Protein AF-0000000084534376 (afdb_homodimer)

Organism: Streptomyces rubellomurinus (strain ATCC 31215) (NCBI:txid359131)

Structure (mmCIF, N/CA/C/O backbone):
data_AF-0000000084534376-model_v1
#
loop_
_entity.id
_entity.type
_entity.pdbx_description
1 polymer 'Transcriptional regulator'
#
loop_
_atom_site.group_PDB
_atom_site.id
_atom_site.type_symbol
_atom_site.label_atom_id
_atom_site.label_alt_id
_atom_site.label_comp_id
_atom_site.label_asym_id
_atom_site.label_entity_id
_atom_site.label_seq_id
_atom_site.pdbx_PDB_ins_code
_atom_site.Cartn_x
_atom_site.Cartn_y
_atom_site.Cartn_z
_atom_site.occupancy
_atom_site.B_iso_or_equiv
_atom_site.auth_seq_id
_atom_site.auth_comp_id
_atom_site.auth_asym_id
_atom_site.auth_atom_id
_atom_site.pdbx_PDB_model_num
ATOM 1 N N . MET A 1 1 ? 35.469 9.219 -19 1 20.34 1 MET A N 1
ATOM 2 C CA . MET A 1 1 ? 34.125 8.984 -18.484 1 20.34 1 MET A CA 1
ATOM 3 C C . MET A 1 1 ? 34.188 8.211 -17.172 1 20.34 1 MET A C 1
ATOM 5 O O . MET A 1 1 ? 33.156 7.73 -16.688 1 20.34 1 MET A O 1
ATOM 9 N N . ALA A 1 2 ? 35.344 7.629 -16.953 1 26.59 2 ALA A N 1
ATOM 10 C CA . ALA A 1 2 ? 35.969 7.043 -15.789 1 26.59 2 ALA A CA 1
ATOM 11 C C . ALA A 1 2 ? 36.062 8.055 -14.648 1 26.59 2 ALA A C 1
ATOM 13 O O . ALA A 1 2 ? 36.312 7.68 -13.5 1 26.59 2 ALA A O 1
ATOM 14 N N . ASP A 1 3 ? 36.188 9.266 -15.07 1 27.77 3 ASP A N 1
ATOM 15 C CA . ASP A 1 3 ? 36.469 10.375 -14.164 1 27.77 3 ASP A CA 1
ATOM 16 C C . ASP A 1 3 ? 35.25 10.688 -13.305 1 27.77 3 ASP A C 1
ATOM 18 O O . ASP A 1 3 ? 35.312 11.445 -12.344 1 27.77 3 ASP A O 1
ATOM 22 N N . ARG A 1 4 ? 34 10.328 -13.938 1 31.31 4 ARG A N 1
ATOM 23 C CA . ARG A 1 4 ? 32.781 10.797 -13.258 1 31.31 4 ARG A CA 1
ATOM 24 C C . ARG A 1 4 ? 32.531 9.984 -12 1 31.31 4 ARG A C 1
ATOM 26 O O . ARG A 1 4 ? 31.609 10.297 -11.234 1 31.31 4 ARG A O 1
ATOM 33 N N . LEU A 1 5 ? 32.844 8.812 -11.961 1 35.03 5 LEU A N 1
ATOM 34 C CA . LEU A 1 5 ? 32.625 7.996 -10.766 1 35.03 5 LEU A CA 1
ATOM 35 C C . LEU A 1 5 ? 33.594 8.414 -9.656 1 35.03 5 LEU A C 1
ATOM 37 O O . LEU A 1 5 ? 33.344 8.125 -8.484 1 35.03 5 LEU A O 1
ATOM 41 N N . THR A 1 6 ? 34.688 8.93 -9.992 1 36.94 6 THR A N 1
ATOM 42 C CA . THR A 1 6 ? 35.656 9.328 -8.984 1 36.94 6 THR A CA 1
ATOM 43 C C . THR A 1 6 ? 35.219 10.602 -8.273 1 36.94 6 THR A C 1
ATOM 45 O O . THR A 1 6 ? 35.281 10.695 -7.047 1 36.94 6 THR A O 1
ATOM 48 N N . GLY A 1 7 ? 34.938 11.711 -8.953 1 41.62 7 GLY A N 1
ATOM 49 C CA . GLY A 1 7 ? 34.5 13.008 -8.492 1 41.62 7 GLY A CA 1
ATOM 50 C C . GLY A 1 7 ? 33.094 12.969 -7.902 1 41.62 7 GLY A C 1
ATOM 51 O O . GLY A 1 7 ? 32.812 13.672 -6.934 1 41.62 7 GLY A O 1
ATOM 52 N N . GLY A 1 8 ? 32.156 12.273 -8.484 1 46.38 8 GLY A N 1
ATOM 53 C CA . GLY A 1 8 ? 30.781 11.984 -8.109 1 46.38 8 GLY A CA 1
ATOM 54 C C . GLY A 1 8 ? 30.656 11.242 -6.793 1 46.38 8 GLY A C 1
ATOM 55 O O . GLY A 1 8 ? 29.734 11.477 -6.02 1 46.38 8 GLY A O 1
ATOM 56 N N . ASP A 1 9 ? 31.641 10.43 -6.57 1 52.72 9 ASP A N 1
ATOM 57 C CA . ASP A 1 9 ? 31.734 9.617 -5.359 1 52.72 9 ASP A CA 1
ATOM 58 C C . ASP A 1 9 ? 32.094 10.484 -4.148 1 52.72 9 ASP A C 1
ATOM 60 O O . ASP A 1 9 ? 31.516 10.312 -3.07 1 52.72 9 ASP A O 1
ATOM 64 N N . SER A 1 10 ? 32.969 11.516 -4.41 1 60.38 10 SER A N 1
ATOM 65 C CA . SER A 1 10 ? 33.406 12.352 -3.293 1 60.38 10 SER A CA 1
ATOM 66 C C . SER A 1 10 ? 32.281 13.266 -2.828 1 60.38 10 SER A C 1
ATOM 68 O O . SER A 1 10 ? 32.062 13.445 -1.627 1 60.38 10 SER A O 1
ATOM 70 N N . SER A 1 11 ? 31.547 13.812 -3.834 1 72.12 11 SER A N 1
ATOM 71 C CA . SER A 1 11 ? 30.438 14.68 -3.494 1 72.12 11 SER A CA 1
ATOM 72 C C . SER A 1 11 ? 29.328 13.906 -2.773 1 72.12 11 SER A C 1
ATOM 74 O O . SER A 1 11 ? 28.75 14.398 -1.798 1 72.12 11 SER A O 1
ATOM 76 N N . LEU A 1 12 ? 29.203 12.805 -3.195 1 72.56 12 LEU A N 1
ATOM 77 C CA . LEU A 1 12 ? 28.188 11.969 -2.551 1 72.56 12 LEU A CA 1
ATOM 78 C C . LEU A 1 12 ? 28.609 11.625 -1.124 1 72.56 12 LEU A C 1
ATOM 80 O O . LEU A 1 12 ? 27.797 11.688 -0.202 1 72.56 12 LEU A O 1
ATOM 84 N N . LEU A 1 13 ? 29.844 11.32 -1.018 1 74.25 13 LEU A N 1
ATOM 85 C CA . LEU A 1 13 ? 30.328 10.977 0.311 1 74.25 13 LEU A CA 1
ATOM 86 C C . LEU A 1 13 ? 30.219 12.164 1.259 1 74.25 13 LEU A C 1
ATOM 88 O O . LEU A 1 13 ? 29.875 12 2.43 1 74.25 13 LEU A O 1
ATOM 92 N N . ARG A 1 14 ? 30.516 13.32 0.758 1 79.06 14 ARG A N 1
ATOM 93 C CA . ARG A 1 14 ? 30.391 14.531 1.564 1 79.06 14 ARG A CA 1
ATOM 94 C C . ARG A 1 14 ? 28.953 14.734 2.021 1 79.06 14 ARG A C 1
ATOM 96 O O . ARG A 1 14 ? 28.703 15.102 3.172 1 79.06 14 ARG A O 1
ATOM 103 N N . ARG A 1 15 ? 28.125 14.469 1.113 1 80.25 15 ARG A N 1
ATOM 104 C CA . ARG A 1 15 ? 26.703 14.625 1.443 1 80.25 15 ARG A CA 1
ATOM 105 C C . ARG A 1 15 ? 26.266 13.594 2.479 1 80.25 15 ARG A C 1
ATOM 107 O O . ARG A 1 15 ? 25.5 13.914 3.391 1 80.25 15 ARG A O 1
ATOM 114 N N . ILE A 1 16 ? 26.734 12.523 2.305 1 80.44 16 ILE A N 1
ATOM 115 C CA . ILE A 1 16 ? 26.422 11.453 3.248 1 80.44 16 ILE A CA 1
ATOM 116 C C . ILE A 1 16 ? 26.953 11.812 4.633 1 80.44 16 ILE A C 1
ATOM 118 O O . ILE A 1 16 ? 26.234 11.688 5.633 1 80.44 16 ILE A O 1
ATOM 122 N N . ASN A 1 17 ? 28.156 12.25 4.68 1 84.44 17 ASN A N 1
ATOM 123 C CA . ASN A 1 17 ? 28.781 12.625 5.945 1 84.44 17 ASN A CA 1
ATOM 124 C C . ASN A 1 17 ? 28.016 13.766 6.625 1 84.44 17 ASN A C 1
ATOM 126 O O . ASN A 1 17 ? 27.828 13.75 7.84 1 84.44 17 ASN A O 1
ATOM 130 N N . ALA A 1 18 ? 27.656 14.656 5.816 1 86.75 18 ALA A N 1
ATOM 131 C CA . ALA A 1 18 ? 26.891 15.773 6.352 1 86.75 18 ALA A CA 1
ATOM 132 C C . ALA A 1 18 ? 25.562 15.305 6.934 1 86.75 18 ALA A C 1
ATOM 134 O O . ALA A 1 18 ? 25.156 15.727 8.023 1 86.75 18 ALA A O 1
ATOM 135 N N . ALA A 1 19 ? 24.953 14.461 6.234 1 86.44 19 ALA A N 1
ATOM 136 C CA . ALA A 1 19 ? 23.641 13.961 6.664 1 86.44 19 ALA A CA 1
ATOM 137 C C . ALA A 1 19 ? 23.766 13.188 7.973 1 86.44 19 ALA A C 1
ATOM 139 O O . ALA A 1 19 ? 22.953 13.383 8.891 1 86.44 19 ALA A O 1
ATOM 140 N N . VAL A 1 20 ? 24.656 12.391 8.039 1 86.81 20 VAL A N 1
ATOM 141 C CA . VAL A 1 20 ? 24.844 11.562 9.227 1 86.81 20 VAL A CA 1
ATOM 142 C C . VAL A 1 20 ? 25.188 12.453 10.422 1 86.81 20 VAL A C 1
ATOM 144 O O . VAL A 1 20 ? 24.672 12.242 11.531 1 86.81 20 VAL A O 1
ATOM 147 N N . THR A 1 21 ? 26 13.383 10.219 1 88.56 21 THR A N 1
ATOM 148 C CA . THR A 1 21 ? 26.391 14.305 11.281 1 88.56 21 THR A CA 1
ATOM 149 C C . THR A 1 21 ? 25.188 15.148 11.727 1 88.56 21 THR A C 1
ATOM 151 O O . THR A 1 21 ? 24.969 15.328 12.93 1 88.56 21 THR A O 1
ATOM 154 N N . LEU A 1 22 ? 24.516 15.609 10.781 1 88.75 22 LEU A N 1
ATOM 155 C CA . LEU A 1 22 ? 23.344 16.422 11.094 1 88.75 22 LEU A CA 1
ATOM 156 C C . LEU A 1 22 ? 22.328 15.617 11.883 1 88.75 22 LEU A C 1
ATOM 158 O O . LEU A 1 22 ? 21.703 16.141 12.812 1 88.75 22 LEU A O 1
ATOM 162 N N . ARG A 1 23 ? 22.141 14.438 11.516 1 88.56 23 ARG A N 1
ATOM 163 C CA . ARG A 1 23 ? 21.203 13.57 12.234 1 88.56 23 ARG A CA 1
ATOM 164 C C . ARG A 1 23 ? 21.625 13.391 13.688 1 88.56 23 ARG A C 1
ATOM 166 O O . ARG A 1 23 ? 20.797 13.414 14.586 1 88.56 23 ARG A O 1
ATOM 173 N N . ALA A 1 24 ? 22.859 13.234 13.812 1 88.19 24 ALA A N 1
ATOM 174 C CA . ALA A 1 24 ? 23.375 13.078 15.172 1 88.19 24 ALA A CA 1
ATOM 175 C C . ALA A 1 24 ? 23.172 14.344 15.992 1 88.19 24 ALA A C 1
ATOM 177 O O . ALA A 1 24 ? 22.891 14.281 17.188 1 88.19 24 ALA A O 1
ATOM 178 N N . LEU A 1 25 ? 23.25 15.414 15.344 1 90.06 25 LEU A N 1
ATOM 179 C CA . LEU A 1 25 ? 23.109 16.703 16.016 1 90.06 25 LEU A CA 1
ATOM 180 C C . LEU A 1 25 ? 21.656 16.984 16.344 1 90.06 25 LEU A C 1
ATOM 182 O O . LEU A 1 25 ? 21.344 17.609 17.359 1 90.06 25 LEU A O 1
ATOM 186 N N . ARG A 1 26 ? 20.75 16.516 15.492 1 86.19 26 ARG A N 1
ATOM 187 C CA . ARG A 1 26 ? 19.344 16.859 15.594 1 86.19 26 ARG A CA 1
ATOM 188 C C . ARG A 1 26 ? 18.688 16.156 16.781 1 86.19 26 ARG A C 1
ATOM 190 O O . ARG A 1 26 ? 17.719 16.656 17.359 1 86.19 26 ARG A O 1
ATOM 197 N N . SER A 1 27 ? 19.047 14.906 17.078 1 72.19 27 SER A N 1
ATOM 198 C CA . SER A 1 27 ? 18.438 14.094 18.141 1 72.19 27 SER A CA 1
ATOM 199 C C . SER A 1 27 ? 18.75 14.656 19.516 1 72.19 27 SER A C 1
ATOM 201 O O . SER A 1 27 ? 18.125 14.266 20.5 1 72.19 27 SER A O 1
ATOM 203 N N . GLY A 1 28 ? 19.703 15.539 19.609 1 64.38 28 GLY A N 1
ATOM 204 C CA . GLY A 1 28 ? 20.172 15.773 20.969 1 64.38 28 GLY A CA 1
ATOM 205 C C . GLY A 1 28 ? 20.359 17.25 21.297 1 64.38 28 GLY A C 1
ATOM 206 O O . GLY A 1 28 ? 19.969 18.109 20.516 1 64.38 28 GLY A O 1
ATOM 207 N N . ASN A 1 29 ? 20.688 17.453 22.547 1 77.75 29 ASN A N 1
ATOM 208 C CA . ASN A 1 29 ? 21.266 18.672 23.109 1 77.75 29 ASN A CA 1
ATOM 209 C C . ASN A 1 29 ? 22.609 19.016 22.453 1 77.75 29 ASN A C 1
ATOM 211 O O . ASN A 1 29 ? 22.922 18.484 21.391 1 77.75 29 ASN A O 1
ATOM 215 N N . SER A 1 30 ? 23.375 19.828 22.953 1 87.62 30 SER A N 1
ATOM 216 C CA . SER A 1 30 ? 24.703 20.188 22.484 1 87.62 30 SER A CA 1
ATOM 217 C C . SER A 1 30 ? 25.672 19.016 22.625 1 87.62 30 SER A C 1
ATOM 219 O O . SER A 1 30 ? 25.594 18.266 23.609 1 87.62 30 SER A O 1
ATOM 221 N N . VAL A 1 31 ? 26.406 18.75 21.531 1 90.56 31 VAL A N 1
ATOM 222 C CA . VAL A 1 31 ? 27.344 17.625 21.516 1 90.56 31 VAL A CA 1
ATOM 223 C C . VAL A 1 31 ? 28.75 18.125 21.188 1 90.56 31 VAL A C 1
ATOM 225 O O . VAL A 1 31 ? 28.906 19.172 20.562 1 90.56 31 VAL A O 1
ATOM 228 N N . THR A 1 32 ? 29.766 17.375 21.688 1 91.19 32 THR A N 1
ATOM 229 C CA . THR A 1 32 ? 31.156 17.688 21.375 1 91.19 32 THR A CA 1
ATOM 230 C C . THR A 1 32 ? 31.594 16.984 20.094 1 91.19 32 THR A C 1
ATOM 232 O O . THR A 1 32 ? 30.891 16.094 19.594 1 91.19 32 THR A O 1
ATOM 235 N N . LEU A 1 33 ? 32.688 17.406 19.625 1 90.62 33 LEU A N 1
ATOM 236 C CA . LEU A 1 33 ? 33.281 16.781 18.438 1 90.62 33 LEU A CA 1
ATOM 237 C C . LEU A 1 33 ? 33.531 15.297 18.703 1 90.62 33 LEU A C 1
ATOM 239 O O . LEU A 1 33 ? 33.281 14.453 17.844 1 90.62 33 LEU A O 1
ATOM 243 N N . THR A 1 34 ? 34.031 15.039 19.859 1 90.81 34 THR A N 1
ATOM 244 C CA . THR A 1 34 ? 34.344 13.664 20.234 1 90.81 34 THR A CA 1
ATOM 245 C C . THR A 1 34 ? 33.094 12.797 20.234 1 90.81 34 THR A C 1
ATOM 247 O O . THR A 1 34 ? 33.125 11.672 19.719 1 90.81 34 THR A O 1
ATOM 250 N N . GLN A 1 35 ? 32.094 13.32 20.766 1 90.62 35 GLN A N 1
ATOM 251 C CA . GLN A 1 35 ? 30.844 12.594 20.781 1 90.62 35 GLN A CA 1
ATOM 252 C C . GLN A 1 35 ? 30.328 12.352 19.359 1 90.62 35 GLN A C 1
ATOM 254 O O . GLN A 1 35 ? 29.812 11.273 19.062 1 90.62 35 GLN A O 1
ATOM 259 N N . LEU A 1 36 ? 30.453 13.273 18.516 1 91.94 36 LEU A N 1
ATOM 260 C CA . LEU A 1 36 ? 30 13.148 17.141 1 91.94 36 LEU A CA 1
ATOM 261 C C . LEU A 1 36 ? 30.781 12.07 16.406 1 91.94 36 LEU A C 1
ATOM 263 O O . LEU A 1 36 ? 30.219 11.312 15.609 1 91.94 36 LEU A O 1
ATOM 267 N N . VAL A 1 37 ? 32.031 12.086 16.656 1 92.38 37 VAL A N 1
ATOM 268 C CA . VAL A 1 37 ? 32.875 11.047 16.078 1 92.38 37 VAL A CA 1
ATOM 269 C C . VAL A 1 37 ? 32.375 9.672 16.516 1 92.38 37 VAL A C 1
ATOM 271 O O . VAL A 1 37 ? 32.25 8.758 15.688 1 92.38 37 VAL A O 1
ATOM 274 N N . GLY A 1 38 ? 32.125 9.555 17.766 1 91.44 38 GLY A N 1
ATOM 275 C CA . GLY A 1 38 ? 31.594 8.305 18.281 1 91.44 38 GLY A CA 1
ATOM 276 C C . GLY A 1 38 ? 30.266 7.914 17.688 1 91.44 38 GLY A C 1
ATOM 277 O O . GLY A 1 38 ? 30.062 6.766 17.297 1 91.44 38 GLY A O 1
ATOM 278 N N . GLU A 1 39 ? 29.391 8.836 17.562 1 89.38 39 GLU A N 1
AT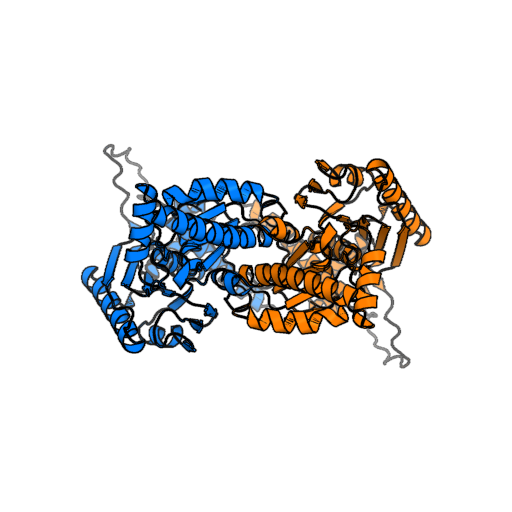OM 279 C CA . GLU A 1 39 ? 28.016 8.562 17.125 1 89.38 39 GLU A CA 1
ATOM 280 C C . GLU A 1 39 ? 27.969 8.297 15.625 1 89.38 39 GLU A C 1
ATOM 282 O O . GLU A 1 39 ? 27.141 7.496 15.156 1 89.38 39 GLU A O 1
ATOM 287 N N . THR A 1 40 ? 28.797 8.914 14.898 1 89.44 40 THR A N 1
ATOM 288 C CA . THR A 1 40 ? 28.703 8.82 13.445 1 89.44 40 THR A CA 1
ATOM 289 C C . THR A 1 40 ? 29.641 7.742 12.914 1 89.44 40 THR A C 1
ATOM 291 O O . THR A 1 40 ? 29.453 7.242 11.805 1 89.44 40 THR A O 1
ATOM 294 N N . GLY A 1 41 ? 30.75 7.527 13.68 1 90.12 41 GLY A N 1
ATOM 295 C CA . GLY A 1 41 ? 31.781 6.613 13.219 1 90.12 41 GLY A CA 1
ATOM 296 C C . GLY A 1 41 ? 32.719 7.234 12.203 1 90.12 41 GLY A C 1
ATOM 297 O O . GLY A 1 41 ? 33.531 6.543 11.602 1 90.12 41 GLY A O 1
ATOM 298 N N . LEU A 1 42 ? 32.594 8.445 12.008 1 89.56 42 LEU A N 1
ATOM 299 C CA . LEU A 1 42 ? 33.469 9.172 11.078 1 89.56 42 LEU A CA 1
ATOM 300 C C . LEU A 1 42 ? 34.75 9.586 11.758 1 89.56 42 LEU A C 1
ATOM 302 O O . LEU A 1 42 ? 34.844 9.641 12.984 1 89.56 42 LEU A O 1
ATOM 306 N N . SER A 1 43 ? 35.75 9.82 10.875 1 91.12 43 SER A N 1
ATOM 307 C CA . SER A 1 43 ? 37.031 10.297 11.422 1 91.12 43 SER A CA 1
ATOM 308 C C . SER A 1 43 ? 36.875 11.719 11.969 1 91.12 43 SER A C 1
ATOM 310 O O . SER A 1 43 ? 36 12.477 11.539 1 91.12 43 SER A O 1
ATOM 312 N N . ARG A 1 44 ? 37.719 12.102 12.898 1 92.06 44 ARG A N 1
ATOM 313 C CA . ARG A 1 44 ? 37.688 13.422 13.516 1 92.06 44 ARG A CA 1
ATOM 314 C C . ARG A 1 44 ? 37.875 14.523 12.484 1 92.06 44 ARG A C 1
ATOM 316 O O . ARG A 1 44 ? 37.094 15.484 12.438 1 92.06 44 ARG A O 1
ATOM 323 N N . PRO A 1 45 ? 38.812 14.414 11.562 1 93.06 45 PRO A N 1
ATOM 324 C CA . PRO A 1 45 ? 38.938 15.469 10.555 1 93.06 45 PRO A CA 1
ATOM 325 C C . PRO A 1 45 ? 37.688 15.594 9.672 1 93.06 45 PRO A C 1
ATOM 327 O O . PRO A 1 45 ? 37.312 16.703 9.281 1 93.06 45 PRO A O 1
ATOM 330 N N . THR A 1 46 ? 37.062 14.5 9.398 1 91.38 46 THR A N 1
ATOM 331 C CA . THR A 1 46 ? 35.844 14.516 8.594 1 91.38 46 THR A CA 1
ATOM 332 C C . THR A 1 46 ? 34.719 15.25 9.328 1 91.38 46 THR A C 1
ATOM 334 O O . THR A 1 46 ? 34.062 16.109 8.75 1 91.38 46 THR A O 1
ATOM 337 N N . VAL A 1 47 ? 34.562 14.883 10.539 1 94 47 VAL A N 1
ATOM 338 C CA . VAL A 1 47 ? 33.5 15.516 11.328 1 94 47 VAL A CA 1
ATOM 339 C C . VAL A 1 47 ? 33.781 17.016 11.453 1 94 47 VAL A C 1
ATOM 341 O O . VAL A 1 47 ? 32.844 17.828 11.336 1 94 47 VAL A O 1
ATOM 344 N N . GLU A 1 48 ? 34.969 17.344 11.672 1 93.44 48 GLU A N 1
ATOM 345 C CA . GLU A 1 48 ? 35.312 18.75 11.781 1 93.44 48 GLU A CA 1
ATOM 346 C C . GLU A 1 48 ? 35 19.516 10.5 1 93.44 48 GLU A C 1
ATOM 348 O O . GLU A 1 48 ? 34.406 20.594 10.547 1 93.44 48 GLU A O 1
ATOM 353 N N . GLY A 1 49 ? 35.375 18.922 9.445 1 93.25 49 GLY A N 1
ATOM 354 C CA . GLY A 1 49 ? 35.062 19.531 8.172 1 93.25 49 GLY A CA 1
ATOM 355 C C . GLY A 1 49 ? 33.562 19.688 7.938 1 93.25 49 GLY A C 1
ATOM 356 O O . GLY A 1 49 ? 33.125 20.75 7.477 1 93.25 49 GLY A O 1
ATOM 357 N N . VAL A 1 50 ? 32.844 18.703 8.234 1 93.06 50 VAL A N 1
ATOM 358 C CA . VAL A 1 50 ? 31.406 18.719 8.062 1 93.06 50 VAL A CA 1
ATOM 359 C C . VAL A 1 50 ? 30.781 19.781 8.961 1 93.06 50 VAL A C 1
ATOM 361 O O . VAL A 1 50 ? 29.922 20.547 8.523 1 93.06 50 VAL A O 1
ATOM 364 N N . ILE A 1 51 ? 31.25 19.828 10.141 1 93.75 51 ILE A N 1
ATOM 365 C CA . ILE A 1 51 ? 30.703 20.781 11.109 1 93.75 51 ILE A CA 1
ATOM 366 C C . ILE A 1 51 ? 30.969 22.203 10.656 1 93.75 51 ILE A C 1
ATOM 368 O O . ILE A 1 51 ? 30.109 23.078 10.758 1 93.75 51 ILE A O 1
ATOM 372 N N . GLU A 1 52 ? 32.156 22.438 10.242 1 93.62 52 GLU A N 1
ATOM 373 C CA . GLU A 1 52 ? 32.469 23.766 9.742 1 93.62 52 GLU A CA 1
ATOM 374 C C . GLU A 1 52 ? 31.516 24.188 8.625 1 93.62 52 GLU A C 1
ATOM 376 O O . GLU A 1 52 ? 31.031 25.312 8.609 1 93.62 52 GLU A O 1
ATOM 381 N N . GLY A 1 53 ? 31.281 23.297 7.754 1 92.06 53 GLY A N 1
ATOM 382 C CA . GLY A 1 53 ? 30.328 23.578 6.691 1 92.06 53 GLY A CA 1
ATOM 383 C C . GLY A 1 53 ? 28.938 23.844 7.203 1 92.06 53 GLY A C 1
ATOM 384 O O . GLY A 1 53 ? 28.25 24.75 6.723 1 92.06 53 GLY A O 1
ATOM 385 N N . LEU A 1 54 ? 28.516 23.109 8.172 1 92.81 54 LEU A N 1
ATOM 386 C CA . LEU A 1 54 ? 27.172 23.25 8.727 1 92.81 54 LEU A CA 1
ATOM 387 C C . LEU A 1 54 ? 27.031 24.531 9.523 1 92.81 54 LEU A C 1
ATOM 389 O O . LEU A 1 54 ? 25.969 25.141 9.562 1 92.81 54 LEU A O 1
ATOM 393 N N . VAL A 1 55 ? 28.109 24.938 10.117 1 93.81 55 VAL A N 1
ATOM 394 C CA . VAL A 1 55 ? 28.125 26.234 10.812 1 93.81 55 VAL A CA 1
ATOM 395 C C . VAL A 1 55 ? 28.031 27.359 9.797 1 93.81 55 VAL A C 1
ATOM 397 O O . VAL A 1 55 ? 27.297 28.328 10 1 93.81 55 VAL A O 1
ATOM 400 N N . GLU A 1 56 ? 28.719 27.188 8.742 1 93.69 56 GLU A N 1
ATOM 401 C CA . GLU A 1 56 ? 28.719 28.203 7.695 1 93.69 56 GLU A CA 1
ATOM 402 C C . GLU A 1 56 ? 27.328 28.375 7.078 1 93.69 56 GLU A C 1
ATOM 404 O O . GLU A 1 56 ? 26.906 29.484 6.766 1 93.69 56 GLU A O 1
ATOM 409 N N . THR A 1 57 ? 26.672 27.328 6.953 1 90.44 57 THR A N 1
ATOM 410 C CA . THR A 1 57 ? 25.344 27.375 6.348 1 90.44 57 THR A CA 1
ATOM 411 C C . THR A 1 57 ? 24.281 27.766 7.379 1 90.44 57 THR A C 1
ATOM 413 O O . THR A 1 57 ? 23.125 27.969 7.039 1 90.44 57 THR A O 1
ATOM 416 N N . GLY A 1 58 ? 24.688 27.844 8.664 1 92.88 58 GLY A N 1
ATOM 417 C CA . GLY A 1 58 ? 23.797 28.312 9.711 1 92.88 58 GLY A CA 1
ATOM 418 C C . GLY A 1 58 ? 22.953 27.219 10.328 1 92.88 58 GLY A C 1
ATOM 419 O O . GLY A 1 58 ? 22 27.5 11.07 1 92.88 58 GLY A O 1
ATOM 420 N N . LEU A 1 59 ? 23.188 25.969 10.07 1 93.94 59 LEU A N 1
ATOM 421 C CA . LEU A 1 59 ? 22.391 24.859 10.562 1 93.94 59 LEU A CA 1
ATOM 422 C C . LEU A 1 59 ? 22.906 24.359 11.914 1 93.94 59 LEU A C 1
ATOM 424 O O . LEU A 1 59 ? 22.188 23.656 12.633 1 93.94 59 LEU A O 1
ATOM 428 N N . VAL A 1 60 ? 24.141 24.734 12.195 1 94.25 60 VAL A N 1
ATOM 429 C CA . VAL A 1 60 ? 24.766 24.328 13.445 1 94.25 60 VAL A CA 1
ATOM 430 C C . VAL A 1 60 ? 25.406 25.547 14.109 1 94.25 60 VAL A C 1
ATOM 432 O O . VAL A 1 60 ? 25.922 26.438 13.43 1 94.25 60 VAL A O 1
ATOM 435 N N . ALA A 1 61 ? 25.359 25.562 15.406 1 94.62 61 ALA A N 1
ATOM 436 C CA . ALA A 1 61 ? 26 26.641 16.172 1 94.62 61 ALA A CA 1
ATOM 437 C C . ALA A 1 61 ? 26.938 26.062 17.234 1 94.62 61 ALA A C 1
ATOM 439 O O . ALA A 1 61 ? 26.641 25.031 17.844 1 94.62 61 ALA A O 1
ATOM 440 N N . GLU A 1 62 ? 28 26.688 17.344 1 93.62 62 GLU A N 1
ATOM 441 C CA . GLU A 1 62 ? 28.875 26.391 18.469 1 93.62 62 GLU A CA 1
ATOM 442 C C . GLU A 1 62 ? 28.359 27.047 19.75 1 93.62 62 GLU A C 1
ATOM 444 O O . GLU A 1 62 ? 27.938 28.203 19.734 1 93.62 62 GLU A O 1
ATOM 449 N N . VAL A 1 63 ? 28.281 26.203 20.734 1 91.31 63 VAL A N 1
ATOM 450 C CA . VAL A 1 63 ? 27.734 26.719 21.969 1 91.31 63 VAL A CA 1
ATOM 451 C C . VAL A 1 63 ? 28.703 26.484 23.125 1 91.31 63 VAL A C 1
ATOM 453 O O . VAL A 1 63 ? 29.656 25.703 22.984 1 91.31 63 VAL A O 1
ATOM 456 N N . GLU A 1 64 ? 28.469 27.312 24.172 1 83.19 64 GLU A N 1
ATOM 457 C CA . GLU A 1 64 ? 29.266 27.125 25.375 1 83.19 64 GLU A CA 1
ATOM 458 C C . GLU A 1 64 ? 28.875 25.828 26.094 1 83.19 64 GLU A C 1
ATOM 460 O O . GLU A 1 64 ? 27.766 25.328 25.906 1 83.19 64 GLU A O 1
ATOM 465 N N . GLN A 1 65 ? 29.812 25.172 26.656 1 73 65 GLN A N 1
ATOM 466 C CA . GLN A 1 65 ? 29.547 23.953 27.406 1 73 65 GLN A CA 1
ATOM 467 C C . GLN A 1 65 ? 28.281 24.109 28.25 1 73 65 GLN A C 1
ATOM 469 O O . GLN A 1 65 ? 28.094 25.125 28.938 1 73 65 GLN A O 1
ATOM 474 N N . PRO A 1 66 ? 27.234 23.219 27.906 1 64.56 66 PRO A N 1
ATOM 475 C CA . PRO A 1 66 ? 26.047 23.344 28.75 1 64.56 66 PRO A CA 1
ATOM 476 C C . PRO A 1 66 ? 26.359 23.266 30.234 1 64.56 66 PRO A C 1
ATOM 478 O O . PRO A 1 66 ? 27.266 22.531 30.656 1 64.56 66 PRO A O 1
ATOM 481 N N . ARG A 1 67 ? 26.109 24.438 30.922 1 54.12 67 ARG A N 1
ATOM 482 C CA . ARG A 1 67 ? 26.344 24.484 32.375 1 54.12 67 ARG A CA 1
ATOM 483 C C . ARG A 1 67 ? 25.812 23.234 33.062 1 54.12 67 ARG A C 1
ATOM 485 O O . ARG A 1 67 ? 24.594 23.047 33.156 1 54.12 67 ARG A O 1
ATOM 492 N N . GLU A 1 68 ? 26.125 22.062 32.719 1 49.53 68 GLU A N 1
ATOM 493 C CA . GLU A 1 68 ? 25.609 21.203 33.812 1 49.53 68 GLU A CA 1
ATOM 494 C C . GLU A 1 68 ? 25.859 21.828 35.156 1 49.53 68 GLU A C 1
ATOM 496 O O . GLU A 1 68 ? 26.75 22.688 35.312 1 49.53 68 GLU A O 1
ATOM 501 N N . ASP A 1 69 ? 25.125 21.422 36.312 1 43.53 69 ASP A N 1
ATOM 502 C CA . ASP A 1 69 ? 25.328 21.922 37.656 1 43.53 69 ASP A CA 1
ATOM 503 C C . ASP A 1 69 ? 26.797 22.266 37.906 1 43.53 69 ASP A C 1
ATOM 505 O O . ASP A 1 69 ? 27.656 21.953 37.094 1 43.53 69 ASP A O 1
ATOM 509 N N . GLY A 1 70 ? 27.188 22.344 39.344 1 41.62 70 GLY A N 1
ATOM 510 C CA . GLY A 1 70 ? 28.172 22.875 40.281 1 41.62 70 GLY A CA 1
ATOM 511 C C . GLY A 1 70 ? 29.609 22.609 39.844 1 41.62 70 GLY A C 1
ATOM 512 O O . GLY A 1 70 ? 30.531 23.312 40.25 1 41.62 70 GLY A O 1
ATOM 513 N N . GLN A 1 71 ? 29.984 21.266 40 1 39 71 GLN A N 1
ATOM 514 C CA . GLN A 1 71 ? 31.375 21.062 40.406 1 39 71 GLN A CA 1
ATOM 515 C C . GLN A 1 71 ? 32.312 21.266 39.219 1 39 71 GLN A C 1
ATOM 517 O O . GLN A 1 71 ? 32.125 20.672 38.156 1 39 71 GLN A O 1
ATOM 522 N N . PRO A 1 72 ? 32.938 22.516 39.25 1 43.12 72 PRO A N 1
ATOM 523 C CA . PRO A 1 72 ? 34.094 22.641 38.312 1 43.12 72 PRO A CA 1
ATOM 524 C C . PRO A 1 72 ? 34.844 21.328 38.125 1 43.12 72 PRO A C 1
ATOM 526 O O . PRO A 1 72 ? 35.281 20.719 39.125 1 43.12 72 PRO A O 1
ATOM 529 N N . GLY A 1 73 ? 34.312 20.359 37.469 1 39.16 73 GLY A N 1
ATOM 530 C CA . GLY A 1 73 ? 35.25 19.234 37.5 1 39.16 73 GLY A CA 1
ATOM 531 C C . GLY A 1 73 ? 36.688 19.625 37.312 1 39.16 73 GLY A C 1
ATOM 532 O O . GLY A 1 73 ? 36.969 20.766 36.938 1 39.16 73 GLY A O 1
ATOM 533 N N . PRO A 1 74 ? 37.625 18.859 37.906 1 39.69 74 PRO A N 1
ATOM 534 C CA . PRO A 1 74 ? 39.062 19.188 37.906 1 39.69 74 PRO A CA 1
ATOM 535 C C . PRO A 1 74 ? 39.531 19.828 36.594 1 39.69 74 PRO A C 1
ATOM 537 O O . PRO A 1 74 ? 38.844 19.719 35.562 1 39.69 74 PRO A O 1
ATOM 540 N N . GLY A 1 75 ? 40.594 20.781 36.719 1 38.69 75 GLY A N 1
ATOM 541 C CA . GLY A 1 75 ? 41.531 21.422 35.812 1 38.69 75 GLY A CA 1
ATOM 542 C C . GLY A 1 75 ? 41.781 20.594 34.562 1 38.69 75 GLY A C 1
ATOM 543 O O . GLY A 1 75 ? 42.719 19.828 34.5 1 38.69 75 GLY A O 1
ATOM 544 N N . ARG A 1 76 ? 40.781 20.094 33.969 1 42.41 76 ARG A N 1
ATOM 545 C CA . ARG A 1 76 ? 41.344 19.453 32.75 1 42.41 76 ARG A CA 1
ATOM 546 C C . ARG A 1 76 ? 42.219 20.422 31.969 1 42.41 76 ARG A C 1
ATOM 548 O O . ARG A 1 76 ? 41.781 21.5 31.578 1 42.41 76 ARG A O 1
ATOM 555 N N . ARG A 1 77 ? 43.469 20.391 32.094 1 47.28 77 ARG A N 1
ATOM 556 C CA . ARG A 1 77 ? 44.562 21.062 31.406 1 47.28 77 ARG A CA 1
ATOM 557 C C . ARG A 1 77 ? 44.219 21.266 29.938 1 47.28 77 ARG A C 1
ATOM 559 O O . ARG A 1 77 ? 45 21.875 29.188 1 47.28 77 ARG A O 1
ATOM 566 N N . GLY A 1 78 ? 43.406 20.438 29.328 1 51.75 78 GLY A N 1
ATOM 567 C CA . GLY A 1 78 ? 43.375 20.438 27.875 1 51.75 78 GLY A CA 1
ATOM 568 C C . GLY A 1 78 ? 42.406 21.438 27.281 1 51.75 78 GLY A C 1
ATOM 569 O O . GLY A 1 78 ? 41.656 22.094 28.016 1 51.75 78 GLY A O 1
ATOM 570 N N . ARG A 1 79 ? 42.562 21.859 25.953 1 58.41 79 ARG A N 1
ATOM 571 C CA . ARG A 1 79 ? 41.719 22.75 25.172 1 58.41 79 ARG A CA 1
ATOM 572 C C . ARG A 1 79 ? 40.219 22.453 25.422 1 58.41 79 ARG A C 1
ATOM 574 O O . ARG A 1 79 ? 39.812 21.297 25.406 1 58.41 79 ARG A O 1
ATOM 581 N N . PRO A 1 80 ? 39.594 23.406 25.953 1 66.12 80 PRO A N 1
ATOM 582 C CA . PRO A 1 80 ? 38.188 23.234 26.25 1 66.12 80 PRO A CA 1
ATOM 583 C C . PRO A 1 80 ? 37.406 22.609 25.094 1 66.12 80 PRO A C 1
ATOM 585 O O . PRO A 1 80 ? 37.656 22.922 23.938 1 66.12 80 PRO A O 1
ATOM 588 N N . ALA A 1 81 ? 36.656 21.641 25.359 1 79.94 81 ALA A N 1
ATOM 589 C CA . ALA A 1 81 ? 35.875 20.922 24.359 1 79.94 81 ALA A CA 1
ATOM 590 C C . ALA A 1 81 ? 34.844 21.828 23.703 1 79.94 81 ALA A C 1
ATOM 592 O O . ALA A 1 81 ? 34.219 22.641 24.391 1 79.94 81 ALA A O 1
ATOM 593 N N . ARG A 1 82 ? 34.875 22.031 22.375 1 88.88 82 ARG A N 1
ATOM 594 C CA . ARG A 1 82 ? 33.875 22.75 21.594 1 88.88 82 ARG A CA 1
ATOM 595 C C . ARG A 1 82 ? 32.531 21.984 21.547 1 88.88 82 ARG A C 1
ATOM 597 O O . ARG A 1 82 ? 32.531 20.781 21.328 1 88.88 82 ARG A O 1
ATOM 604 N N . TRP A 1 83 ? 31.453 22.719 21.906 1 92.44 83 TRP A N 1
ATOM 605 C CA . TRP A 1 83 ? 30.109 22.141 21.875 1 92.44 83 TRP A CA 1
ATOM 606 C C . TRP A 1 83 ? 29.312 22.688 20.688 1 92.44 83 TRP A C 1
ATOM 608 O O . TRP A 1 83 ? 29.391 23.875 20.375 1 92.44 83 TRP A O 1
ATOM 618 N N . PHE A 1 84 ? 28.547 21.766 20.109 1 94.25 84 PHE A N 1
ATOM 619 C CA . PHE A 1 84 ? 27.75 22.141 18.938 1 94.25 84 PHE A CA 1
ATOM 620 C C . PHE A 1 84 ? 26.312 21.703 19.109 1 94.25 84 PHE A C 1
ATOM 622 O O . PHE A 1 84 ? 26.031 20.672 19.719 1 94.25 84 PHE A O 1
ATOM 629 N N . ARG A 1 85 ? 25.391 22.562 18.609 1 93.56 85 ARG A N 1
ATOM 630 C CA . ARG A 1 85 ? 23.969 22.188 18.609 1 93.56 85 ARG A CA 1
ATOM 631 C C . ARG A 1 85 ? 23.328 22.469 17.25 1 93.56 85 ARG A C 1
ATOM 633 O O . ARG A 1 85 ? 23.766 23.359 16.516 1 93.56 85 ARG A O 1
ATOM 640 N N . PHE A 1 86 ? 22.375 21.75 16.953 1 94.12 86 PHE A N 1
ATOM 641 C CA . PHE A 1 86 ? 21.547 22 15.781 1 94.12 86 PHE A CA 1
ATOM 642 C C . PHE A 1 86 ? 20.734 23.281 15.961 1 94.12 86 PHE A C 1
ATOM 644 O O . PHE A 1 86 ? 20.125 23.484 17.016 1 94.12 86 PHE A O 1
ATOM 651 N N . ARG A 1 87 ? 20.781 24.156 14.969 1 94.06 87 ARG A N 1
ATOM 652 C CA . ARG A 1 87 ? 20 25.391 15.031 1 94.06 87 ARG A CA 1
ATOM 653 C C . ARG A 1 87 ? 18.594 25.188 14.492 1 94.06 87 ARG A C 1
ATOM 655 O O . ARG A 1 87 ? 18.312 25.516 13.336 1 94.06 87 ARG A O 1
ATOM 662 N N . ALA A 1 88 ? 17.734 24.766 15.375 1 93.69 88 ALA A N 1
ATOM 663 C CA . ALA A 1 88 ? 16.344 24.5 15 1 93.69 88 ALA A CA 1
ATOM 664 C C . ALA A 1 88 ? 15.656 25.766 14.492 1 93.69 88 ALA A C 1
ATOM 666 O O . ALA A 1 88 ? 14.758 25.688 13.656 1 93.69 88 ALA A O 1
ATOM 667 N N . GLU A 1 89 ? 16.109 26.938 14.867 1 93.62 89 GLU A N 1
ATOM 668 C CA . GLU A 1 89 ? 15.492 28.219 14.578 1 93.62 89 GLU A CA 1
ATOM 669 C C . GLU A 1 89 ? 15.984 28.797 13.25 1 93.62 89 GLU A C 1
ATOM 671 O O . GLU A 1 89 ? 15.547 29.859 12.82 1 93.62 89 GLU A O 1
ATOM 676 N N . ALA A 1 90 ? 16.906 28.031 12.633 1 94.25 90 ALA A N 1
ATOM 677 C CA . ALA A 1 90 ? 17.469 28.5 11.375 1 94.25 90 ALA A CA 1
ATOM 678 C C . ALA A 1 90 ? 16.391 28.578 10.297 1 94.25 90 ALA A C 1
ATOM 680 O O . ALA A 1 90 ? 16.547 29.312 9.312 1 94.25 90 ALA A O 1
ATOM 681 N N . GLY A 1 91 ? 15.375 27.891 10.438 1 96.5 91 GLY A N 1
ATOM 682 C CA . GLY A 1 91 ? 14.242 27.875 9.531 1 96.5 91 GLY A CA 1
ATOM 683 C C . GLY A 1 91 ? 12.945 27.453 10.203 1 96.5 91 GLY A C 1
ATOM 684 O O . GLY A 1 91 ? 12.953 27.016 11.352 1 96.5 91 GLY A O 1
ATOM 685 N N . HIS A 1 92 ? 11.883 27.688 9.477 1 98.31 92 HIS A N 1
ATOM 686 C CA . HIS A 1 92 ? 10.57 27.328 9.992 1 98.31 92 HIS A CA 1
ATOM 687 C C . HIS A 1 92 ? 9.727 26.641 8.922 1 98.31 92 HIS A C 1
ATOM 689 O O . HIS A 1 92 ? 10.039 26.719 7.734 1 98.31 92 HIS A O 1
ATOM 695 N N . ILE A 1 93 ? 8.719 25.938 9.344 1 98.69 93 ILE A N 1
ATOM 696 C CA . ILE A 1 93 ? 7.766 25.281 8.461 1 98.69 93 ILE A CA 1
ATOM 697 C C . ILE A 1 93 ? 6.34 25.562 8.93 1 98.69 93 ILE A C 1
ATOM 699 O O . ILE A 1 93 ? 6.113 25.875 10.102 1 98.69 93 ILE A O 1
ATOM 703 N N . LEU A 1 94 ? 5.402 25.469 8.008 1 98.75 94 LEU A N 1
ATOM 704 C CA . LEU A 1 94 ? 3.992 25.688 8.312 1 98.75 94 LEU A CA 1
ATOM 705 C C . LEU A 1 94 ? 3.176 24.438 8.016 1 98.75 94 LEU A C 1
ATOM 707 O O . LEU A 1 94 ? 3.412 23.75 7.02 1 98.75 94 LEU A O 1
ATOM 711 N N . GLY A 1 95 ? 2.273 24.109 8.875 1 98.94 95 GLY A N 1
ATOM 712 C CA . GLY A 1 95 ? 1.143 23.234 8.617 1 98.94 95 GLY A CA 1
ATOM 713 C C . GLY A 1 95 ? -0.187 23.969 8.602 1 98.94 95 GLY A C 1
ATOM 714 O O . GLY A 1 95 ? -0.548 24.625 9.586 1 98.94 95 GLY A O 1
ATOM 715 N N . ILE A 1 96 ? -0.958 23.875 7.488 1 98.88 96 ILE A N 1
ATOM 716 C CA . ILE A 1 96 ? -2.205 24.609 7.328 1 98.88 96 ILE A CA 1
ATOM 717 C C . ILE A 1 96 ? -3.346 23.641 7.035 1 98.88 96 ILE A C 1
ATOM 719 O O . ILE A 1 96 ? -3.203 22.734 6.207 1 98.88 96 ILE A O 1
ATOM 723 N N . GLU A 1 97 ? -4.453 23.766 7.719 1 98.75 97 GLU A N 1
ATOM 724 C CA . GLU A 1 97 ? -5.707 23.109 7.367 1 98.75 97 GLU A CA 1
ATOM 725 C C . GLU A 1 97 ? -6.719 24.109 6.816 1 98.75 97 GLU A C 1
ATOM 727 O O . GLU A 1 97 ? -7.043 25.094 7.477 1 98.75 97 GLU A O 1
ATOM 732 N N . ILE A 1 98 ? -7.105 23.875 5.629 1 98.5 98 ILE A N 1
ATOM 733 C CA . ILE A 1 98 ? -8.227 24.609 5.059 1 98.5 98 ILE A CA 1
ATOM 734 C C . ILE A 1 98 ? -9.508 23.797 5.207 1 98.5 98 ILE A C 1
ATOM 736 O O . ILE A 1 98 ? -9.773 22.891 4.414 1 98.5 98 ILE A O 1
ATOM 740 N N . GLY A 1 99 ? -10.32 24.156 6.191 1 95.44 99 GLY A N 1
ATOM 741 C CA . GLY A 1 99 ? -11.555 23.438 6.457 1 95.44 99 GLY A CA 1
ATOM 742 C C . GLY A 1 99 ? -12.797 24.188 6.02 1 95.44 99 GLY A C 1
ATOM 743 O O . GLY A 1 99 ? -12.711 25.328 5.566 1 95.44 99 GLY A O 1
ATOM 744 N N . VAL A 1 100 ? -13.891 23.531 6.172 1 92.88 100 VAL A N 1
ATOM 745 C CA . VAL A 1 100 ? -15.188 24.062 5.781 1 92.88 100 VAL A CA 1
ATOM 746 C C . VAL A 1 100 ? -15.562 25.219 6.707 1 92.88 100 VAL A C 1
ATOM 748 O O . VAL A 1 100 ? -16.078 26.25 6.254 1 92.88 100 VAL A O 1
ATOM 751 N N . HIS A 1 101 ? -15.188 25.078 7.98 1 92.31 101 HIS A N 1
ATOM 752 C CA . HIS A 1 101 ? -15.672 26.062 8.953 1 92.31 101 HIS A CA 1
ATOM 753 C C . HIS A 1 101 ? -14.516 26.828 9.578 1 92.31 101 HIS A C 1
ATOM 755 O O . HIS A 1 101 ? -14.742 27.781 10.336 1 92.31 101 HIS A O 1
ATOM 761 N N . ASP A 1 102 ? -13.367 26.391 9.273 1 94.69 102 ASP A N 1
ATOM 762 C CA . ASP A 1 102 ? -12.234 27.094 9.875 1 94.69 102 ASP A CA 1
ATOM 763 C C . ASP A 1 102 ? -10.953 26.859 9.086 1 94.69 102 ASP A C 1
ATOM 765 O O . ASP A 1 102 ? -10.898 25.984 8.227 1 94.69 102 ASP A O 1
ATOM 769 N N . ILE A 1 103 ? -9.992 27.719 9.328 1 98.31 103 ILE A N 1
ATOM 770 C CA . ILE A 1 103 ? -8.609 27.625 8.875 1 98.31 103 ILE A CA 1
ATOM 771 C C . ILE A 1 103 ? -7.68 27.562 10.078 1 98.31 103 ILE A C 1
ATOM 773 O O . ILE A 1 103 ? -7.797 28.359 11.008 1 98.31 103 ILE A O 1
ATOM 777 N N . ARG A 1 104 ? -6.805 26.562 10.086 1 98.44 104 ARG A N 1
ATOM 778 C CA . ARG A 1 104 ? -5.828 26.406 11.156 1 98.44 104 ARG A CA 1
ATOM 779 C C . ARG A 1 104 ? -4.402 26.438 10.609 1 98.44 104 ARG A C 1
ATOM 781 O O . ARG A 1 104 ? -4.105 25.812 9.594 1 98.44 104 ARG A O 1
ATOM 788 N N . VAL A 1 105 ? -3.562 27.156 11.289 1 98.81 105 VAL A N 1
ATOM 789 C CA . VAL A 1 105 ? -2.164 27.297 10.898 1 98.81 105 VAL A CA 1
ATOM 790 C C . VAL A 1 105 ? -1.261 26.984 12.086 1 98.81 105 VAL A C 1
ATOM 792 O O . VAL A 1 105 ? -1.474 27.5 13.188 1 98.81 105 VAL A O 1
ATOM 795 N N . ILE A 1 106 ? -0.314 26.125 11.859 1 98.81 106 ILE A N 1
ATOM 796 C CA . ILE A 1 106 ? 0.684 25.797 12.867 1 98.81 106 ILE A CA 1
ATOM 797 C C . ILE A 1 106 ? 2.08 26.109 12.336 1 98.81 106 ILE A C 1
ATOM 799 O O . ILE A 1 106 ? 2.416 25.75 11.211 1 98.81 106 ILE A O 1
ATOM 803 N N . LEU A 1 107 ? 2.832 26.844 13.102 1 98.81 107 LEU A N 1
ATOM 804 C CA . LEU A 1 107 ? 4.207 27.234 12.789 1 98.81 107 LEU A CA 1
ATOM 805 C C . LEU A 1 107 ? 5.191 26.484 13.672 1 98.81 107 LEU A C 1
ATOM 807 O O . LEU A 1 107 ? 5.016 26.406 14.891 1 98.81 107 LEU A O 1
ATOM 811 N N . ALA A 1 108 ? 6.227 25.859 13.047 1 98.44 108 ALA A N 1
ATOM 812 C CA . ALA A 1 108 ? 7.207 25.094 13.82 1 98.44 108 ALA A CA 1
ATOM 813 C C . ALA A 1 108 ? 8.625 25.391 13.336 1 98.44 108 ALA A C 1
ATOM 815 O O . ALA A 1 108 ? 8.82 25.906 12.234 1 98.44 108 ALA A O 1
ATOM 816 N N . ASP A 1 109 ? 9.555 25.078 14.18 1 97.19 109 ASP A N 1
ATOM 817 C CA . ASP A 1 109 ? 10.953 25.156 13.773 1 97.19 109 ASP A CA 1
ATOM 818 C C . ASP A 1 109 ? 11.391 23.875 13.055 1 97.19 109 ASP A C 1
ATOM 820 O O . ASP A 1 109 ? 10.562 23.031 12.719 1 97.19 109 ASP A O 1
ATOM 824 N N . LEU A 1 110 ? 12.672 23.688 12.805 1 95.38 110 LEU A N 1
ATOM 825 C CA . LEU A 1 110 ? 13.164 22.609 11.945 1 95.38 110 LEU A CA 1
ATOM 826 C C . LEU A 1 110 ? 13.203 21.281 12.695 1 95.38 110 LEU A C 1
ATOM 828 O O . LEU A 1 110 ? 13.453 20.234 12.094 1 95.38 110 LEU A O 1
ATOM 832 N N . THR A 1 111 ? 12.922 21.266 14 1 93.25 111 THR A N 1
ATOM 833 C CA . THR A 1 111 ? 12.789 20.016 14.742 1 93.25 111 THR A CA 1
ATOM 834 C C . THR A 1 111 ? 11.328 19.594 14.82 1 93.25 111 THR A C 1
ATOM 836 O O . THR A 1 111 ? 11.023 18.484 15.266 1 93.25 111 THR A O 1
ATOM 839 N N . GLY A 1 112 ? 10.43 20.484 14.43 1 95.5 112 GLY A N 1
ATOM 840 C CA . GLY A 1 112 ? 9.008 20.188 14.508 1 95.5 112 GLY A CA 1
ATOM 841 C C . GLY A 1 112 ? 8.359 20.734 15.758 1 95.5 112 GLY A C 1
ATOM 842 O O . GLY A 1 112 ? 7.16 20.531 15.977 1 95.5 112 GLY A O 1
ATOM 843 N N . GLU A 1 113 ? 9.102 21.453 16.562 1 95.88 113 GLU A N 1
ATOM 844 C CA . GLU A 1 113 ? 8.516 22.094 17.75 1 95.88 113 GLU A CA 1
ATOM 845 C C . GLU A 1 113 ? 7.652 23.281 17.359 1 95.88 113 GLU A C 1
ATOM 847 O O . GLU A 1 113 ? 8.117 24.203 16.672 1 95.88 113 GLU A O 1
ATOM 852 N N . VAL A 1 114 ? 6.453 23.312 17.859 1 97.88 114 VAL A N 1
ATOM 853 C CA . VAL A 1 114 ? 5.488 24.359 17.516 1 97.88 114 VAL A CA 1
ATOM 854 C C . VAL A 1 114 ? 5.859 25.656 18.219 1 97.88 114 VAL A C 1
ATOM 856 O O . VAL A 1 114 ? 6.066 25.688 19.422 1 97.88 114 VAL A O 1
ATOM 859 N N . VAL A 1 115 ? 5.957 26.75 17.469 1 97.81 115 VAL A N 1
ATOM 860 C CA . VAL A 1 115 ? 6.348 28.031 18.062 1 97.81 115 VAL A CA 1
ATOM 861 C C . VAL A 1 115 ? 5.203 29.031 17.906 1 97.81 115 VAL A C 1
ATOM 863 O O . VAL A 1 115 ? 5.273 30.141 18.438 1 97.81 115 VAL A O 1
ATOM 866 N N . GLY A 1 116 ? 4.152 28.625 17.188 1 97.94 116 GLY A N 1
ATOM 867 C CA . GLY A 1 116 ? 2.977 29.469 17.016 1 97.94 116 GLY A CA 1
ATOM 868 C C . GLY A 1 116 ? 1.828 28.766 16.328 1 97.94 116 GLY A C 1
ATOM 869 O O . GLY A 1 116 ? 2.031 27.75 15.648 1 97.94 116 GLY A O 1
ATOM 870 N N . SER A 1 117 ? 0.66 29.266 16.562 1 98.12 117 SER A N 1
ATOM 871 C CA . SER A 1 117 ? -0.531 28.766 15.898 1 98.12 117 SER A CA 1
ATOM 872 C C . SER A 1 117 ? -1.589 29.844 15.75 1 98.12 117 SER A C 1
ATOM 874 O O . SER A 1 117 ? -1.519 30.891 16.422 1 98.12 117 SER A O 1
ATOM 876 N N . HIS A 1 118 ? -2.455 29.656 14.852 1 97.94 118 HIS A N 1
ATOM 877 C CA . HIS A 1 118 ? -3.576 30.562 14.633 1 97.94 118 HIS A CA 1
ATOM 878 C C . HIS A 1 118 ? -4.805 29.812 14.133 1 97.94 118 HIS A C 1
ATOM 880 O O . HIS A 1 118 ? -4.684 28.891 13.32 1 97.94 118 HIS A O 1
ATOM 886 N N . PHE A 1 119 ? -5.926 30.141 14.688 1 96.62 119 PHE A N 1
ATOM 887 C CA . PHE A 1 119 ? -7.23 29.609 14.312 1 96.62 119 PHE A CA 1
ATOM 888 C C . PHE A 1 119 ? -8.133 30.719 13.789 1 96.62 119 PHE A C 1
ATOM 890 O O . PHE A 1 119 ? -8.266 31.781 14.414 1 96.62 119 PHE A O 1
ATOM 897 N N . LYS A 1 120 ? -8.758 30.5 12.602 1 97.56 120 LYS A N 1
ATOM 898 C CA . LYS A 1 120 ? -9.648 31.484 11.992 1 97.56 120 LYS A CA 1
ATOM 899 C C . LYS A 1 120 ? -10.961 30.828 11.555 1 97.56 120 LYS A C 1
ATOM 901 O O . LYS A 1 120 ? -10.992 30.062 10.594 1 97.56 120 LYS A O 1
ATOM 906 N N . PRO A 1 121 ? -12.109 31.188 12.211 1 96.5 121 PRO A N 1
ATOM 907 C CA . PRO A 1 121 ? -13.398 30.703 11.727 1 96.5 121 PRO A CA 1
ATOM 908 C C . PRO A 1 121 ? -13.781 31.297 10.367 1 96.5 121 PRO A C 1
ATOM 910 O O . PRO A 1 121 ? -13.484 32.469 10.086 1 96.5 121 PRO A O 1
ATOM 913 N N . VAL A 1 122 ? -14.344 30.469 9.516 1 96.44 122 VAL A N 1
ATOM 914 C CA . VAL A 1 122 ? -14.859 30.922 8.227 1 96.44 122 VAL A CA 1
ATOM 915 C C . VAL A 1 122 ? -16.234 30.297 7.969 1 96.44 122 VAL A C 1
ATOM 917 O O . VAL A 1 122 ? -16.578 29.266 8.555 1 96.44 122 VAL A O 1
ATOM 920 N N . ASP A 1 123 ? -16.969 30.984 7.086 1 94.69 123 ASP A N 1
ATOM 921 C CA . ASP A 1 123 ? -18.297 30.516 6.727 1 94.69 123 ASP A CA 1
ATOM 922 C C . ASP A 1 123 ? -18.219 29.406 5.68 1 94.69 123 ASP A C 1
ATOM 924 O O . ASP A 1 123 ? -17.406 29.469 4.758 1 94.69 123 ASP A O 1
ATOM 928 N N . GLU A 1 124 ? -19.109 28.422 5.777 1 92.06 124 GLU A N 1
ATOM 929 C CA . GLU A 1 124 ? -19.109 27.281 4.859 1 92.06 124 GLU A CA 1
ATOM 930 C C . GLU A 1 124 ? -19.422 27.734 3.432 1 92.06 124 GLU A C 1
ATOM 932 O O . GLU A 1 124 ? -19.047 27.047 2.473 1 92.06 124 GLU A O 1
ATOM 937 N N . THR A 1 125 ? -20.047 28.859 3.273 1 94.38 125 THR A N 1
ATOM 938 C CA . THR A 1 125 ? -20.469 29.312 1.954 1 94.38 125 THR A CA 1
ATOM 939 C C . THR A 1 125 ? -19.406 30.203 1.315 1 94.38 125 THR A C 1
ATOM 941 O O . THR A 1 125 ? -19.578 30.688 0.193 1 94.38 125 THR A O 1
ATOM 944 N N . LEU A 1 126 ? -18.359 30.375 2.057 1 96.44 126 LEU A N 1
ATOM 945 C CA . LEU A 1 126 ? -17.297 31.234 1.535 1 96.44 126 LEU A CA 1
ATOM 946 C C . LEU A 1 126 ? -16.75 30.688 0.217 1 96.44 126 LEU A C 1
ATOM 948 O O . LEU A 1 126 ? -16.438 29.5 0.113 1 96.44 126 LEU A O 1
ATOM 952 N N . GLU A 1 127 ? -16.578 31.594 -0.764 1 97.12 127 GLU A N 1
ATOM 953 C CA . GLU A 1 127 ? -16.109 31.188 -2.084 1 97.12 127 GLU A CA 1
ATOM 954 C C . GLU A 1 127 ? -14.602 30.922 -2.062 1 97.12 127 GLU A C 1
ATOM 956 O O . GLU A 1 127 ? -13.891 31.391 -1.171 1 97.12 127 GLU A O 1
ATOM 961 N N . ALA A 1 128 ? -14.117 30.281 -3.105 1 97.75 128 ALA A N 1
ATOM 962 C CA . ALA A 1 128 ? -12.742 29.781 -3.152 1 97.75 128 ALA A CA 1
ATOM 963 C C . ALA A 1 128 ? -11.75 30.938 -3.004 1 97.75 128 ALA A C 1
ATOM 965 O O . ALA A 1 128 ? -10.828 30.859 -2.182 1 97.75 128 ALA A O 1
ATOM 966 N N . GLU A 1 129 ? -11.93 31.969 -3.754 1 97.38 129 GLU A N 1
ATOM 967 C CA . GLU A 1 129 ? -10.977 33.062 -3.73 1 97.38 129 GLU A CA 1
ATOM 968 C C . GLU A 1 129 ? -10.953 33.75 -2.363 1 97.38 129 GLU A C 1
ATOM 970 O O . GLU A 1 129 ? -9.883 34.094 -1.857 1 97.38 129 GLU A O 1
ATOM 975 N N . ASP A 1 130 ? -12.109 33.906 -1.806 1 98.25 130 ASP A N 1
ATOM 976 C CA . ASP A 1 130 ? -12.188 34.531 -0.479 1 98.25 130 ASP A CA 1
ATOM 977 C C . ASP A 1 130 ? -11.578 33.594 0.58 1 98.25 130 ASP A C 1
ATOM 979 O O . ASP A 1 130 ? -10.938 34.062 1.521 1 98.25 130 ASP A O 1
ATOM 983 N N . ARG A 1 131 ? -11.812 32.375 0.469 1 98.25 131 ARG A N 1
ATOM 984 C CA . ARG A 1 131 ? -11.234 31.406 1.394 1 98.25 131 ARG A CA 1
ATOM 985 C C . ARG A 1 131 ? -9.711 31.406 1.306 1 98.25 131 ARG A C 1
ATOM 987 O O . ARG A 1 131 ? -9.023 31.359 2.328 1 98.25 131 ARG A O 1
ATOM 994 N N . LEU A 1 132 ? -9.156 31.531 0.081 1 98.25 132 LEU A N 1
ATOM 995 C CA . LEU A 1 132 ? -7.711 31.609 -0.102 1 98.25 132 LEU A CA 1
ATOM 996 C C . LEU A 1 132 ? -7.16 32.906 0.516 1 98.25 132 LEU A C 1
ATOM 998 O O . LEU A 1 132 ? -6.078 32.875 1.112 1 98.25 132 LEU A O 1
ATOM 1002 N N . SER A 1 133 ? -7.906 33.906 0.345 1 98.25 133 SER A N 1
ATOM 1003 C CA . SER A 1 133 ? -7.52 35.156 0.987 1 98.25 133 SER A CA 1
ATOM 1004 C C . SER A 1 133 ? -7.48 35.031 2.504 1 98.25 133 SER A C 1
ATOM 1006 O O . SER A 1 133 ? -6.57 35.531 3.16 1 98.25 133 SER A O 1
ATOM 1008 N N . ALA A 1 134 ? -8.445 34.344 3.033 1 98.5 134 ALA A N 1
ATOM 1009 C CA . ALA A 1 134 ? -8.477 34.062 4.469 1 98.5 134 ALA A CA 1
ATOM 1010 C C . ALA A 1 134 ? -7.262 33.25 4.91 1 98.5 134 ALA A C 1
ATOM 1012 O O . ALA A 1 134 ? -6.707 33.5 5.988 1 98.5 134 ALA A O 1
ATOM 1013 N N . VAL A 1 135 ? -6.84 32.312 4.133 1 98.69 135 VAL A N 1
ATOM 1014 C CA . VAL A 1 135 ? -5.652 31.531 4.418 1 98.69 135 VAL A CA 1
ATOM 1015 C C . VAL A 1 135 ? -4.43 32.438 4.496 1 98.69 135 VAL A C 1
ATOM 1017 O O . VAL A 1 135 ? -3.656 32.375 5.453 1 98.69 135 VAL A O 1
ATOM 1020 N N . ARG A 1 136 ? -4.289 33.312 3.486 1 98.19 136 ARG A N 1
ATOM 1021 C CA . ARG A 1 136 ? -3.15 34.219 3.441 1 98.19 136 ARG A CA 1
ATOM 1022 C C . ARG A 1 136 ? -3.129 35.125 4.664 1 98.19 136 ARG A C 1
ATOM 1024 O O . ARG A 1 136 ? -2.068 35.375 5.242 1 98.19 136 ARG A O 1
ATOM 1031 N N . THR A 1 137 ? -4.277 35.562 5.055 1 98.19 137 THR A N 1
ATOM 1032 C CA . THR A 1 137 ? -4.391 36.406 6.223 1 98.19 137 THR A CA 1
ATOM 1033 C C . THR A 1 137 ? -4.012 35.656 7.492 1 98.19 137 THR A C 1
ATOM 1035 O O . THR A 1 137 ? -3.312 36.188 8.352 1 98.19 137 THR A O 1
ATOM 1038 N N . ALA A 1 138 ? -4.461 34.438 7.594 1 98.5 138 ALA A N 1
ATOM 1039 C CA . ALA A 1 138 ? -4.141 33.625 8.758 1 98.5 138 ALA A CA 1
ATOM 1040 C C . ALA A 1 138 ? -2.641 33.375 8.859 1 98.5 138 ALA A C 1
ATOM 1042 O O . ALA A 1 138 ? -2.068 33.438 9.945 1 98.5 138 ALA A O 1
ATOM 1043 N N . VAL A 1 139 ? -2.016 33.125 7.746 1 98.56 139 VAL A N 1
ATOM 1044 C CA . VAL A 1 139 ? -0.575 32.906 7.699 1 98.56 139 VAL A CA 1
ATOM 1045 C C . VAL A 1 139 ? 0.162 34.188 8.133 1 98.56 139 VAL A C 1
ATOM 1047 O O . VAL A 1 139 ? 1.076 34.125 8.961 1 98.56 139 VAL A O 1
ATOM 1050 N N . ALA A 1 140 ? -0.251 35.281 7.605 1 98.12 140 ALA A N 1
ATOM 1051 C CA . ALA A 1 1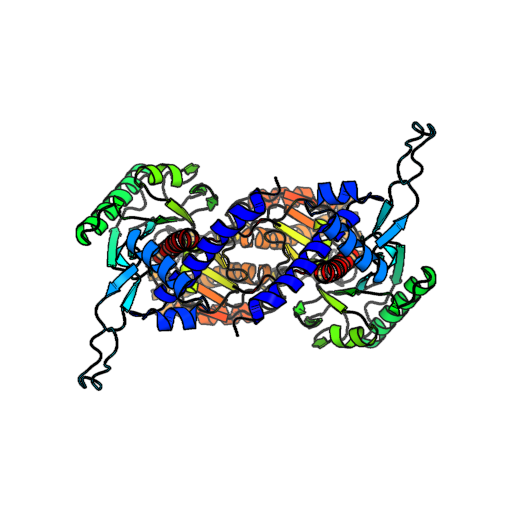40 ? 0.37 36.562 7.965 1 98.12 140 ALA A CA 1
ATOM 1052 C C . ALA A 1 140 ? 0.271 36.812 9.461 1 98.12 140 ALA A C 1
ATOM 1054 O O . ALA A 1 140 ? 1.228 37.281 10.086 1 98.12 140 ALA A O 1
ATOM 1055 N N . GLU A 1 141 ? -0.833 36.469 10.008 1 98.25 141 GLU A N 1
ATOM 1056 C CA . GLU A 1 141 ? -1.077 36.688 11.422 1 98.25 141 GLU A CA 1
ATOM 1057 C C . GLU A 1 141 ? -0.153 35.844 12.297 1 98.25 141 GLU A C 1
ATOM 1059 O O . GLU A 1 141 ? 0.445 36.344 13.25 1 98.25 141 GLU A O 1
ATOM 1064 N N . VAL A 1 142 ? -0.015 34.594 11.969 1 98.12 142 VAL A N 1
ATOM 1065 C CA . VAL A 1 142 ? 0.804 33.719 12.789 1 98.12 142 VAL A CA 1
ATOM 1066 C C . VAL A 1 142 ? 2.27 34.125 12.695 1 98.12 142 VAL A C 1
ATOM 1068 O O . VAL A 1 142 ? 2.992 34.094 13.695 1 98.12 142 VAL A O 1
ATOM 1071 N N . LEU A 1 143 ? 2.701 34.531 11.508 1 98.19 143 LEU A N 1
ATOM 1072 C CA . LEU A 1 143 ? 4.082 34.938 11.32 1 98.19 143 LEU A CA 1
ATOM 1073 C C . LEU A 1 143 ? 4.355 36.25 12.078 1 98.19 143 LEU A C 1
ATOM 1075 O O . LEU A 1 143 ? 5.387 36.375 12.742 1 98.19 143 LEU A O 1
ATOM 1079 N N . ARG A 1 144 ? 3.441 37.156 12.008 1 98.06 144 ARG A N 1
ATOM 1080 C CA . ARG A 1 144 ? 3.578 38.438 12.711 1 98.06 144 ARG A CA 1
ATOM 1081 C C . ARG A 1 144 ? 3.672 38.219 14.219 1 98.06 144 ARG A C 1
ATOM 1083 O O . ARG A 1 144 ? 4.566 38.75 14.875 1 98.06 144 ARG A O 1
ATOM 1090 N N . LYS A 1 145 ? 2.805 37.406 14.734 1 98.06 145 LYS A N 1
ATOM 1091 C CA . LYS A 1 145 ? 2.766 37.125 16.172 1 98.06 145 LYS A CA 1
ATOM 1092 C C . LYS A 1 145 ? 4.055 36.469 16.641 1 98.06 145 LYS A C 1
ATOM 1094 O O . LYS A 1 145 ? 4.531 36.719 17.75 1 98.06 145 LYS A O 1
ATOM 1099 N N . ALA A 1 146 ? 4.621 35.625 15.758 1 97.62 146 ALA A N 1
ATOM 1100 C CA . ALA A 1 146 ? 5.816 34.875 16.109 1 97.62 146 ALA A CA 1
ATOM 1101 C C . ALA A 1 146 ? 7.082 35.688 15.82 1 97.62 146 ALA A C 1
ATOM 1103 O O . ALA A 1 146 ? 8.18 35.281 16.234 1 97.62 146 ALA A O 1
ATOM 1104 N N . GLY A 1 147 ? 6.957 36.75 15.117 1 97.88 147 GLY A N 1
ATOM 1105 C CA . GLY A 1 147 ? 8.102 37.562 14.719 1 97.88 147 GLY A CA 1
ATOM 1106 C C . GLY A 1 147 ? 8.984 36.875 13.695 1 97.88 147 GLY A C 1
ATOM 1107 O O . GLY A 1 147 ? 10.211 37 13.727 1 97.88 147 GLY A O 1
ATOM 1108 N N . ILE A 1 148 ? 8.445 36.125 12.852 1 97.44 148 ILE A N 1
ATOM 1109 C CA . ILE A 1 148 ? 9.18 35.344 11.852 1 97.44 148 ILE A CA 1
ATOM 1110 C C . ILE A 1 148 ? 8.859 35.875 10.453 1 97.44 148 ILE A C 1
ATOM 1112 O O . ILE A 1 148 ? 7.691 36.094 10.117 1 97.44 148 ILE A O 1
ATOM 1116 N N . SER A 1 149 ? 9.898 36.125 9.695 1 96.88 149 SER A N 1
ATOM 1117 C CA . SER A 1 149 ? 9.727 36.531 8.312 1 96.88 149 SER A CA 1
ATOM 1118 C C . SER A 1 149 ? 9.25 35.406 7.43 1 96.88 149 SER A C 1
ATOM 1120 O O . SER A 1 149 ? 9.68 34.25 7.605 1 96.88 149 SER A O 1
ATOM 1122 N N . ARG A 1 150 ? 8.5 35.719 6.438 1 96.44 150 ARG A N 1
ATOM 1123 C CA . ARG A 1 150 ? 8.008 34.75 5.477 1 96.44 150 ARG A CA 1
ATOM 1124 C C . ARG A 1 150 ? 9.164 34.094 4.723 1 96.44 150 ARG A C 1
ATOM 1126 O O . ARG A 1 150 ? 9.078 32.906 4.336 1 96.44 150 ARG A O 1
ATOM 1133 N N . ASP A 1 151 ? 10.211 34.781 4.621 1 95.94 151 ASP A N 1
ATOM 1134 C CA . ASP A 1 151 ? 11.375 34.312 3.887 1 95.94 151 ASP A CA 1
ATOM 1135 C C . ASP A 1 151 ? 12.102 33.219 4.672 1 95.94 151 ASP A C 1
ATOM 1137 O O . ASP A 1 151 ? 12.961 32.531 4.125 1 95.94 151 ASP A O 1
ATOM 1141 N N . ASN A 1 152 ? 11.766 33.094 5.848 1 97.06 152 ASN A N 1
ATOM 1142 C CA . ASN A 1 152 ? 12.414 32.094 6.695 1 97.06 152 ASN A CA 1
ATOM 1143 C C . ASN A 1 152 ? 11.695 30.75 6.633 1 97.06 152 ASN A C 1
ATOM 1145 O O . ASN A 1 152 ? 12.148 29.766 7.223 1 97.06 152 ASN A O 1
ATOM 1149 N N . LEU A 1 153 ? 10.617 30.734 5.879 1 98.38 153 LEU A N 1
ATOM 1150 C CA . LEU A 1 153 ? 9.891 29.484 5.699 1 98.38 153 LEU A CA 1
ATOM 1151 C C . LEU A 1 153 ? 10.609 28.562 4.715 1 98.38 153 LEU A C 1
ATOM 1153 O O . LEU A 1 153 ? 10.961 28.984 3.611 1 98.38 153 LEU A O 1
ATOM 1157 N N . TRP A 1 154 ? 10.75 27.297 5.148 1 98.06 154 TRP A N 1
ATOM 1158 C CA . TRP A 1 154 ? 11.453 26.344 4.301 1 98.06 154 TRP A CA 1
ATOM 1159 C C . TRP A 1 154 ? 10.469 25.453 3.561 1 98.06 154 TRP A C 1
ATOM 1161 O O . TRP A 1 154 ? 10.797 24.875 2.518 1 98.06 154 TRP A O 1
ATOM 1171 N N . ALA A 1 155 ? 9.32 25.266 4.113 1 98.62 155 ALA A N 1
ATOM 1172 C CA . ALA A 1 155 ? 8.266 24.469 3.465 1 98.62 155 ALA A CA 1
ATOM 1173 C C . ALA A 1 155 ? 6.91 24.75 4.105 1 98.62 155 ALA A C 1
ATOM 1175 O O . ALA A 1 155 ? 6.832 25.125 5.273 1 98.62 155 ALA A O 1
ATOM 1176 N N . VAL A 1 156 ? 5.914 24.547 3.328 1 98.81 156 VAL A N 1
ATOM 1177 C CA . VAL A 1 156 ? 4.535 24.688 3.783 1 98.81 156 VAL A CA 1
ATOM 1178 C C . VAL A 1 156 ? 3.73 23.453 3.389 1 98.81 156 VAL A C 1
ATOM 1180 O O . VAL A 1 156 ? 3.75 23.031 2.229 1 98.81 156 VAL A O 1
ATOM 1183 N N . GLY A 1 157 ? 3.135 22.812 4.348 1 98.88 157 GLY A N 1
ATOM 1184 C CA . GLY A 1 157 ? 2.143 21.781 4.086 1 98.88 157 GLY A CA 1
ATOM 1185 C C . GLY A 1 157 ? 0.717 22.266 4.254 1 98.88 157 GLY A C 1
ATOM 1186 O O . GLY A 1 157 ? 0.426 23.047 5.164 1 98.88 157 GLY A O 1
ATOM 1187 N N . ILE A 1 158 ? -0.179 21.812 3.393 1 98.88 158 ILE A N 1
ATOM 1188 C CA . ILE A 1 158 ? -1.565 22.266 3.42 1 98.88 158 ILE A CA 1
ATOM 1189 C C . ILE A 1 158 ? -2.504 21.062 3.291 1 98.88 158 ILE A C 1
ATOM 1191 O O . ILE A 1 158 ? -2.338 20.234 2.396 1 98.88 158 ILE A O 1
ATOM 1195 N N . GLY A 1 159 ? -3.453 20.969 4.191 1 98.69 159 GLY A N 1
ATOM 1196 C CA . GLY A 1 159 ? -4.508 19.969 4.141 1 98.69 159 GLY A CA 1
ATOM 1197 C C . GLY A 1 159 ? -5.844 20.531 3.688 1 98.69 159 GLY A C 1
ATOM 1198 O O . GLY A 1 159 ? -6.211 21.641 4.062 1 98.69 159 GLY A O 1
ATOM 1199 N N . THR A 1 160 ? -6.531 19.828 2.91 1 98.25 160 THR A N 1
ATOM 1200 C CA . THR A 1 160 ? -7.844 20.219 2.396 1 98.25 160 THR A CA 1
ATOM 1201 C C . THR A 1 160 ? -8.719 18.984 2.176 1 98.25 160 THR A C 1
ATOM 1203 O O . THR A 1 160 ? -8.211 17.891 1.894 1 98.25 160 THR A O 1
ATOM 1206 N N . PRO A 1 161 ? -10.055 19.125 2.307 1 95.5 161 PRO A N 1
ATOM 1207 C CA . PRO A 1 161 ? -10.922 18.031 1.872 1 95.5 161 PRO A CA 1
ATOM 1208 C C . PRO A 1 161 ? -10.914 17.844 0.357 1 95.5 161 PRO A C 1
ATOM 1210 O O . PRO A 1 161 ? -10.555 18.766 -0.384 1 95.5 161 PRO A O 1
ATOM 1213 N N . GLY A 1 162 ? -11.211 16.625 -0.033 1 95.81 162 GLY A N 1
ATOM 1214 C CA . GLY A 1 162 ? -11.352 16.312 -1.447 1 95.81 162 GLY A CA 1
ATOM 1215 C C . GLY A 1 162 ? -10.258 15.391 -1.969 1 95.81 162 GLY A C 1
ATOM 1216 O O . GLY A 1 162 ? -9.336 15.039 -1.235 1 95.81 162 GLY A O 1
ATOM 1217 N N . ILE A 1 163 ? -10.438 14.977 -3.205 1 97.12 163 ILE A N 1
ATOM 1218 C CA . ILE A 1 163 ? -9.43 14.195 -3.908 1 97.12 163 ILE A CA 1
ATOM 1219 C C . ILE A 1 163 ? -8.359 15.117 -4.477 1 97.12 163 ILE A C 1
ATOM 1221 O O . ILE A 1 163 ? -8.656 15.977 -5.312 1 97.12 163 ILE A O 1
ATOM 1225 N N . VAL A 1 164 ? -7.16 14.938 -4.012 1 97.81 164 VAL A N 1
ATOM 1226 C CA . VAL A 1 164 ? -6.055 15.812 -4.391 1 97.81 164 VAL A CA 1
ATOM 1227 C C . VAL A 1 164 ? -5.039 15.031 -5.223 1 97.81 164 VAL A C 1
ATOM 1229 O O . VAL A 1 164 ? -4.613 13.945 -4.832 1 97.81 164 VAL A O 1
ATOM 1232 N N . ASP A 1 165 ? -4.676 15.562 -6.32 1 95.69 165 ASP A N 1
ATOM 1233 C CA . ASP A 1 165 ? -3.674 14.859 -7.109 1 95.69 165 ASP A CA 1
ATOM 1234 C C . ASP A 1 165 ? -2.262 15.266 -6.699 1 95.69 165 ASP A C 1
ATOM 1236 O O . ASP A 1 165 ? -2.084 16.047 -5.762 1 95.69 165 ASP A O 1
ATOM 1240 N N . ARG A 1 166 ? -1.275 14.742 -7.344 1 93.19 166 ARG A N 1
ATOM 1241 C CA . ARG A 1 166 ? 0.118 14.883 -6.934 1 93.19 166 ARG A CA 1
ATOM 1242 C C . ARG A 1 166 ? 0.599 16.312 -7.117 1 93.19 166 ARG A C 1
ATOM 1244 O O . ARG A 1 166 ? 1.541 16.75 -6.449 1 93.19 166 ARG A O 1
ATOM 1251 N N . GLU A 1 167 ? -0.052 17.078 -7.941 1 94.19 167 GLU A N 1
ATOM 1252 C CA . GLU A 1 167 ? 0.357 18.453 -8.219 1 94.19 167 GLU A CA 1
ATOM 1253 C C . GLU A 1 167 ? -0.339 19.438 -7.285 1 94.19 167 GLU A C 1
ATOM 1255 O O . GLU A 1 167 ? 0.002 20.609 -7.254 1 94.19 167 GLU A O 1
ATOM 1260 N N . GLY A 1 168 ? -1.302 18.922 -6.539 1 96.88 168 GLY A N 1
ATOM 1261 C CA . GLY A 1 168 ? -1.984 19.766 -5.574 1 96.88 168 GLY A CA 1
ATOM 1262 C C . GLY A 1 168 ? -3.305 20.312 -6.086 1 96.88 168 GLY A C 1
ATOM 1263 O O . GLY A 1 168 ? -3.871 21.234 -5.496 1 96.88 168 GLY A O 1
ATOM 1264 N N . THR A 1 169 ? -3.748 19.766 -7.203 1 98.06 169 THR A N 1
ATOM 1265 C CA . THR A 1 169 ? -5.074 20.125 -7.703 1 98.06 169 THR A CA 1
ATOM 1266 C C . THR A 1 169 ? -6.152 19.312 -6.988 1 98.06 169 THR A C 1
ATOM 1268 O O . THR A 1 169 ? -6.02 18.094 -6.82 1 98.06 169 THR A O 1
ATOM 1271 N N . VAL A 1 170 ? -7.215 20.016 -6.559 1 98.19 170 VAL A N 1
ATOM 1272 C CA . VAL A 1 170 ? -8.383 19.328 -6.016 1 98.19 170 VAL A CA 1
ATOM 1273 C C . VAL A 1 170 ? -9.273 18.844 -7.152 1 98.19 170 VAL A C 1
ATOM 1275 O O . VAL A 1 170 ? -10.062 19.609 -7.711 1 98.19 170 VAL A O 1
ATOM 1278 N N . GLN A 1 171 ? -9.156 17.594 -7.414 1 97.25 171 GLN A N 1
ATOM 1279 C CA . GLN A 1 171 ? -9.883 17.031 -8.547 1 97.25 171 GLN A CA 1
ATOM 1280 C C . GLN A 1 171 ? -11.383 17 -8.281 1 97.25 171 GLN A C 1
ATOM 1282 O O . GLN A 1 171 ? -12.188 17.266 -9.18 1 97.25 171 GLN A O 1
ATOM 1287 N N . LEU A 1 172 ? -11.734 16.688 -7.055 1 95.5 172 LEU A N 1
ATOM 1288 C CA . LEU A 1 172 ? -13.125 16.625 -6.613 1 95.5 172 LEU A CA 1
ATOM 1289 C C . LEU A 1 172 ? -13.25 17.078 -5.16 1 95.5 172 LEU A C 1
ATOM 1291 O O . LEU A 1 172 ? -12.617 16.5 -4.273 1 95.5 172 LEU A O 1
ATOM 1295 N N . GLY A 1 173 ? -13.93 18.094 -4.891 1 93.38 173 GLY A N 1
ATOM 1296 C CA . GLY A 1 173 ? -14.242 18.625 -3.572 1 93.38 173 GLY A CA 1
ATOM 1297 C C . GLY A 1 173 ? -15.602 19.297 -3.504 1 93.38 173 GLY A C 1
ATOM 1298 O O . GLY A 1 173 ? -15.758 20.438 -3.924 1 93.38 173 GLY A O 1
ATOM 1299 N N . THR A 1 174 ? -16.5 18.625 -2.869 1 87.31 174 THR A N 1
ATOM 1300 C CA . THR A 1 174 ? -17.875 19.109 -2.934 1 87.31 174 THR A CA 1
ATOM 1301 C C . THR A 1 174 ? -18.281 19.797 -1.631 1 87.31 174 THR A C 1
ATOM 1303 O O . THR A 1 174 ? -19.344 20.406 -1.539 1 87.31 174 THR A O 1
ATOM 1306 N N . ALA A 1 175 ? -17.438 19.797 -0.71 1 87.56 175 ALA A N 1
ATOM 1307 C CA . ALA A 1 175 ? -17.781 20.344 0.601 1 87.56 175 ALA A CA 1
ATOM 1308 C C . ALA A 1 175 ? -17.719 21.875 0.588 1 87.56 175 ALA A C 1
ATOM 1310 O O . ALA A 1 175 ? -18.359 22.531 1.4 1 87.56 175 ALA A O 1
ATOM 1311 N N . MET A 1 176 ? -16.922 22.422 -0.275 1 94.06 176 MET A N 1
ATOM 1312 C CA . MET A 1 176 ? -16.703 23.859 -0.324 1 94.06 176 MET A CA 1
ATOM 1313 C C . MET A 1 176 ? -16.953 24.406 -1.727 1 94.06 176 MET A C 1
ATOM 1315 O O . MET A 1 176 ? -16.547 23.781 -2.717 1 94.06 176 MET A O 1
ATOM 1319 N N . PRO A 1 177 ? -17.578 25.594 -1.759 1 96.12 177 PRO A N 1
ATOM 1320 C CA . PRO A 1 177 ? -17.875 26.172 -3.072 1 96.12 177 PRO A CA 1
ATOM 1321 C C . PRO A 1 177 ? -16.609 26.453 -3.887 1 96.12 177 PRO A C 1
ATOM 1323 O O . PRO A 1 177 ? -15.641 27.016 -3.361 1 96.12 177 PRO A O 1
ATOM 1326 N N . GLY A 1 178 ? -16.672 26 -5.148 1 97.06 178 GLY A N 1
ATOM 1327 C CA . GLY A 1 178 ? -15.602 26.328 -6.082 1 97.06 178 GLY A CA 1
ATOM 1328 C C . GLY A 1 178 ? -14.352 25.5 -5.883 1 97.06 178 GLY A C 1
ATOM 1329 O O . GLY A 1 178 ? -13.297 25.797 -6.449 1 97.06 178 GLY A O 1
ATOM 1330 N N . TRP A 1 179 ? -14.469 24.438 -5.188 1 97.06 179 TRP A N 1
ATOM 1331 C CA . TRP A 1 179 ? -13.273 23.703 -4.789 1 97.06 179 TRP A CA 1
ATOM 1332 C C . TRP A 1 179 ? -12.922 22.641 -5.816 1 97.06 179 TRP A C 1
ATOM 1334 O O . TRP A 1 179 ? -11.758 22.297 -5.996 1 97.06 179 TRP A O 1
ATOM 1344 N N . THR A 1 180 ? -13.914 22.078 -6.523 1 97.44 180 THR A N 1
ATOM 1345 C CA . THR A 1 180 ? -13.672 21.062 -7.543 1 97.44 180 THR A CA 1
ATOM 1346 C C . THR A 1 180 ? -12.906 21.656 -8.719 1 97.44 180 THR A C 1
ATOM 1348 O O . THR A 1 180 ? -13.32 22.656 -9.289 1 97.44 180 THR A O 1
ATOM 1351 N N . GLY A 1 181 ? -11.805 21.047 -9.078 1 97.5 181 GLY A N 1
ATOM 1352 C CA . GLY A 1 181 ? -11.016 21.484 -10.219 1 97.5 181 GLY A CA 1
ATOM 1353 C C . GLY A 1 181 ? -10.039 22.594 -9.875 1 97.5 181 GLY A C 1
ATOM 1354 O O . GLY A 1 181 ? -9.258 23.031 -10.727 1 97.5 181 GLY A O 1
ATOM 1355 N N . LEU A 1 182 ? -9.992 22.984 -8.625 1 98.06 182 LEU A N 1
ATOM 1356 C CA . LEU A 1 182 ? -9.141 24.109 -8.203 1 98.06 182 LEU A CA 1
ATOM 1357 C C . LEU A 1 182 ? -7.68 23.672 -8.133 1 98.06 182 LEU A C 1
ATOM 1359 O O . LEU A 1 182 ? -7.344 22.719 -7.434 1 98.06 182 LEU A O 1
ATOM 1363 N N . ASP A 1 183 ? -6.824 24.359 -8.883 1 98.12 183 ASP A N 1
ATOM 1364 C CA . ASP A 1 183 ? -5.383 24.172 -8.742 1 98.12 183 ASP A CA 1
ATOM 1365 C C . ASP A 1 183 ? -4.859 24.859 -7.484 1 98.12 183 ASP A C 1
ATOM 1367 O O . ASP A 1 183 ? -4.191 25.891 -7.57 1 98.12 183 ASP A O 1
ATOM 1371 N N . LEU A 1 184 ? -5.152 24.266 -6.379 1 98.12 184 LEU A N 1
ATOM 1372 C CA . LEU A 1 184 ? -4.855 24.828 -5.066 1 98.12 184 LEU A CA 1
ATOM 1373 C C . LEU A 1 184 ? -3.355 25.047 -4.895 1 98.12 184 LEU A C 1
ATOM 1375 O O . LEU A 1 184 ? -2.934 26.078 -4.355 1 98.12 184 LEU A O 1
ATOM 1379 N N . GLY A 1 185 ? -2.58 24.141 -5.367 1 97.12 185 GLY A N 1
ATOM 1380 C CA . GLY A 1 185 ? -1.133 24.25 -5.301 1 97.12 185 GLY A CA 1
ATOM 1381 C C . GLY A 1 185 ? -0.602 25.484 -6.008 1 97.12 185 GLY A C 1
ATOM 1382 O O . GLY A 1 185 ? 0.111 26.297 -5.41 1 97.12 185 GLY A O 1
ATOM 1383 N N . ALA A 1 186 ? -0.952 25.625 -7.203 1 96.5 186 ALA A N 1
ATOM 1384 C CA . ALA A 1 186 ? -0.481 26.75 -7.992 1 96.5 186 ALA A CA 1
ATOM 1385 C C . ALA A 1 186 ? -0.93 28.078 -7.375 1 96.5 186 ALA A C 1
ATOM 1387 O O . ALA A 1 186 ? -0.166 29.047 -7.34 1 96.5 186 ALA A O 1
ATOM 1388 N N . ARG A 1 187 ? -2.143 28.109 -6.891 1 96.75 187 ARG A N 1
ATOM 1389 C CA . ARG A 1 187 ? -2.701 29.328 -6.32 1 96.75 187 ARG A CA 1
ATOM 1390 C C . ARG A 1 187 ? -1.941 29.734 -5.062 1 96.75 187 ARG A C 1
ATOM 1392 O O . ARG A 1 187 ? -1.707 30.922 -4.84 1 96.75 187 ARG A O 1
ATOM 1399 N N . LEU A 1 188 ? -1.554 28.812 -4.285 1 96.81 188 LEU A N 1
ATOM 1400 C CA . LEU A 1 188 ? -0.955 29.141 -2.998 1 96.81 188 LEU A CA 1
ATOM 1401 C C . LEU A 1 188 ? 0.563 29.234 -3.109 1 96.81 188 LEU A C 1
ATOM 1403 O O . LEU A 1 188 ? 1.21 29.938 -2.328 1 96.81 188 LEU A O 1
ATOM 1407 N N . ARG A 1 189 ? 1.151 28.516 -4.047 1 95.94 189 ARG A N 1
ATOM 1408 C CA . ARG A 1 189 ? 2.596 28.578 -4.25 1 95.94 189 ARG A CA 1
ATOM 1409 C C . ARG A 1 189 ? 3.049 30 -4.566 1 95.94 189 ARG A C 1
ATOM 1411 O O . ARG A 1 189 ? 4.16 30.391 -4.215 1 95.94 189 ARG A O 1
ATOM 1418 N N . ARG A 1 190 ? 2.191 30.766 -5.137 1 93.44 190 ARG A N 1
ATOM 1419 C CA . ARG A 1 190 ? 2.498 32.156 -5.484 1 93.44 190 ARG A CA 1
ATOM 1420 C C . ARG A 1 190 ? 2.727 33 -4.234 1 93.44 190 ARG A C 1
ATOM 1422 O O . ARG A 1 190 ? 3.361 34.062 -4.297 1 93.44 190 ARG A O 1
ATOM 1429 N N . SER A 1 191 ? 2.246 32.531 -3.172 1 95 191 SER A N 1
ATOM 1430 C CA . SER A 1 191 ? 2.299 33.312 -1.936 1 95 191 SER A CA 1
ATOM 1431 C C . SER A 1 191 ? 3.527 32.938 -1.109 1 95 191 SER A C 1
ATOM 1433 O O . SER A 1 191 ? 3.781 33.531 -0.064 1 95 191 SER A O 1
ATOM 1435 N N . PHE A 1 192 ? 4.305 31.984 -1.535 1 96.69 192 PHE A N 1
ATOM 1436 C CA . PHE A 1 192 ? 5.453 31.5 -0.775 1 96.69 192 PHE A CA 1
ATOM 1437 C C . PHE A 1 192 ? 6.676 31.344 -1.672 1 96.69 192 PHE A C 1
ATOM 1439 O O . PHE A 1 192 ? 6.543 31.125 -2.879 1 96.69 192 PHE A O 1
ATOM 1446 N N . ARG A 1 193 ? 7.875 31.484 -1.116 1 95.75 193 ARG A N 1
ATOM 1447 C CA . ARG A 1 193 ? 9.125 31.266 -1.832 1 95.75 193 ARG A CA 1
ATOM 1448 C C . ARG A 1 193 ? 9.672 29.875 -1.552 1 95.75 193 ARG A C 1
ATOM 1450 O O . ARG A 1 193 ? 10.781 29.531 -1.971 1 95.75 193 ARG A O 1
ATOM 1457 N N . CYS A 1 194 ? 8.992 29.156 -0.843 1 97.44 194 CYS A N 1
ATOM 1458 C CA . CYS A 1 194 ? 9.367 27.812 -0.462 1 97.44 194 CYS A CA 1
ATOM 1459 C C . CYS A 1 194 ? 8.383 26.781 -1.035 1 97.44 194 CYS A C 1
ATOM 1461 O O . CYS A 1 194 ? 7.332 27.156 -1.556 1 97.44 194 CYS A O 1
ATOM 1463 N N . PRO A 1 195 ? 8.773 25.5 -1.024 1 97.38 195 PRO A N 1
ATOM 1464 C CA . PRO A 1 195 ? 7.859 24.453 -1.511 1 97.38 195 PRO A CA 1
ATOM 1465 C C . PRO A 1 195 ? 6.539 24.422 -0.744 1 97.38 195 PRO A C 1
ATOM 1467 O O . PRO A 1 195 ? 6.523 24.609 0.475 1 97.38 195 PRO A O 1
ATOM 1470 N N . VAL A 1 196 ? 5.477 24.219 -1.511 1 98.5 196 VAL A N 1
ATOM 1471 C CA . VAL A 1 196 ? 4.133 24.078 -0.958 1 98.5 196 VAL A CA 1
ATOM 1472 C C . VAL A 1 196 ? 3.576 22.703 -1.312 1 98.5 196 VAL A C 1
ATOM 1474 O O . VAL A 1 196 ? 3.469 22.344 -2.49 1 98.5 196 VAL A O 1
ATOM 1477 N N . LEU A 1 197 ? 3.273 21.953 -0.306 1 98.19 197 LEU A N 1
ATOM 1478 C CA . LEU A 1 197 ? 2.75 20.609 -0.487 1 98.19 197 LEU A CA 1
ATOM 1479 C C . LEU A 1 197 ? 1.276 20.531 -0.097 1 98.19 197 LEU A C 1
ATOM 1481 O O . LEU A 1 197 ? 0.891 21 0.976 1 98.19 197 LEU A O 1
ATOM 1485 N N . ILE A 1 198 ? 0.422 19.984 -0.968 1 98.69 198 ILE A N 1
ATOM 1486 C CA . ILE A 1 198 ? -1.012 19.859 -0.733 1 98.69 198 ILE A CA 1
ATOM 1487 C C . ILE A 1 198 ? -1.384 18.391 -0.572 1 98.69 198 ILE A C 1
ATOM 1489 O O . ILE A 1 198 ? -0.893 17.531 -1.313 1 98.69 198 ILE A O 1
ATOM 1493 N N . GLU A 1 199 ? -2.195 18.094 0.403 1 98.38 199 GLU A N 1
ATOM 1494 C CA . GLU A 1 199 ? -2.621 16.719 0.653 1 98.38 199 GLU A CA 1
ATOM 1495 C C . GLU A 1 199 ? -4.043 16.672 1.206 1 98.38 199 GLU A C 1
ATOM 1497 O O . GLU A 1 199 ? -4.531 17.656 1.761 1 98.38 199 GLU A O 1
ATOM 1502 N N . ASN A 1 200 ? -4.711 15.609 1.05 1 98.06 200 ASN A N 1
ATOM 1503 C CA . ASN A 1 200 ? -6.035 15.352 1.603 1 98.06 200 ASN A CA 1
ATOM 1504 C C . ASN A 1 200 ? -6.02 15.359 3.129 1 98.06 200 ASN A C 1
ATOM 1506 O O . ASN A 1 200 ? -5.066 14.875 3.746 1 98.06 200 ASN A O 1
ATOM 1510 N N . ASP A 1 201 ? -7.082 15.82 3.689 1 97.38 201 ASP A N 1
ATOM 1511 C CA . ASP A 1 201 ? -7.164 15.992 5.137 1 97.38 201 ASP A CA 1
ATOM 1512 C C . ASP A 1 201 ? -7.117 14.648 5.859 1 97.38 201 ASP A C 1
ATOM 1514 O O . ASP A 1 201 ? -6.395 14.492 6.844 1 97.38 201 ASP A O 1
ATOM 1518 N N . ALA A 1 202 ? -7.848 13.664 5.414 1 97.12 202 ALA A N 1
ATOM 1519 C CA . ALA A 1 202 ? -7.82 12.359 6.07 1 97.12 202 ALA A CA 1
ATOM 1520 C C . ALA A 1 202 ? -6.43 11.734 5.996 1 97.12 202 ALA A C 1
ATOM 1522 O O . ALA A 1 202 ? -5.977 11.102 6.949 1 97.12 202 ALA A O 1
ATOM 1523 N N . ASN A 1 203 ? -5.762 11.852 4.863 1 98.56 203 ASN A N 1
ATOM 1524 C CA . ASN A 1 203 ? -4.383 11.398 4.723 1 98.56 203 ASN A CA 1
ATOM 1525 C C . ASN A 1 203 ? -3.465 12.062 5.746 1 98.56 203 ASN A C 1
ATOM 1527 O O . ASN A 1 203 ? -2.662 11.391 6.395 1 98.56 203 ASN A O 1
ATOM 1531 N N . LEU A 1 204 ? -3.594 13.328 5.859 1 98.75 204 LEU A N 1
ATOM 1532 C CA . LEU A 1 204 ? -2.756 14.078 6.785 1 98.75 204 LEU A CA 1
ATOM 1533 C C . LEU A 1 204 ? -3.049 13.688 8.227 1 98.75 204 LEU A C 1
ATOM 1535 O O . LEU A 1 204 ? -2.141 13.641 9.062 1 98.75 204 LEU A O 1
ATOM 1539 N N . ALA A 1 205 ? -4.316 13.445 8.492 1 98.19 205 ALA A N 1
ATOM 1540 C CA . ALA A 1 205 ? -4.668 12.984 9.828 1 98.19 205 ALA A CA 1
ATOM 1541 C C . ALA A 1 205 ? -3.973 11.664 10.156 1 98.19 205 ALA A C 1
ATOM 1543 O O . ALA A 1 205 ? -3.457 11.484 11.266 1 98.19 205 ALA A O 1
ATOM 1544 N N . ALA A 1 206 ? -3.955 10.766 9.219 1 98.62 206 ALA A N 1
ATOM 1545 C CA . ALA A 1 206 ? -3.236 9.508 9.406 1 98.62 206 ALA A CA 1
ATOM 1546 C C . ALA A 1 206 ? -1.76 9.758 9.703 1 98.62 206 ALA A C 1
ATOM 1548 O O . ALA A 1 206 ? -1.197 9.164 10.625 1 98.62 206 ALA A O 1
ATOM 1549 N N . ILE A 1 207 ? -1.179 10.625 8.953 1 98.81 207 ILE A N 1
ATOM 1550 C CA . ILE A 1 207 ? 0.231 10.961 9.109 1 98.81 207 ILE A CA 1
ATOM 1551 C C . ILE A 1 207 ? 0.467 11.555 10.5 1 98.81 207 ILE A C 1
ATOM 1553 O O . ILE A 1 207 ? 1.424 11.188 11.18 1 98.81 207 ILE A O 1
ATOM 1557 N N . ALA A 1 208 ? -0.395 12.438 10.914 1 98.69 208 ALA A N 1
ATOM 1558 C CA . ALA A 1 208 ? -0.238 13.125 12.195 1 98.69 208 ALA A CA 1
ATOM 1559 C C . ALA A 1 208 ? -0.331 12.133 13.359 1 98.69 208 ALA A C 1
ATOM 1561 O O . ALA A 1 208 ? 0.497 12.164 14.273 1 98.69 208 ALA A O 1
ATOM 1562 N N . GLU A 1 209 ? -1.334 11.273 13.297 1 98.38 209 GLU A N 1
ATOM 1563 C CA . GLU A 1 209 ? -1.525 10.305 14.367 1 98.38 209 GLU A CA 1
ATOM 1564 C C . GLU A 1 209 ? -0.368 9.305 14.43 1 98.38 209 GLU A C 1
ATOM 1566 O O . GLU A 1 209 ? -0.008 8.828 15.508 1 98.38 209 GLU A O 1
ATOM 1571 N N . HIS A 1 210 ? 0.19 8.969 13.312 1 98.62 210 HIS A N 1
ATOM 1572 C CA . HIS A 1 210 ? 1.374 8.117 13.258 1 98.62 210 HIS A CA 1
ATOM 1573 C C . HIS A 1 210 ? 2.588 8.828 13.852 1 98.62 210 HIS A C 1
ATOM 1575 O O . HIS A 1 210 ? 3.434 8.203 14.484 1 98.62 210 HIS A O 1
ATOM 1581 N N . TRP A 1 211 ? 2.625 10.102 13.688 1 97.88 211 TRP A N 1
ATOM 1582 C CA . TRP A 1 211 ? 3.754 10.914 14.117 1 97.88 211 TRP A CA 1
ATOM 1583 C C . TRP A 1 211 ? 3.697 11.18 15.625 1 97.88 211 TRP A C 1
ATOM 1585 O O . TRP A 1 211 ? 4.68 10.961 16.328 1 97.88 211 TRP A O 1
ATOM 1595 N N . GLN A 1 212 ? 2.539 11.57 16.109 1 97.81 212 GLN A N 1
ATOM 1596 C CA . GLN A 1 212 ? 2.496 12.031 17.5 1 97.81 212 GLN A CA 1
ATOM 1597 C C . GLN A 1 212 ? 1.199 11.609 18.188 1 97.81 212 GLN A C 1
ATOM 1599 O O . GLN A 1 212 ? 0.887 12.078 19.281 1 97.81 212 GLN A O 1
ATOM 1604 N N . GLY A 1 213 ? 0.483 10.797 17.562 1 97.94 213 GLY A N 1
ATOM 1605 C CA . GLY A 1 213 ? -0.824 10.477 18.109 1 97.94 213 GLY A CA 1
ATOM 1606 C C . GLY A 1 213 ? -0.994 9 18.438 1 97.94 213 GLY A C 1
ATOM 1607 O O . GLY A 1 213 ? -0.078 8.367 18.953 1 97.94 213 GLY A O 1
ATOM 1608 N N . ALA A 1 214 ? -2.186 8.516 18.156 1 97.44 214 ALA A N 1
ATOM 1609 C CA . ALA A 1 214 ? -2.623 7.188 18.578 1 97.44 214 ALA A CA 1
ATOM 1610 C C . ALA A 1 214 ? -1.946 6.098 17.766 1 97.44 214 ALA A C 1
ATOM 1612 O O . ALA A 1 214 ? -1.96 4.926 18.141 1 97.44 214 ALA A O 1
ATOM 1613 N N . ALA A 1 215 ? -1.354 6.422 16.656 1 98.5 215 ALA A N 1
ATOM 1614 C CA . ALA A 1 215 ? -0.816 5.406 15.75 1 98.5 215 ALA A CA 1
ATOM 1615 C C . ALA A 1 215 ? 0.707 5.355 15.82 1 98.5 215 ALA A C 1
ATOM 1617 O O . ALA A 1 215 ? 1.359 4.766 14.961 1 98.5 215 ALA A O 1
ATOM 1618 N N . VAL A 1 216 ? 1.281 6.051 16.812 1 98.31 216 VAL A N 1
ATOM 1619 C CA . VAL A 1 216 ? 2.727 5.977 16.984 1 98.31 216 VAL A CA 1
ATOM 1620 C C . VAL A 1 216 ? 3.156 4.516 17.141 1 98.31 216 VAL A C 1
ATOM 1622 O O . VAL A 1 216 ? 2.551 3.758 17.891 1 98.31 216 VAL A O 1
ATOM 1625 N N . GLY A 1 217 ? 4.16 4.141 16.312 1 97.5 217 GLY A N 1
ATOM 1626 C CA . GLY A 1 217 ? 4.707 2.795 16.391 1 97.5 217 GLY A CA 1
ATOM 1627 C C . GLY A 1 217 ? 3.969 1.794 15.523 1 97.5 217 GLY A C 1
ATOM 1628 O O . GLY A 1 217 ? 4.359 0.627 15.445 1 97.5 217 GLY A O 1
ATOM 1629 N N . ALA A 1 218 ? 2.895 2.182 14.852 1 97.56 218 ALA A N 1
ATOM 1630 C CA . ALA A 1 218 ? 2.129 1.301 13.969 1 97.56 218 ALA A CA 1
ATOM 1631 C C . ALA A 1 218 ? 2.34 1.67 12.508 1 97.56 218 ALA A C 1
ATOM 1633 O O . ALA A 1 218 ? 2.055 2.797 12.094 1 97.56 218 ALA A O 1
ATOM 1634 N N . ASP A 1 219 ? 2.693 0.704 11.695 1 96.75 219 ASP A N 1
ATOM 1635 C CA . ASP A 1 219 ? 3.043 1.005 10.312 1 96.75 219 ASP A CA 1
ATOM 1636 C C . ASP A 1 219 ? 1.896 0.655 9.367 1 96.75 219 ASP A C 1
ATOM 1638 O O . ASP A 1 219 ? 1.886 1.081 8.211 1 96.75 219 ASP A O 1
ATOM 1642 N N . ASP A 1 220 ? 0.978 -0.137 9.758 1 97.81 220 ASP A N 1
ATOM 1643 C CA . ASP A 1 220 ? -0.22 -0.477 9 1 97.81 220 ASP A CA 1
ATOM 1644 C C . ASP A 1 220 ? -1.476 0.061 9.68 1 97.81 220 ASP A C 1
ATOM 1646 O O . ASP A 1 220 ? -2.066 -0.614 10.523 1 97.81 220 ASP A O 1
ATOM 1650 N N . VAL A 1 221 ? -1.884 1.262 9.242 1 98.44 221 VAL A N 1
ATOM 1651 C CA . VAL A 1 221 ? -2.898 2.031 9.953 1 98.44 221 VAL A CA 1
ATOM 1652 C C . VAL A 1 221 ? -3.934 2.561 8.969 1 98.44 221 VAL A C 1
ATOM 1654 O O . VAL A 1 221 ? -3.596 2.934 7.84 1 98.44 221 VAL A O 1
ATOM 1657 N N . VAL A 1 222 ? -5.156 2.553 9.453 1 98.31 222 VAL A N 1
ATOM 1658 C CA . VAL A 1 222 ? -6.203 3.309 8.773 1 98.31 222 VAL A CA 1
ATOM 1659 C C . VAL A 1 222 ? -6.77 4.367 9.719 1 98.31 222 VAL A C 1
ATOM 1661 O O . VAL A 1 222 ? -7.137 4.059 10.859 1 98.31 222 VAL A O 1
ATOM 1664 N N . PHE A 1 223 ? -6.727 5.578 9.305 1 98.19 223 PHE A N 1
ATOM 1665 C CA . PHE A 1 223 ? -7.434 6.648 10 1 98.19 223 PHE A CA 1
ATOM 1666 C C . PHE A 1 223 ? -8.773 6.941 9.328 1 98.19 223 PHE A C 1
ATOM 1668 O O . PHE A 1 223 ? -8.82 7.191 8.117 1 98.19 223 PHE A O 1
ATOM 1675 N N . VAL A 1 224 ? -9.805 6.914 10.086 1 96 224 VAL A N 1
ATOM 1676 C CA . VAL A 1 224 ? -11.141 7.199 9.578 1 96 224 VAL A CA 1
ATOM 1677 C C . VAL A 1 224 ? -11.633 8.531 10.141 1 96 224 VAL A C 1
ATOM 1679 O O . VAL A 1 224 ? -11.727 8.695 11.359 1 96 224 VAL A O 1
ATOM 1682 N N . MET A 1 225 ? -11.812 9.438 9.227 1 92.31 225 MET A N 1
ATOM 1683 C CA . MET A 1 225 ? -12.484 10.68 9.594 1 92.31 225 MET A CA 1
ATOM 1684 C C . MET A 1 225 ? -13.992 10.5 9.602 1 92.31 225 MET A C 1
ATOM 1686 O O . MET A 1 225 ? -14.648 10.672 8.578 1 92.31 225 MET A O 1
ATOM 1690 N N . ALA A 1 226 ? -14.5 10.242 10.789 1 86.25 226 ALA A N 1
ATOM 1691 C CA . ALA A 1 226 ? -15.922 9.938 10.922 1 86.25 226 ALA A CA 1
ATOM 1692 C C . ALA A 1 226 ? -16.781 11.18 10.672 1 86.25 226 ALA A C 1
ATOM 1694 O O . ALA A 1 226 ? -16.406 12.281 11.078 1 86.25 226 ALA A O 1
ATOM 1695 N N . GLY A 1 227 ? -17.875 11.016 10.055 1 80.69 227 GLY A N 1
ATOM 1696 C CA . GLY A 1 227 ? -18.844 12.039 9.695 1 80.69 227 GLY A CA 1
ATOM 1697 C C . GLY A 1 227 ? -19.984 11.5 8.852 1 80.69 227 GLY A C 1
ATOM 1698 O O . GLY A 1 227 ? -20.25 10.297 8.852 1 80.69 227 GLY A O 1
ATOM 1699 N N . LEU A 1 228 ? -20.672 12.438 8.289 1 77.25 228 LEU A N 1
ATOM 1700 C CA . LEU A 1 228 ? -21.797 12.008 7.465 1 77.25 228 LEU A CA 1
ATOM 1701 C C . LEU A 1 228 ? -21.312 11.438 6.137 1 77.25 228 LEU A C 1
ATOM 1703 O O . LEU A 1 228 ? -22.016 10.656 5.492 1 77.25 228 LEU A O 1
ATOM 1707 N N . SER A 1 229 ? -20.125 11.789 5.727 1 81.25 229 SER A N 1
ATOM 1708 C CA . SER A 1 229 ? -19.391 11.211 4.602 1 81.25 229 SER A CA 1
ATOM 1709 C C . SER A 1 229 ? -17.938 10.93 4.969 1 81.25 229 SER A C 1
ATOM 1711 O O . SER A 1 229 ? -17.047 11.695 4.613 1 81.25 229 SER A O 1
ATOM 1713 N N . PRO A 1 230 ? -17.719 9.82 5.527 1 86.69 230 PRO A N 1
ATOM 1714 C CA . PRO A 1 230 ? -16.391 9.562 6.078 1 86.69 230 PRO A CA 1
ATOM 1715 C C . PRO A 1 230 ? -15.336 9.367 4.996 1 86.69 230 PRO A C 1
ATOM 1717 O O . PRO A 1 230 ? -15.633 8.844 3.918 1 86.69 230 PRO A O 1
ATOM 1720 N N . GLY A 1 231 ? -14.188 9.852 5.227 1 92.88 231 GLY A N 1
ATOM 1721 C CA . GLY A 1 231 ? -12.961 9.562 4.492 1 92.88 231 GLY A CA 1
ATOM 1722 C C . GLY A 1 231 ? -11.914 8.867 5.34 1 92.88 231 GLY A C 1
ATOM 1723 O O . GLY A 1 231 ? -12.008 8.852 6.566 1 92.88 231 GLY A O 1
ATOM 1724 N N . ALA A 1 232 ? -11.016 8.281 4.637 1 97.31 232 ALA A N 1
ATOM 1725 C CA . ALA A 1 232 ? -9.977 7.57 5.383 1 97.31 232 ALA A CA 1
ATOM 1726 C C . ALA A 1 232 ? -8.609 7.77 4.742 1 97.31 232 ALA A C 1
ATOM 1728 O O . ALA A 1 232 ? -8.508 8.023 3.541 1 97.31 232 ALA A O 1
ATOM 1729 N N . GLY A 1 233 ? -7.629 7.812 5.527 1 98.44 233 GLY A N 1
ATOM 1730 C CA . GLY A 1 233 ? -6.238 7.719 5.113 1 98.44 233 GLY A CA 1
ATOM 1731 C C . GLY A 1 233 ? -5.559 6.445 5.586 1 98.44 233 GLY A C 1
ATOM 1732 O O . GLY A 1 233 ? -5.781 6 6.711 1 98.44 233 GLY A O 1
ATOM 1733 N N . SER A 1 234 ? -4.746 5.879 4.711 1 98.5 234 SER A N 1
ATOM 1734 C CA . SER A 1 234 ? -4.113 4.609 5.051 1 98.5 234 SER A CA 1
ATOM 1735 C C . SER A 1 234 ? -2.592 4.711 4.984 1 98.5 234 SER A C 1
ATOM 1737 O O . SER A 1 234 ? -2.045 5.312 4.059 1 98.5 234 SER A O 1
ATOM 1739 N N . LEU A 1 235 ? -2 4.207 6.02 1 98.25 235 LEU A N 1
ATOM 1740 C CA . LEU A 1 235 ? -0.565 3.947 5.996 1 98.25 235 LEU A CA 1
ATOM 1741 C C . LEU A 1 235 ? -0.285 2.465 5.773 1 98.25 235 LEU A C 1
ATOM 1743 O O . LEU A 1 235 ? -0.815 1.614 6.492 1 98.25 235 LEU A O 1
ATOM 1747 N N . ILE A 1 236 ? 0.488 2.166 4.801 1 97.06 236 ILE A N 1
ATOM 1748 C CA . ILE A 1 236 ? 0.94 0.816 4.477 1 97.06 236 ILE A CA 1
ATOM 1749 C C . ILE A 1 236 ? 2.461 0.737 4.605 1 97.06 236 ILE A C 1
ATOM 1751 O O . ILE A 1 236 ? 3.186 1.435 3.891 1 97.06 236 ILE A O 1
ATOM 1755 N N . ASN A 1 237 ? 2.955 -0.05 5.492 1 94.19 237 ASN A N 1
ATOM 1756 C CA . ASN A 1 237 ? 4.379 -0.124 5.809 1 94.19 237 ASN A CA 1
ATOM 1757 C C . ASN A 1 237 ? 4.941 1.246 6.176 1 94.19 237 ASN A C 1
ATOM 1759 O O . ASN A 1 237 ? 6.012 1.627 5.695 1 94.19 237 ASN A O 1
ATOM 1763 N N . GLY A 1 238 ? 4.152 1.948 6.82 1 95.62 238 GLY A N 1
ATOM 1764 C CA . GLY A 1 238 ? 4.582 3.236 7.34 1 95.62 238 GLY A CA 1
ATOM 1765 C C . GLY A 1 238 ? 4.48 4.355 6.324 1 95.62 238 GLY A C 1
ATOM 1766 O O . GLY A 1 238 ? 4.82 5.504 6.621 1 95.62 238 GLY A O 1
ATOM 1767 N N . ARG A 1 239 ? 3.982 4.074 5.168 1 96.12 239 ARG A N 1
ATOM 1768 C CA . ARG A 1 239 ? 3.908 5.078 4.109 1 96.12 239 ARG A CA 1
ATOM 1769 C C . ARG A 1 239 ? 2.461 5.359 3.725 1 96.12 239 ARG A C 1
ATOM 1771 O O . ARG A 1 239 ? 1.641 4.441 3.658 1 96.12 239 ARG A O 1
ATOM 1778 N N . LEU A 1 240 ? 2.23 6.574 3.432 1 97.81 240 LEU A N 1
ATOM 1779 C CA . LEU A 1 240 ? 0.891 6.973 3.016 1 97.81 240 LEU A CA 1
ATOM 1780 C C . LEU A 1 240 ? 0.529 6.352 1.671 1 97.81 240 LEU A C 1
ATOM 1782 O O . LEU A 1 240 ? 1.335 6.367 0.738 1 97.81 240 LEU A O 1
ATOM 1786 N N . HIS A 1 241 ? -0.621 5.816 1.622 1 97.56 241 HIS A N 1
ATOM 1787 C CA . HIS A 1 241 ? -1.145 5.312 0.357 1 97.56 241 HIS A CA 1
ATOM 1788 C C . HIS A 1 241 ? -2.209 6.246 -0.209 1 97.56 241 HIS A C 1
ATOM 1790 O O . HIS A 1 241 ? -3.365 6.211 0.221 1 97.56 241 HIS A O 1
ATOM 1796 N N . ARG A 1 242 ? -1.892 6.945 -1.199 1 97.19 242 ARG A N 1
ATOM 1797 C CA . ARG A 1 242 ? -2.795 7.926 -1.789 1 97.19 242 ARG A CA 1
ATOM 1798 C C . ARG A 1 242 ? -3.729 7.273 -2.803 1 97.19 242 ARG A C 1
ATOM 1800 O O . ARG A 1 242 ? -4.848 7.75 -3.02 1 97.19 242 ARG A O 1
ATOM 1807 N N . GLY A 1 243 ? -3.289 6.145 -3.35 1 97.06 243 GLY A N 1
ATOM 1808 C CA . GLY A 1 243 ? -3.973 5.559 -4.492 1 97.06 243 GLY A CA 1
ATOM 1809 C C . GLY A 1 243 ? -3.469 6.082 -5.82 1 97.06 243 GLY A C 1
ATOM 1810 O O . GLY A 1 243 ? -2.652 7.004 -5.863 1 97.06 243 GLY A O 1
ATOM 1811 N N . TYR A 1 244 ? -3.895 5.484 -6.875 1 96.5 244 TYR A N 1
ATOM 1812 C CA . TYR A 1 244 ? -3.434 5.824 -8.219 1 96.5 244 TYR A CA 1
ATOM 1813 C C . TYR A 1 244 ? -3.797 7.262 -8.57 1 96.5 244 TYR A C 1
ATOM 1815 O O . TYR A 1 244 ? -2.953 8.016 -9.055 1 96.5 244 TYR A O 1
ATOM 1823 N N . GLY A 1 245 ? -4.98 7.621 -8.258 1 95.25 245 GLY A N 1
ATOM 1824 C CA . GLY A 1 245 ? -5.461 8.945 -8.609 1 95.25 245 GLY A CA 1
ATOM 1825 C C . GLY A 1 245 ? -5.684 9.844 -7.406 1 95.25 245 GLY A C 1
ATOM 1826 O O . GLY A 1 245 ? -6.301 10.898 -7.52 1 95.25 245 GLY A O 1
ATOM 1827 N N . GLY A 1 246 ? -5.309 9.391 -6.27 1 96.31 246 GLY A N 1
ATOM 1828 C CA . GLY A 1 246 ? -5.469 10.18 -5.059 1 96.31 246 GLY A CA 1
ATOM 1829 C C . GLY A 1 246 ? -6.793 9.93 -4.355 1 96.31 246 GLY A C 1
ATOM 1830 O O . GLY A 1 246 ? -7.152 10.656 -3.43 1 96.31 246 GLY A O 1
ATOM 1831 N N . ALA A 1 247 ? -7.531 8.906 -4.695 1 96.88 247 ALA A N 1
ATOM 1832 C CA . ALA A 1 247 ? -8.898 8.719 -4.219 1 96.88 247 ALA A CA 1
ATOM 1833 C C . ALA A 1 247 ? -8.977 7.566 -3.217 1 96.88 247 ALA A C 1
ATOM 1835 O O . ALA A 1 247 ? -10.062 7.094 -2.887 1 96.88 247 ALA A O 1
ATOM 1836 N N . ALA A 1 248 ? -7.828 7.078 -2.76 1 97.69 248 ALA A N 1
ATOM 1837 C CA . ALA A 1 248 ? -7.859 6.008 -1.766 1 97.69 248 ALA A CA 1
ATOM 1838 C C . ALA A 1 248 ? -8.539 6.477 -0.479 1 97.69 248 ALA A C 1
ATOM 1840 O O . ALA A 1 248 ? -8.281 7.586 -0.006 1 97.69 248 ALA A O 1
ATOM 1841 N N . GLY A 1 249 ? -9.414 5.656 0.047 1 97.06 249 GLY A N 1
ATOM 1842 C CA . GLY A 1 249 ? -10.016 5.926 1.344 1 97.06 249 GLY A CA 1
ATOM 1843 C C . GLY A 1 249 ? -11.32 6.691 1.248 1 97.06 249 GLY A C 1
ATOM 1844 O O . GLY A 1 249 ? -11.859 7.148 2.262 1 97.06 249 GLY A O 1
ATOM 1845 N N . GLU A 1 250 ? -11.867 6.859 0.056 1 94.06 250 GLU A N 1
ATOM 1846 C CA . GLU A 1 250 ? -13.133 7.57 -0.131 1 94.06 250 GLU A CA 1
ATOM 1847 C C . GLU A 1 250 ? -14.328 6.656 0.14 1 94.06 250 GLU A C 1
ATOM 1849 O O . GLU A 1 250 ? -15.234 6.555 -0.686 1 94.06 250 GLU A O 1
ATOM 1854 N N . ILE A 1 251 ? -14.438 6.133 1.31 1 89.62 251 ILE A N 1
ATOM 1855 C CA . ILE A 1 251 ? -15.391 5.094 1.678 1 89.62 251 ILE A CA 1
ATOM 1856 C C . ILE A 1 251 ? -16.766 5.711 1.904 1 89.62 251 ILE A C 1
ATOM 1858 O O . ILE A 1 251 ? -17.766 4.996 1.996 1 89.62 251 ILE A O 1
ATOM 1862 N N . GLY A 1 252 ? -16.797 6.984 2.031 1 86.88 252 GLY A N 1
ATOM 1863 C CA . GLY A 1 252 ? -18.094 7.652 2.113 1 86.88 252 GLY A CA 1
ATOM 1864 C C . GLY A 1 252 ? -18.984 7.387 0.911 1 86.88 252 GLY A C 1
ATOM 1865 O O . GLY A 1 252 ? -20.203 7.512 0.995 1 86.88 252 GLY A O 1
ATOM 1866 N N . ALA A 1 253 ? -18.406 6.969 -0.171 1 85.56 253 ALA A N 1
ATOM 1867 C CA . ALA A 1 253 ? -19.141 6.715 -1.408 1 85.56 253 ALA A CA 1
ATOM 1868 C C . ALA A 1 253 ? -19.797 5.34 -1.386 1 85.56 253 ALA A C 1
ATOM 1870 O O . ALA A 1 253 ? -20.609 5.016 -2.262 1 85.56 253 ALA A O 1
ATOM 1871 N N . LEU A 1 254 ? -19.547 4.547 -0.398 1 84.06 254 LEU A N 1
ATOM 1872 C CA . LEU A 1 254 ? -20.078 3.197 -0.33 1 84.06 254 LEU A CA 1
ATOM 1873 C C . LEU A 1 254 ? -21.609 3.225 -0.255 1 84.06 254 LEU A C 1
ATOM 1875 O O . LEU A 1 254 ? -22.266 2.27 -0.662 1 84.06 254 LEU A O 1
ATOM 1879 N N . HIS A 1 255 ? -22.125 4.289 0.223 1 77.75 255 HIS A N 1
ATOM 1880 C CA . HIS A 1 255 ? -23.578 4.375 0.346 1 77.75 255 HIS A CA 1
ATOM 1881 C C . HIS A 1 255 ? -24.25 4.367 -1.022 1 77.75 255 HIS A C 1
ATOM 1883 O O . HIS A 1 255 ? -25.438 4.078 -1.132 1 77.75 255 HIS A O 1
ATOM 1889 N N . LEU A 1 256 ? -23.5 4.648 -2.07 1 72.31 256 LEU A N 1
ATOM 1890 C CA . LEU A 1 256 ? -24.031 4.688 -3.428 1 72.31 256 LEU A CA 1
ATOM 1891 C C . LEU A 1 256 ? -24.375 3.285 -3.918 1 72.31 256 LEU A C 1
ATOM 1893 O O . LEU A 1 256 ? -25.109 3.127 -4.898 1 72.31 256 LEU A O 1
ATOM 1897 N N . LEU A 1 257 ? -23.672 2.223 -3.385 1 72.81 257 LEU A N 1
ATOM 1898 C CA . LEU A 1 257 ? -23.844 0.843 -3.826 1 72.81 257 LEU A CA 1
ATOM 1899 C C . LEU A 1 257 ? -25.25 0.345 -3.506 1 72.81 257 LEU A C 1
ATOM 1901 O O . LEU A 1 257 ? -25.641 -0.743 -3.936 1 72.81 257 LEU A O 1
ATOM 1905 N N . GLY A 1 258 ? -26.125 1.173 -3.131 1 63.12 258 GLY A N 1
ATOM 1906 C CA . GLY A 1 258 ? -27.531 0.796 -3.07 1 63.12 258 GLY A CA 1
ATOM 1907 C C . GLY A 1 258 ? -28.266 1.41 -1.892 1 63.12 258 GLY A C 1
ATOM 1908 O O . GLY A 1 258 ? -27.938 2.518 -1.461 1 63.12 258 GLY A O 1
ATOM 1909 N N . GLN A 1 259 ? -29.141 0.527 -1.223 1 58.56 259 GLN A N 1
ATOM 1910 C CA . GLN A 1 259 ? -30.359 0.788 -0.47 1 58.56 259 GLN A CA 1
ATOM 1911 C C . GLN A 1 259 ? -30.047 1.463 0.863 1 58.56 259 GLN A C 1
ATOM 1913 O O . GLN A 1 259 ? -30.891 1.489 1.762 1 58.56 259 GLN A O 1
ATOM 1918 N N . GLU A 1 260 ? -28.891 2.197 0.73 1 65.5 260 GLU A N 1
ATOM 1919 C CA . GLU A 1 260 ? -28.594 2.709 2.064 1 65.5 260 GLU A CA 1
ATOM 1920 C C . GLU A 1 260 ? -29.078 4.145 2.225 1 65.5 260 GLU A C 1
ATOM 1922 O O . GLU A 1 260 ? -29.391 4.816 1.238 1 65.5 260 GLU A O 1
ATOM 1927 N N . VAL A 1 261 ? -29.281 4.531 3.381 1 73.31 261 VAL A N 1
ATOM 1928 C CA . VAL A 1 261 ? -29.656 5.891 3.76 1 73.31 261 VAL A CA 1
ATOM 1929 C C . VAL A 1 261 ? -28.578 6.871 3.297 1 73.31 261 VAL A C 1
ATOM 1931 O O . VAL A 1 261 ? -27.391 6.59 3.418 1 73.31 261 VAL A O 1
ATOM 1934 N N . THR A 1 262 ? -29.078 7.906 2.639 1 79.38 262 THR A N 1
ATOM 1935 C CA . THR A 1 262 ? -28.141 8.938 2.197 1 79.38 262 THR A CA 1
ATOM 1936 C C . THR A 1 262 ? -27.484 9.625 3.395 1 79.38 262 THR A C 1
ATOM 1938 O O . THR A 1 262 ? -28.031 9.609 4.5 1 79.38 262 THR A O 1
ATOM 1941 N N . PRO A 1 263 ? -26.344 10.211 3.227 1 78.5 263 PRO A N 1
ATOM 1942 C CA . PRO A 1 263 ? -25.625 10.867 4.324 1 78.5 263 PRO A CA 1
ATOM 1943 C C . PRO A 1 263 ? -26.484 11.891 5.059 1 78.5 263 PRO A C 1
ATOM 1945 O O . PRO A 1 263 ? -26.453 11.961 6.293 1 78.5 263 PRO A O 1
ATOM 1948 N N . GLU A 1 264 ? -27.328 12.609 4.355 1 81.19 264 GLU A N 1
ATOM 1949 C CA . GLU A 1 264 ? -28.125 13.672 4.953 1 81.19 264 GLU A CA 1
ATOM 1950 C C . GLU A 1 264 ? -29.219 13.102 5.852 1 81.19 264 GLU A C 1
ATOM 1952 O O . GLU A 1 264 ? -29.75 13.812 6.711 1 81.19 264 GLU A O 1
ATOM 1957 N N . ARG A 1 265 ? -29.438 11.852 5.68 1 80.56 265 ARG A N 1
ATOM 1958 C CA . ARG A 1 265 ? -30.531 11.25 6.438 1 80.56 265 ARG A CA 1
ATOM 1959 C C . ARG A 1 265 ? -30 10.344 7.547 1 80.56 265 ARG A C 1
ATOM 1961 O O . ARG A 1 265 ? -30.766 9.867 8.383 1 80.56 265 ARG A O 1
ATOM 1968 N N . LEU A 1 266 ? -28.828 10.219 7.59 1 81.31 266 LEU A N 1
ATOM 1969 C CA . LEU A 1 266 ? -28.203 9.25 8.492 1 81.31 266 LEU A CA 1
ATOM 1970 C C . LEU A 1 266 ? -28.531 9.578 9.945 1 81.31 266 LEU A C 1
ATOM 1972 O O . LEU A 1 266 ? -28.844 8.68 10.727 1 81.31 266 LEU A O 1
ATOM 1976 N N . LEU A 1 267 ? -28.484 10.859 10.242 1 76.56 267 LEU A N 1
ATOM 1977 C CA . LEU A 1 267 ? -28.672 11.25 11.633 1 76.56 267 LEU A CA 1
ATOM 1978 C C . LEU A 1 267 ? -29.969 12.047 11.797 1 76.56 267 LEU A C 1
ATOM 1980 O O . LEU A 1 267 ? -30.141 12.758 12.789 1 76.56 267 LEU A O 1
ATOM 1984 N N . SER A 1 268 ? -30.75 11.875 10.766 1 82.81 268 SER A N 1
ATOM 1985 C CA . SER A 1 268 ? -32.031 12.555 10.859 1 82.81 268 SER A CA 1
ATOM 1986 C C . SER A 1 268 ? -32.938 11.93 11.93 1 82.81 268 SER A C 1
ATOM 1988 O O . SER A 1 268 ? -33.094 10.711 11.984 1 82.81 268 SER A O 1
ATOM 1990 N N . THR A 1 269 ? -33.375 12.789 12.812 1 83.12 269 THR A N 1
ATOM 1991 C CA . THR A 1 269 ? -34.281 12.32 13.852 1 83.12 269 THR A CA 1
ATOM 1992 C C . THR A 1 269 ? -35.719 12.703 13.523 1 83.12 269 THR A C 1
ATOM 1994 O O . THR A 1 269 ? -36.656 12.242 14.18 1 83.12 269 THR A O 1
ATOM 1997 N N . THR A 1 270 ? -35.875 13.516 12.594 1 82 270 THR A N 1
ATOM 1998 C CA . THR A 1 270 ? -37.219 14.016 12.25 1 82 270 THR A CA 1
ATOM 1999 C C . THR A 1 270 ? -37.625 13.508 10.875 1 82 270 THR A C 1
ATOM 2001 O O . THR A 1 270 ? -38.75 13.82 10.398 1 82 270 THR A O 1
ATOM 2004 N N . GLY A 1 271 ? -36.844 12.758 10.25 1 79 271 GLY A N 1
ATOM 2005 C CA . GLY A 1 271 ? -37.094 12.359 8.883 1 79 271 GLY A CA 1
ATOM 2006 C C . GLY A 1 271 ? -36.625 13.375 7.859 1 79 271 GLY A C 1
ATOM 2007 O O . GLY A 1 271 ? -36.562 13.078 6.668 1 79 271 GLY A O 1
ATOM 2008 N N . LYS A 1 272 ? -36.312 14.578 8.328 1 81.06 272 LYS A N 1
ATOM 2009 C CA . LYS A 1 272 ? -35.781 15.609 7.445 1 81.06 272 LYS A CA 1
ATOM 2010 C C . LYS A 1 272 ? -34.25 15.508 7.324 1 81.06 272 LYS A C 1
ATOM 2012 O O . LYS A 1 272 ? -33.562 15.234 8.312 1 81.06 272 LYS A O 1
ATOM 2017 N N . PRO A 1 273 ? -33.844 15.75 6.09 1 80.31 273 PRO A N 1
ATOM 2018 C CA . PRO A 1 273 ? -32.406 15.672 5.906 1 80.31 273 PRO A CA 1
ATOM 2019 C C . PRO A 1 273 ? -31.641 16.719 6.719 1 80.31 273 PRO A C 1
ATOM 2021 O O . PRO A 1 273 ? -32.125 17.844 6.871 1 80.31 273 PRO A O 1
ATOM 2024 N N . LEU A 1 274 ? -30.547 16.281 7.32 1 76.25 274 LEU A N 1
ATOM 2025 C CA . LEU A 1 274 ? -29.625 17.188 8 1 76.25 274 LEU A CA 1
ATOM 2026 C C . LEU A 1 274 ? -28.547 17.672 7.047 1 76.25 274 LEU A C 1
ATOM 2028 O O . LEU A 1 274 ? -28.125 16.938 6.145 1 76.25 274 LEU A O 1
ATOM 2032 N N . ASN A 1 275 ? -28.203 18.953 7.27 1 72.38 275 ASN A N 1
ATOM 2033 C CA . ASN A 1 275 ? -27.031 19.422 6.551 1 72.38 275 ASN A CA 1
ATOM 2034 C C . ASN A 1 275 ? -25.781 18.641 6.957 1 72.38 275 ASN A C 1
ATOM 2036 O O . ASN A 1 275 ? -25.391 18.656 8.125 1 72.38 275 ASN A O 1
ATOM 2040 N N . PRO A 1 276 ? -25.156 17.984 5.996 1 65.25 276 PRO A N 1
ATOM 2041 C CA . PRO A 1 276 ? -24 17.125 6.312 1 65.25 276 PRO A CA 1
ATOM 2042 C C . PRO A 1 276 ? -22.828 17.922 6.898 1 65.25 276 PRO A C 1
ATOM 2044 O O . PRO A 1 276 ? -21.953 17.344 7.535 1 65.25 276 PRO A O 1
ATOM 2047 N N . LEU A 1 277 ? -22.875 19.188 6.77 1 64.25 277 LEU A N 1
ATOM 2048 C CA . LEU A 1 277 ? -21.766 20 7.223 1 64.25 277 LEU A CA 1
ATOM 2049 C C . LEU A 1 277 ? -22.062 20.656 8.57 1 64.25 277 LEU A C 1
ATOM 2051 O O . LEU A 1 277 ? -21.219 21.312 9.156 1 64.25 277 LEU A O 1
ATOM 2055 N N . ASP A 1 278 ? -23.266 20.297 9.07 1 74.88 278 ASP A N 1
ATOM 2056 C CA . ASP A 1 278 ? -23.641 20.844 10.367 1 74.88 278 ASP A CA 1
ATOM 2057 C C . ASP A 1 278 ? -23.141 19.984 11.508 1 74.88 278 ASP A C 1
ATOM 2059 O O . ASP A 1 278 ? -23.891 19.188 12.078 1 74.88 278 ASP A O 1
ATOM 2063 N N . GLU A 1 279 ? -21.953 20.219 11.938 1 72.31 279 GLU A N 1
ATOM 2064 C CA . GLU A 1 279 ? -21.281 19.438 12.969 1 72.31 279 GLU A CA 1
ATOM 2065 C C . GLU A 1 279 ? -21.984 19.562 14.312 1 72.31 279 GLU A C 1
ATOM 2067 O O . GLU A 1 279 ? -22.062 18.594 15.07 1 72.31 279 GLU A O 1
ATOM 2072 N N . ALA A 1 280 ? -22.5 20.703 14.516 1 73.81 280 ALA A N 1
ATOM 2073 C CA . ALA A 1 280 ? -23.203 20.922 15.773 1 73.81 280 ALA A CA 1
ATOM 2074 C C . ALA A 1 280 ? -24.453 20.062 15.867 1 73.81 280 ALA A C 1
ATOM 2076 O O . ALA A 1 280 ? -24.75 19.516 16.938 1 73.81 280 ALA A O 1
ATOM 2077 N N . ALA A 1 281 ? -25.094 19.984 14.789 1 75.56 281 ALA A N 1
ATOM 2078 C CA . ALA A 1 281 ? -26.297 19.156 14.766 1 75.56 281 ALA A CA 1
ATOM 2079 C C . ALA A 1 281 ? -25.938 17.688 15.008 1 75.56 281 ALA A C 1
ATOM 2081 O O . ALA A 1 281 ? -26.625 16.984 15.758 1 75.56 281 ALA A O 1
ATOM 2082 N N . VAL A 1 282 ? -24.875 17.281 14.422 1 75.75 282 VAL A N 1
ATOM 2083 C CA . VAL A 1 282 ? -24.406 15.898 14.586 1 75.75 282 VAL A CA 1
ATOM 2084 C C . VAL A 1 282 ? -24.031 15.648 16.047 1 75.75 282 VAL A C 1
ATOM 2086 O O . VAL A 1 282 ? -24.469 14.656 16.641 1 75.75 282 VAL A O 1
ATOM 2089 N N . ALA A 1 283 ? -23.359 16.578 16.531 1 75.75 283 ALA A N 1
ATOM 2090 C CA . ALA A 1 283 ? -22.938 16.453 17.922 1 75.75 283 ALA A CA 1
ATOM 2091 C C . ALA A 1 283 ? -24.141 16.406 18.859 1 75.75 283 ALA A C 1
ATOM 2093 O O . ALA A 1 283 ? -24.141 15.656 19.844 1 75.75 283 ALA A O 1
ATOM 2094 N N . ARG A 1 284 ? -25.094 17.109 18.562 1 82.5 284 ARG A N 1
ATOM 2095 C CA . ARG A 1 284 ? -26.312 17.156 19.391 1 82.5 284 ARG A CA 1
ATOM 2096 C C . ARG A 1 284 ? -27.031 15.812 19.375 1 82.5 284 ARG A C 1
ATOM 2098 O O . ARG A 1 284 ? -27.438 15.312 20.422 1 82.5 284 ARG A O 1
ATOM 2105 N N . VAL A 1 285 ? -27.141 15.266 18.234 1 83.25 285 VAL A N 1
ATOM 2106 C CA . VAL A 1 285 ? -27.828 13.984 18.109 1 83.25 285 VAL A CA 1
ATOM 2107 C C . VAL A 1 285 ? -27.062 12.906 18.875 1 83.25 285 VAL A C 1
ATOM 2109 O O . VAL A 1 285 ? -27.672 12.109 19.594 1 83.25 285 VAL A O 1
ATOM 2112 N N . LEU A 1 286 ? -25.781 12.906 18.766 1 80.06 286 LEU A N 1
ATOM 2113 C CA . LEU A 1 286 ? -24.969 11.906 19.453 1 80.06 286 LEU A CA 1
ATOM 2114 C C . LEU A 1 286 ? -25.031 12.086 20.969 1 80.06 286 LEU A C 1
ATOM 2116 O O . LEU A 1 286 ? -25.094 11.109 21.703 1 80.06 286 LEU A O 1
ATOM 2120 N N . ARG A 1 287 ? -25.125 13.305 21.375 1 83.12 287 ARG A N 1
ATOM 2121 C CA . ARG A 1 287 ? -25.266 13.594 22.797 1 83.12 287 ARG A CA 1
ATOM 2122 C C . ARG A 1 287 ? -26.625 13.125 23.312 1 83.12 287 ARG A C 1
ATOM 2124 O O . ARG A 1 287 ? -26.688 12.477 24.359 1 83.12 287 ARG A O 1
ATOM 2131 N N . LEU A 1 288 ? -27.562 13.406 22.578 1 87.88 288 LEU A N 1
ATOM 2132 C CA . LEU A 1 288 ? -28.906 13 22.969 1 87.88 288 LEU A CA 1
ATOM 2133 C C . LEU A 1 288 ? -29.016 11.484 23.062 1 87.88 288 LEU A C 1
ATOM 2135 O O . LEU A 1 288 ? -29.672 10.953 23.953 1 87.88 288 LEU A O 1
ATOM 2139 N N . ALA A 1 289 ? -28.406 10.852 22.188 1 87.56 289 ALA A N 1
ATOM 2140 C CA . ALA A 1 289 ? -28.406 9.391 22.203 1 87.56 289 ALA A CA 1
ATOM 2141 C C . ALA A 1 289 ? -27.75 8.859 23.469 1 87.56 289 ALA A C 1
ATOM 2143 O O . ALA A 1 289 ? -28.266 7.938 24.109 1 87.56 289 ALA A O 1
ATOM 2144 N N . ARG A 1 290 ? -26.719 9.43 23.875 1 84.06 290 ARG A N 1
ATOM 2145 C CA . ARG A 1 290 ? -26 9.016 25.078 1 84.06 290 ARG A CA 1
ATOM 2146 C C . ARG A 1 290 ? -26.828 9.281 26.328 1 84.06 290 ARG A C 1
ATOM 2148 O O . ARG A 1 290 ? -26.703 8.555 27.312 1 84.06 290 ARG A O 1
ATOM 2155 N N . GLU A 1 291 ? -27.594 10.281 26.156 1 89.06 291 GLU A N 1
ATOM 2156 C CA . GLU A 1 291 ? -28.438 10.664 27.281 1 89.06 291 GLU A CA 1
ATOM 2157 C C . GLU A 1 291 ? -29.703 9.828 27.328 1 89.06 291 GLU A C 1
ATOM 2159 O O . GLU A 1 291 ? -30.531 9.984 28.25 1 89.06 291 GLU A O 1
ATOM 2164 N N . GLY A 1 292 ? -29.891 9 26.312 1 90.31 292 GLY A N 1
ATOM 2165 C CA . GLY A 1 292 ? -30.969 8.016 26.391 1 90.31 292 GLY A CA 1
AT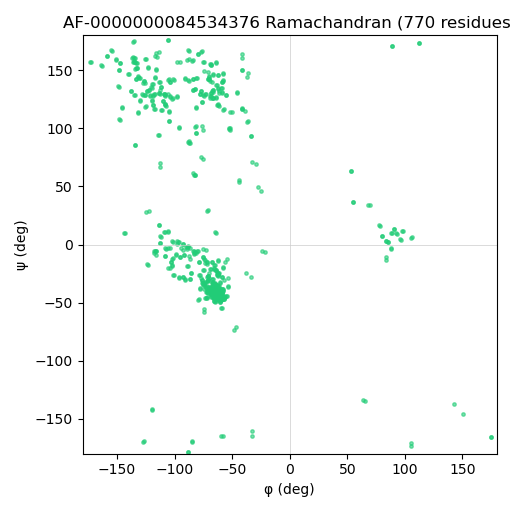OM 2166 C C . GLY A 1 292 ? -32.156 8.375 25.531 1 90.31 292 GLY A C 1
ATOM 2167 O O . GLY A 1 292 ? -33.219 7.711 25.594 1 90.31 292 GLY A O 1
ATOM 2168 N N . ASP A 1 293 ? -32.031 9.422 24.75 1 93.38 293 ASP A N 1
ATOM 2169 C CA . ASP A 1 293 ? -33.125 9.766 23.844 1 93.38 293 ASP A CA 1
ATOM 2170 C C . ASP A 1 293 ? -33.344 8.656 22.812 1 93.38 293 ASP A C 1
ATOM 2172 O O . ASP A 1 293 ? -32.438 8.328 22.047 1 93.38 293 ASP A O 1
ATOM 2176 N N . GLU A 1 294 ? -34.562 8.195 22.719 1 93.94 294 GLU A N 1
ATOM 2177 C CA . GLU A 1 294 ? -34.844 7.004 21.922 1 93.94 294 GLU A CA 1
ATOM 2178 C C . GLU A 1 294 ? -34.719 7.297 20.438 1 93.94 294 GLU A C 1
ATOM 2180 O O . GLU A 1 294 ? -34.219 6.469 19.672 1 93.94 294 GLU A O 1
ATOM 2185 N N . VAL A 1 295 ? -35.219 8.414 20.047 1 92.12 295 VAL A N 1
ATOM 2186 C CA . VAL A 1 295 ? -35.156 8.789 18.641 1 92.12 295 VAL A CA 1
ATOM 2187 C C . VAL A 1 295 ? -33.719 8.969 18.219 1 92.12 295 VAL A C 1
ATOM 2189 O O . VAL A 1 295 ? -33.281 8.5 17.156 1 92.12 295 VAL A O 1
ATOM 2192 N N . ALA A 1 296 ? -32.938 9.602 19.062 1 89.5 296 ALA A N 1
ATOM 2193 C CA . ALA A 1 296 ? -31.516 9.82 18.797 1 89.5 296 ALA A CA 1
ATOM 2194 C C . ALA A 1 296 ? -30.75 8.5 18.797 1 89.5 296 ALA A C 1
ATOM 2196 O O . ALA A 1 296 ? -29.797 8.336 18.047 1 89.5 296 ALA A O 1
ATOM 2197 N N . LYS A 1 297 ? -31.188 7.617 19.594 1 90.19 297 LYS A N 1
ATOM 2198 C CA . LYS A 1 297 ? -30.547 6.309 19.641 1 90.19 297 LYS A CA 1
ATOM 2199 C C . LYS A 1 297 ? -30.703 5.57 18.312 1 90.19 297 LYS A C 1
ATOM 2201 O O . LYS A 1 297 ? -29.781 4.906 17.844 1 90.19 297 LYS A O 1
ATOM 2206 N N . VAL A 1 298 ? -31.875 5.688 17.75 1 90.5 298 VAL A N 1
ATOM 2207 C CA . VAL A 1 298 ? -32.125 5.07 16.453 1 90.5 298 VAL A CA 1
ATOM 2208 C C . VAL A 1 298 ? -31.234 5.695 15.398 1 90.5 298 VAL A C 1
ATOM 2210 O O . VAL A 1 298 ? -30.656 4.984 14.57 1 90.5 298 VAL A O 1
ATOM 2213 N N . ALA A 1 299 ? -31.125 6.941 15.453 1 87.62 299 ALA A N 1
ATOM 2214 C CA . ALA A 1 299 ? -30.25 7.645 14.523 1 87.62 299 ALA A CA 1
ATOM 2215 C C . ALA A 1 299 ? -28.797 7.242 14.734 1 87.62 299 ALA A C 1
ATOM 2217 O O . ALA A 1 299 ? -28.062 7.031 13.773 1 87.62 299 ALA A O 1
ATOM 2218 N N . MET A 1 300 ? -28.453 7.078 15.961 1 85.75 300 MET A N 1
ATOM 2219 C CA . MET A 1 300 ? -27.094 6.672 16.297 1 85.75 300 MET A CA 1
ATOM 2220 C C . MET A 1 300 ? -26.812 5.258 15.797 1 85.75 300 MET A C 1
ATOM 2222 O O . MET A 1 300 ? -25.719 4.98 15.297 1 85.75 300 MET A O 1
ATOM 2226 N N . ASP A 1 301 ? -27.734 4.473 15.891 1 87.38 301 ASP A N 1
ATOM 2227 C CA . ASP A 1 301 ? -27.578 3.102 15.414 1 87.38 301 ASP A CA 1
ATOM 2228 C C . ASP A 1 301 ? -27.391 3.064 13.898 1 87.38 301 ASP A C 1
ATOM 2230 O O . ASP A 1 301 ? -26.578 2.293 13.391 1 87.38 301 ASP A O 1
ATOM 2234 N N . ARG A 1 302 ? -28.141 3.895 13.242 1 87.31 302 ARG A N 1
ATOM 2235 C CA . ARG A 1 302 ? -28 4.016 11.797 1 87.31 302 ARG A CA 1
ATOM 2236 C C . ARG A 1 302 ? -26.594 4.492 11.43 1 87.31 302 ARG A C 1
ATOM 2238 O O . ARG A 1 302 ? -25.969 3.953 10.516 1 87.31 302 ARG A O 1
ATOM 2245 N N . PHE A 1 303 ? -26.188 5.438 12.133 1 85.38 303 PHE A N 1
ATOM 2246 C CA . PHE A 1 303 ? -24.859 5.992 11.914 1 85.38 303 PHE A CA 1
ATOM 2247 C C . PHE A 1 303 ? -23.781 4.934 12.156 1 85.38 303 PHE A C 1
ATOM 2249 O O . PHE A 1 303 ? -22.875 4.762 11.336 1 85.38 303 PHE A O 1
ATOM 2256 N N . LEU A 1 304 ? -23.922 4.223 13.25 1 86.62 304 LEU A N 1
ATOM 2257 C CA . LEU A 1 304 ? -22.953 3.186 13.609 1 86.62 304 LEU A CA 1
ATOM 2258 C C . LEU A 1 304 ? -22.922 2.084 12.555 1 86.62 304 LEU A C 1
ATOM 2260 O O . LEU A 1 304 ? -21.844 1.592 12.203 1 86.62 304 LEU A O 1
ATOM 2264 N N . THR A 1 305 ? -24.062 1.733 12.125 1 87.88 305 THR A N 1
ATOM 2265 C CA . THR A 1 305 ? -24.141 0.7 11.102 1 87.88 305 THR A CA 1
ATOM 2266 C C . THR A 1 305 ? -23.391 1.121 9.844 1 87.88 305 THR A C 1
ATOM 2268 O O . THR A 1 305 ? -22.625 0.337 9.281 1 87.88 305 THR A O 1
ATOM 2271 N N . ARG A 1 306 ? -23.578 2.352 9.477 1 87.62 306 ARG A N 1
ATOM 2272 C CA . ARG A 1 306 ? -22.875 2.889 8.312 1 87.62 306 ARG A CA 1
ATOM 2273 C C . ARG A 1 306 ? -21.375 2.932 8.547 1 87.62 306 ARG A C 1
ATOM 2275 O O . ARG A 1 306 ? -20.594 2.578 7.664 1 87.62 306 ARG A O 1
ATOM 2282 N N . LEU A 1 307 ? -21.031 3.391 9.664 1 88.56 307 LEU A N 1
ATOM 2283 C CA . LEU A 1 307 ? -19.625 3.469 10.016 1 88.56 307 LEU A CA 1
ATOM 2284 C C . LEU A 1 307 ? -18.969 2.09 9.961 1 88.56 307 LEU A C 1
ATOM 2286 O O . LEU A 1 307 ? -17.891 1.929 9.391 1 88.56 307 LEU A O 1
ATOM 2290 N N . VAL A 1 308 ? -19.625 1.109 10.508 1 91.12 308 VAL A N 1
ATOM 2291 C CA . VAL A 1 308 ? -19.125 -0.259 10.523 1 91.12 308 VAL A CA 1
ATOM 2292 C C . VAL A 1 308 ? -18.938 -0.761 9.094 1 91.12 308 VAL A C 1
ATOM 2294 O O . VAL A 1 308 ? -17.922 -1.384 8.766 1 91.12 308 VAL A O 1
ATOM 2297 N N . GLN A 1 309 ? -19.875 -0.486 8.266 1 89 309 GLN A N 1
ATOM 2298 C CA . GLN A 1 309 ? -19.812 -0.918 6.871 1 89 309 GLN A CA 1
ATOM 2299 C C . GLN A 1 309 ? -18.578 -0.339 6.176 1 89 309 GLN A C 1
ATOM 2301 O O . GLN A 1 309 ? -17.844 -1.063 5.504 1 89 309 GLN A O 1
ATOM 2306 N N . GLY A 1 310 ? -18.391 0.917 6.367 1 91.25 310 GLY A N 1
ATOM 2307 C CA . GLY A 1 310 ? -17.25 1.576 5.758 1 91.25 310 GLY A CA 1
ATOM 2308 C C . GLY A 1 310 ? -15.922 1.079 6.297 1 91.25 310 GLY A C 1
ATOM 2309 O O . GLY A 1 310 ? -15.008 0.771 5.527 1 91.25 310 GLY A O 1
ATOM 2310 N N . VAL A 1 311 ? -15.859 0.938 7.578 1 94.31 311 VAL A N 1
ATOM 2311 C CA . VAL A 1 311 ? -14.617 0.529 8.219 1 94.31 311 VAL A CA 1
ATOM 2312 C C . VAL A 1 311 ? -14.328 -0.936 7.898 1 94.31 311 VAL A C 1
ATOM 2314 O O . VAL A 1 311 ? -13.18 -1.303 7.629 1 94.31 311 VAL A O 1
ATOM 2317 N N . ALA A 1 312 ? -15.352 -1.738 7.906 1 94.06 312 ALA A N 1
ATOM 2318 C CA . ALA A 1 312 ? -15.172 -3.148 7.57 1 94.06 312 ALA A CA 1
ATOM 2319 C C . ALA A 1 312 ? -14.648 -3.311 6.145 1 94.06 312 ALA A C 1
ATOM 2321 O O . ALA A 1 312 ? -13.781 -4.148 5.891 1 94.06 312 ALA A O 1
ATOM 2322 N N . ALA A 1 313 ? -15.172 -2.523 5.27 1 92.62 313 ALA A N 1
ATOM 2323 C CA . ALA A 1 313 ? -14.695 -2.562 3.891 1 92.62 313 ALA A CA 1
ATOM 2324 C C . ALA A 1 313 ? -13.203 -2.252 3.822 1 92.62 313 ALA A C 1
ATOM 2326 O O . ALA A 1 313 ? -12.453 -2.93 3.111 1 92.62 313 ALA A O 1
ATOM 2327 N N . LEU A 1 314 ? -12.766 -1.286 4.582 1 95.56 314 LEU A N 1
ATOM 2328 C CA . LEU A 1 314 ? -11.359 -0.919 4.629 1 95.56 314 LEU A CA 1
ATOM 2329 C C . LEU A 1 314 ? -10.523 -2.051 5.219 1 95.56 314 LEU A C 1
ATOM 2331 O O . LEU A 1 314 ? -9.469 -2.4 4.672 1 95.56 314 LEU A O 1
ATOM 2335 N N . VAL A 1 315 ? -11.016 -2.602 6.262 1 97 315 VAL A N 1
ATOM 2336 C CA . VAL A 1 315 ? -10.289 -3.645 6.977 1 97 315 VAL A CA 1
ATOM 2337 C C . VAL A 1 315 ? -10.148 -4.879 6.086 1 97 315 VAL A C 1
ATOM 2339 O O . VAL A 1 315 ? -9.062 -5.457 5.988 1 97 315 VAL A O 1
ATOM 2342 N N . LEU A 1 316 ? -11.156 -5.227 5.395 1 95.56 316 LEU A N 1
ATOM 2343 C CA . LEU A 1 316 ? -11.117 -6.402 4.531 1 95.56 316 LEU A CA 1
ATOM 2344 C C . LEU A 1 316 ? -10.234 -6.156 3.314 1 95.56 316 LEU A C 1
ATOM 2346 O O . LEU A 1 316 ? -9.586 -7.078 2.812 1 95.56 316 LEU A O 1
ATOM 2350 N N . ALA A 1 317 ? -10.18 -4.949 2.906 1 96 317 ALA A N 1
ATOM 2351 C CA . ALA A 1 317 ? -9.391 -4.602 1.726 1 96 317 ALA A CA 1
ATOM 2352 C C . ALA A 1 317 ? -7.906 -4.535 2.059 1 96 317 ALA A C 1
ATOM 2354 O O . ALA A 1 317 ? -7.07 -5.02 1.292 1 96 317 ALA A O 1
ATOM 2355 N N . ILE A 1 318 ? -7.57 -4 3.312 1 96.81 318 ILE A N 1
ATOM 2356 C CA . ILE A 1 318 ? -6.172 -3.623 3.49 1 96.81 318 ILE A CA 1
ATOM 2357 C C . ILE A 1 318 ? -5.586 -4.355 4.695 1 96.81 318 ILE A C 1
ATOM 2359 O O . ILE A 1 318 ? -4.367 -4.391 4.879 1 96.81 318 ILE A O 1
ATOM 2363 N N . ASP A 1 319 ? -6.383 -4.891 5.582 1 97.81 319 ASP A N 1
ATOM 2364 C CA . ASP A 1 319 ? -5.949 -5.637 6.762 1 97.81 319 ASP A CA 1
ATOM 2365 C C . ASP A 1 319 ? -4.957 -4.828 7.59 1 97.81 319 ASP A C 1
ATOM 2367 O O . ASP A 1 319 ? -3.811 -5.242 7.777 1 97.81 319 ASP A O 1
ATOM 2371 N N . PRO A 1 320 ? -5.395 -3.682 8.125 1 98.19 320 PRO A N 1
ATOM 2372 C CA . PRO A 1 320 ? -4.508 -2.881 8.977 1 98.19 320 PRO A CA 1
ATOM 2373 C C . PRO A 1 320 ? -4.312 -3.482 10.359 1 98.19 320 PRO A C 1
ATOM 2375 O O . PRO A 1 320 ? -5.145 -4.266 10.82 1 98.19 320 PRO A O 1
ATOM 2378 N N . ARG A 1 321 ? -3.238 -3.125 10.992 1 98.25 321 ARG A N 1
ATOM 2379 C CA . ARG A 1 321 ? -3.039 -3.451 12.398 1 98.25 321 ARG A CA 1
ATOM 2380 C C . ARG A 1 321 ? -3.973 -2.637 13.289 1 98.25 321 ARG A C 1
ATOM 2382 O O . ARG A 1 321 ? -4.535 -3.16 14.258 1 98.25 321 ARG A O 1
ATOM 2389 N N . LEU A 1 322 ? -4.125 -1.405 12.883 1 98.56 322 LEU A N 1
ATOM 2390 C CA . LEU A 1 322 ? -4.797 -0.428 13.734 1 98.56 322 LEU A CA 1
ATOM 2391 C C . LEU A 1 322 ? -5.738 0.448 12.922 1 98.56 322 LEU A C 1
ATOM 2393 O O . LEU A 1 322 ? -5.383 0.909 11.836 1 98.56 322 LEU A O 1
ATOM 2397 N N . VAL A 1 323 ? -6.945 0.589 13.445 1 97.81 323 VAL A N 1
ATOM 2398 C CA . VAL A 1 323 ? -7.898 1.575 12.953 1 97.81 323 VAL A CA 1
ATOM 2399 C C . VAL A 1 323 ? -8.055 2.701 13.969 1 97.81 323 VAL A C 1
ATOM 2401 O O . VAL A 1 323 ? -8.391 2.453 15.133 1 97.81 323 VAL A O 1
ATOM 2404 N N . VAL A 1 324 ? -7.758 3.916 13.547 1 96.94 324 VAL A N 1
ATOM 2405 C CA . VAL A 1 324 ? -7.938 5.094 14.391 1 96.94 324 VAL A CA 1
ATOM 2406 C C . VAL A 1 324 ? -9.18 5.859 13.953 1 96.94 324 VAL A C 1
ATOM 2408 O O . VAL A 1 324 ? -9.328 6.195 12.773 1 96.94 324 VAL A O 1
ATOM 2411 N N . ILE A 1 325 ? -10.07 6.137 14.852 1 94.31 325 ILE A N 1
ATOM 2412 C CA . ILE A 1 325 ? -11.305 6.855 14.547 1 94.31 325 ILE A CA 1
ATOM 2413 C C . ILE A 1 325 ? -11.195 8.297 15.047 1 94.31 325 ILE A C 1
ATOM 2415 O O . ILE A 1 325 ? -10.953 8.531 16.234 1 94.31 325 ILE A O 1
ATOM 2419 N N . GLY A 1 326 ? -11.203 9.148 14.07 1 91.62 326 GLY A N 1
ATOM 2420 C CA . GLY A 1 326 ? -11.273 10.57 14.375 1 91.62 326 GLY A CA 1
ATOM 2421 C C . GLY A 1 326 ? -12.406 11.273 13.656 1 91.62 326 GLY A C 1
ATOM 2422 O O . GLY A 1 326 ? -13.266 10.633 13.047 1 91.62 326 GLY A O 1
ATOM 2423 N N . GLY A 1 327 ? -12.383 12.664 13.727 1 80.62 327 GLY A N 1
ATOM 2424 C CA . GLY A 1 327 ? -13.414 13.477 13.109 1 80.62 327 GLY A CA 1
ATOM 2425 C C . GLY A 1 327 ? -14.391 14.07 14.109 1 80.62 327 GLY A C 1
ATOM 2426 O O . GLY A 1 327 ? -14.055 14.258 15.273 1 80.62 327 GLY A O 1
ATOM 2427 N N . TRP A 1 328 ? -15.453 14.664 13.578 1 63.41 328 TRP A N 1
ATOM 2428 C CA . TRP A 1 328 ? -16.359 15.562 14.297 1 63.41 328 TRP A CA 1
ATOM 2429 C C . TRP A 1 328 ? -16.906 14.883 15.547 1 63.41 328 TRP A C 1
ATOM 2431 O O . TRP A 1 328 ? -17.438 15.555 16.438 1 63.41 328 TRP A O 1
ATOM 2441 N N . ALA A 1 329 ? -16.703 13.508 15.656 1 53.47 329 ALA A N 1
ATOM 2442 C CA . ALA A 1 329 ? -17.688 12.969 16.594 1 53.47 329 ALA A CA 1
ATOM 2443 C C . ALA A 1 329 ? -17.219 13.148 18.047 1 53.47 329 ALA A C 1
ATOM 2445 O O . ALA A 1 329 ? -16.391 12.383 18.531 1 53.47 329 ALA A O 1
ATOM 2446 N N . ALA A 1 330 ? -16.953 14.539 18.609 1 51.28 330 ALA A N 1
ATOM 2447 C CA . ALA A 1 330 ? -16.859 14.711 20.047 1 51.28 330 ALA A CA 1
ATOM 2448 C C . ALA A 1 330 ? -17.609 13.602 20.781 1 51.28 330 ALA A C 1
ATOM 2450 O O . ALA A 1 330 ? -17.281 13.266 21.922 1 51.28 330 ALA A O 1
ATOM 2451 N N . GLY A 1 331 ? -18.25 12.82 20.141 1 59.06 331 GLY A N 1
ATOM 2452 C CA . GLY A 1 331 ? -19.094 11.852 20.812 1 59.06 331 GLY A CA 1
ATOM 2453 C C . GLY A 1 331 ? -18.797 10.414 20.406 1 59.06 331 GLY A C 1
ATOM 2454 O O . GLY A 1 331 ? -19.578 9.516 20.672 1 59.06 331 GLY A O 1
ATOM 2455 N N . LEU A 1 332 ? -17.422 10.328 20.016 1 67.31 332 LEU A N 1
ATOM 2456 C CA . LEU A 1 332 ? -17.172 9.047 19.375 1 67.31 332 LEU A CA 1
ATOM 2457 C C . LEU A 1 332 ? -16.781 7.996 20.422 1 67.31 332 LEU A C 1
ATOM 2459 O O . LEU A 1 332 ? -16.734 6.801 20.109 1 67.31 332 LEU A O 1
ATOM 2463 N N . ASP A 1 333 ? -16.672 8.453 21.641 1 69.94 333 ASP A N 1
ATOM 2464 C CA . ASP A 1 333 ? -16.281 7.484 22.656 1 69.94 333 ASP A CA 1
ATOM 2465 C C . ASP A 1 333 ? -17.297 6.348 22.75 1 69.94 333 ASP A C 1
ATOM 2467 O O . ASP A 1 333 ? -16.922 5.184 22.906 1 69.94 333 ASP A O 1
ATOM 2471 N N . GLY A 1 334 ? -18.547 6.684 22.672 1 74.94 334 GLY A N 1
ATOM 2472 C CA . GLY A 1 334 ? -19.578 5.668 22.797 1 74.94 334 GLY A CA 1
ATOM 2473 C C . GLY A 1 334 ? -19.688 4.766 21.594 1 74.94 334 GLY A C 1
ATOM 2474 O O . GLY A 1 334 ? -20.359 3.73 21.641 1 74.94 334 GLY A O 1
ATOM 2475 N N . VAL A 1 335 ? -18.922 5.098 20.594 1 81 335 VAL A N 1
ATOM 2476 C CA . VAL A 1 335 ? -19.109 4.367 19.344 1 81 335 VAL A CA 1
ATOM 2477 C C . VAL A 1 335 ? -17.984 3.336 19.188 1 81 335 VAL A C 1
ATOM 2479 O O . VAL A 1 335 ? -18.141 2.369 18.438 1 81 335 VAL A O 1
ATOM 2482 N N . LEU A 1 336 ? -16.938 3.43 19.938 1 88.38 336 LEU A N 1
ATOM 2483 C CA . LEU A 1 336 ? -15.75 2.621 19.703 1 88.38 336 LEU A CA 1
ATOM 2484 C C . LEU A 1 336 ? -16 1.163 20.078 1 88.38 336 LEU A C 1
ATOM 2486 O O . LEU A 1 336 ? -15.633 0.256 19.328 1 88.38 336 LEU A O 1
ATOM 2490 N N . GLU A 1 337 ? -16.578 0.986 21.203 1 90.88 337 GLU A N 1
ATOM 2491 C CA . GLU A 1 337 ? -16.766 -0.386 21.672 1 90.88 337 GLU A CA 1
ATOM 2492 C C . GLU A 1 337 ? -17.703 -1.157 20.75 1 90.88 337 GLU A C 1
ATOM 2494 O O . GLU A 1 337 ? -17.359 -2.244 20.281 1 90.88 337 GLU A O 1
ATOM 2499 N N . PRO A 1 338 ? -18.844 -0.545 20.453 1 90.88 338 PRO A N 1
ATOM 2500 C CA . PRO A 1 338 ? -19.703 -1.237 19.484 1 90.88 338 PRO A CA 1
ATOM 2501 C C . PRO A 1 338 ? -19.016 -1.469 18.141 1 90.88 338 PRO A C 1
ATOM 2503 O O . PRO A 1 338 ? -19.219 -2.504 17.5 1 90.88 338 PRO A O 1
ATOM 2506 N N . LEU A 1 339 ? -18.266 -0.559 17.688 1 92.88 339 LEU A N 1
ATOM 2507 C CA . LEU A 1 339 ? -17.531 -0.706 16.438 1 92.88 339 LEU A CA 1
ATOM 2508 C C . LEU A 1 339 ? -16.562 -1.885 16.5 1 92.88 339 LEU A C 1
ATOM 2510 O O . LEU A 1 339 ? -16.531 -2.723 15.602 1 92.88 339 LEU A O 1
ATOM 2514 N N . ARG A 1 340 ? -15.836 -1.988 17.578 1 94.69 340 ARG A N 1
ATOM 2515 C CA . ARG A 1 340 ? -14.891 -3.08 17.781 1 94.69 340 ARG A CA 1
ATOM 2516 C C . ARG A 1 340 ? -15.594 -4.43 17.75 1 94.69 340 ARG A C 1
ATOM 2518 O O . ARG A 1 340 ? -15.125 -5.363 17.094 1 94.69 340 ARG A O 1
ATOM 2525 N N . GLU A 1 341 ? -16.625 -4.484 18.422 1 95.12 341 GLU A N 1
ATOM 2526 C CA . GLU A 1 341 ? -17.391 -5.73 18.516 1 95.12 341 GLU A CA 1
ATOM 2527 C C . GLU A 1 341 ? -17.906 -6.16 17.141 1 95.12 341 GLU A C 1
ATOM 2529 O O . GLU A 1 341 ? -17.797 -7.332 16.781 1 95.12 341 GLU A O 1
ATOM 2534 N N . ARG A 1 342 ? -18.422 -5.254 16.484 1 93.19 342 ARG A N 1
ATOM 2535 C CA . ARG A 1 342 ? -18.984 -5.57 15.18 1 93.19 342 ARG A CA 1
ATOM 2536 C C . ARG A 1 342 ? -17.875 -5.914 14.18 1 93.19 342 ARG A C 1
ATOM 2538 O O . ARG A 1 342 ? -18.047 -6.805 13.344 1 93.19 342 ARG A O 1
ATOM 2545 N N . LEU A 1 343 ? -16.797 -5.207 14.219 1 94.69 343 LEU A N 1
ATOM 2546 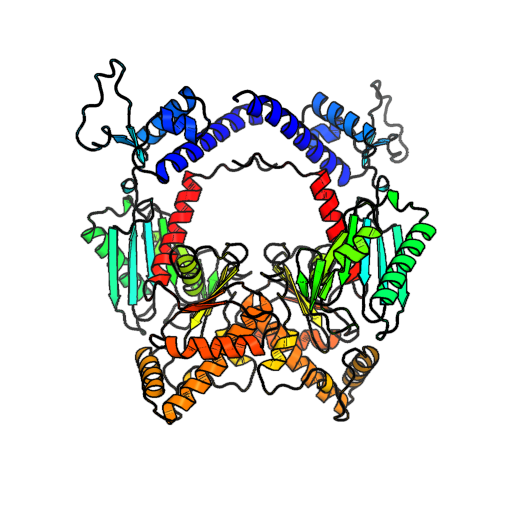C CA . LEU A 1 343 ? -15.688 -5.543 13.336 1 94.69 343 LEU A CA 1
ATOM 2547 C C . LEU A 1 343 ? -15.18 -6.957 13.609 1 94.69 343 LEU A C 1
ATOM 2549 O O . LEU A 1 343 ? -14.828 -7.688 12.68 1 94.69 343 LEU A O 1
ATOM 2553 N N . ALA A 1 344 ? -15.156 -7.336 14.859 1 94.38 344 ALA A N 1
ATOM 2554 C CA . ALA A 1 344 ? -14.727 -8.68 15.227 1 94.38 344 ALA A CA 1
ATOM 2555 C C . ALA A 1 344 ? -15.648 -9.734 14.625 1 94.38 344 ALA A C 1
ATOM 2557 O O . ALA A 1 344 ? -15.219 -10.852 14.32 1 94.38 344 ALA A O 1
ATOM 2558 N N . GLN A 1 345 ? -16.828 -9.352 14.391 1 91.81 345 GLN A N 1
ATOM 2559 C CA . GLN A 1 345 ? -17.828 -10.266 13.852 1 91.81 345 GLN A CA 1
ATOM 2560 C C . GLN A 1 345 ? -17.766 -10.312 12.328 1 91.81 345 GLN A C 1
ATOM 2562 O O . GLN A 1 345 ? -18.031 -11.352 11.719 1 91.81 345 GLN A O 1
ATOM 2567 N N . PHE A 1 346 ? -17.359 -9.211 11.742 1 90.5 346 PHE A N 1
ATOM 2568 C CA . PHE A 1 346 ? -17.578 -9.086 10.305 1 90.5 346 PHE A CA 1
ATOM 2569 C C . PHE A 1 346 ? -16.266 -9.211 9.539 1 90.5 346 PHE A C 1
ATOM 2571 O O . PHE A 1 346 ? -16.266 -9.281 8.305 1 90.5 346 PHE A O 1
ATOM 2578 N N . THR A 1 347 ? -15.195 -9.211 10.195 1 92 347 THR A N 1
ATOM 2579 C CA . THR A 1 347 ? -13.914 -9.336 9.523 1 92 347 THR A CA 1
ATOM 2580 C C . THR A 1 347 ? -13.203 -10.625 9.938 1 92 347 THR A C 1
ATOM 2582 O O . THR A 1 347 ? -13.484 -11.172 11 1 92 347 THR A O 1
ATOM 2585 N N . LEU A 1 348 ? -12.414 -11.148 9.07 1 90.25 348 LEU A N 1
ATOM 2586 C CA . LEU A 1 348 ? -11.719 -12.406 9.328 1 90.25 348 LEU A CA 1
ATOM 2587 C C . LEU A 1 348 ? -10.562 -12.203 10.305 1 90.25 348 LEU A C 1
ATOM 2589 O O . LEU A 1 348 ? -10.211 -13.109 11.055 1 90.25 348 LEU A O 1
ATOM 2593 N N . ARG A 1 349 ? -9.914 -11.094 10.25 1 92 349 ARG A N 1
ATOM 2594 C CA . ARG A 1 349 ? -8.953 -10.625 11.242 1 92 349 ARG A CA 1
ATOM 2595 C C . ARG A 1 349 ? -9.336 -9.242 11.758 1 92 349 ARG A C 1
ATOM 2597 O O . ARG A 1 349 ? -9.344 -8.266 11 1 92 349 ARG A O 1
ATOM 2604 N N . ALA A 1 350 ? -9.578 -9.164 13 1 94.88 350 ALA A N 1
ATOM 2605 C CA . ALA A 1 350 ? -10.008 -7.891 13.57 1 94.88 350 ALA A CA 1
ATOM 2606 C C . ALA A 1 350 ? -8.812 -7 13.891 1 94.88 350 ALA A C 1
ATOM 2608 O O . ALA A 1 350 ? -7.852 -7.449 14.516 1 94.88 350 ALA A O 1
ATOM 2609 N N . PRO A 1 351 ? -8.906 -5.801 13.5 1 97.56 351 PRO A N 1
ATOM 2610 C CA . PRO A 1 351 ? -7.852 -4.855 13.875 1 97.56 351 PRO A CA 1
ATOM 2611 C C . PRO A 1 351 ? -8 -4.332 15.297 1 97.56 351 PRO A C 1
ATOM 2613 O O . PRO A 1 351 ? -9.047 -4.52 15.922 1 97.56 351 PRO A O 1
ATOM 2616 N N . GLU A 1 352 ? -6.898 -3.74 15.805 1 97.56 352 GLU A N 1
ATOM 2617 C CA . GLU A 1 352 ? -7.062 -2.842 16.938 1 97.56 352 GLU A CA 1
ATOM 2618 C C . GLU A 1 352 ? -7.844 -1.591 16.547 1 97.56 352 GLU A C 1
ATOM 2620 O O . GLU A 1 352 ? -7.805 -1.165 15.391 1 97.56 352 GLU A O 1
ATOM 2625 N N . VAL A 1 353 ? -8.633 -1.072 17.484 1 96.44 353 VAL A N 1
ATOM 2626 C CA . VAL A 1 353 ? -9.383 0.153 17.25 1 96.44 353 VAL A CA 1
ATOM 2627 C C . VAL A 1 353 ? -9.078 1.169 18.344 1 96.44 353 VAL A C 1
ATOM 2629 O O . VAL A 1 353 ? -9.141 0.845 19.531 1 96.44 353 VAL A O 1
ATOM 2632 N N . ALA A 1 354 ? -8.727 2.375 17.953 1 95.31 354 ALA A N 1
ATOM 2633 C CA . ALA A 1 354 ? -8.406 3.43 18.922 1 95.31 354 ALA A CA 1
ATOM 2634 C C . ALA A 1 354 ? -9.055 4.754 18.516 1 95.31 354 ALA A C 1
ATOM 2636 O O . ALA A 1 354 ? -9.398 4.949 17.344 1 95.31 354 ALA A O 1
ATOM 2637 N N . LEU A 1 355 ? -9.227 5.602 19.484 1 93.75 355 LEU A N 1
ATOM 2638 C CA . LEU A 1 355 ? -9.664 6.969 19.234 1 93.75 355 LEU A CA 1
ATOM 2639 C C . LEU A 1 355 ? -8.484 7.859 18.875 1 93.75 355 LEU A C 1
ATOM 2641 O O . LEU A 1 355 ? -7.398 7.727 19.453 1 93.75 355 LEU A O 1
ATOM 2645 N N . ALA A 1 356 ? -8.719 8.766 17.953 1 94.75 356 ALA A N 1
ATOM 2646 C CA . ALA A 1 356 ? -7.68 9.734 17.609 1 94.75 356 ALA A CA 1
ATOM 2647 C C . ALA A 1 356 ? -7.242 10.531 18.844 1 94.75 356 ALA A C 1
ATOM 2649 O O . ALA A 1 356 ? -8.062 10.852 19.703 1 94.75 356 ALA A O 1
ATOM 2650 N N . ALA A 1 357 ? -5.977 10.906 18.875 1 94.94 357 ALA A N 1
ATOM 2651 C CA . ALA A 1 357 ? -5.422 11.547 20.062 1 94.94 357 ALA A CA 1
ATOM 2652 C C . ALA A 1 357 ? -5.234 13.047 19.828 1 94.94 357 ALA A C 1
ATOM 2654 O O . ALA A 1 357 ? -5.203 13.82 20.781 1 94.94 357 ALA A O 1
ATOM 2655 N N . LEU A 1 358 ? -5.18 13.516 18.594 1 94.38 358 LEU A N 1
ATOM 2656 C CA . LEU A 1 358 ? -4.695 14.867 18.328 1 94.38 358 LEU A CA 1
ATOM 2657 C C . LEU A 1 358 ? -5.859 15.836 18.156 1 94.38 358 LEU A C 1
ATOM 2659 O O . LEU A 1 358 ? -5.656 17.047 18.062 1 94.38 358 LEU A O 1
ATOM 2663 N N . GLY A 1 359 ? -7.051 15.375 18.078 1 89.69 359 GLY A N 1
ATOM 2664 C CA . GLY A 1 359 ? -8.234 16.234 18.078 1 89.69 359 GLY A CA 1
ATOM 2665 C C . GLY A 1 359 ? -8.305 17.125 16.844 1 89.69 359 GLY A C 1
ATOM 2666 O O . GLY A 1 359 ? -8.094 16.672 15.727 1 89.69 359 GLY A O 1
ATOM 2667 N N . SER A 1 360 ? -8.625 18.406 17.094 1 89.75 360 SER A N 1
ATOM 2668 C CA . SER A 1 360 ? -8.945 19.328 16.016 1 89.75 360 SER A CA 1
ATOM 2669 C C . SER A 1 360 ? -7.691 19.766 15.266 1 89.75 360 SER A C 1
ATOM 2671 O O . SER A 1 360 ? -7.777 20.328 14.172 1 89.75 360 SER A O 1
ATOM 2673 N N . GLU A 1 361 ? -6.523 19.469 15.758 1 94 361 GLU A N 1
ATOM 2674 C CA . GLU A 1 361 ? -5.293 19.922 15.117 1 94 361 GLU A CA 1
ATOM 2675 C C . GLU A 1 361 ? -4.707 18.844 14.211 1 94 361 GLU A C 1
ATOM 2677 O O . GLU A 1 361 ? -3.68 19.062 13.562 1 94 361 GLU A O 1
ATOM 2682 N N . VAL A 1 362 ? -5.359 17.766 14.109 1 96.88 362 VAL A N 1
ATOM 2683 C CA . VAL A 1 362 ? -4.773 16.578 13.516 1 96.88 362 VAL A CA 1
ATOM 2684 C C . VAL A 1 362 ? -4.371 16.859 12.07 1 96.88 362 VAL A C 1
ATOM 2686 O O . VAL A 1 362 ? -3.289 16.469 11.633 1 96.88 362 VAL A O 1
ATOM 2689 N N . VAL A 1 363 ? -5.191 17.578 11.352 1 98.25 363 VAL A N 1
ATOM 2690 C CA . VAL A 1 363 ? -4.922 17.812 9.93 1 98.25 363 VAL A CA 1
ATOM 2691 C C . VAL A 1 363 ? -3.768 18.797 9.781 1 98.25 363 VAL A C 1
ATOM 2693 O O . VAL A 1 363 ? -2.834 18.562 9.016 1 98.25 363 VAL A O 1
ATOM 2696 N N . ALA A 1 364 ? -3.791 19.891 10.531 1 98.69 364 ALA A N 1
ATOM 2697 C CA . ALA A 1 364 ? -2.711 20.875 10.477 1 98.69 364 ALA A CA 1
ATOM 2698 C C . ALA A 1 364 ? -1.386 20.266 10.914 1 98.69 364 ALA A C 1
ATOM 2700 O O . ALA A 1 364 ? -0.338 20.547 10.328 1 98.69 364 ALA A O 1
ATOM 2701 N N . MET A 1 365 ? -1.463 19.438 11.906 1 98.62 365 MET A N 1
ATOM 2702 C CA . MET A 1 365 ? -0.263 18.75 12.375 1 98.62 365 MET A CA 1
ATOM 2703 C C . MET A 1 365 ? 0.274 17.797 11.312 1 98.62 365 MET A C 1
ATOM 2705 O O . MET A 1 365 ? 1.488 17.688 11.125 1 98.62 365 MET A O 1
ATOM 2709 N N . GLY A 1 366 ? -0.643 17.094 10.664 1 98.88 366 GLY A N 1
ATOM 2710 C CA . GLY A 1 366 ? -0.22 16.25 9.547 1 98.88 366 GLY A CA 1
ATOM 2711 C C . GLY A 1 366 ? 0.444 17.047 8.438 1 98.88 366 GLY A C 1
ATOM 2712 O O . GLY A 1 366 ? 1.456 16.609 7.879 1 98.88 366 GLY A O 1
ATOM 2713 N N . ALA A 1 367 ? -0.145 18.125 8.117 1 98.88 367 ALA A N 1
ATOM 2714 C CA . ALA A 1 367 ? 0.429 19.016 7.105 1 98.88 367 ALA A CA 1
ATOM 2715 C C . ALA A 1 367 ? 1.823 19.484 7.512 1 98.88 367 ALA A C 1
ATOM 2717 O O . ALA A 1 367 ? 2.738 19.516 6.688 1 98.88 367 ALA A O 1
ATOM 2718 N N . LEU A 1 368 ? 1.955 19.781 8.75 1 98.81 368 LEU A N 1
ATOM 2719 C CA . LEU A 1 368 ? 3.252 20.188 9.289 1 98.81 368 LEU A CA 1
ATOM 2720 C C . LEU A 1 368 ? 4.277 19.062 9.117 1 98.81 368 LEU A C 1
ATOM 2722 O O . LEU A 1 368 ? 5.414 19.328 8.711 1 98.81 368 LEU A O 1
ATOM 2726 N N . ARG A 1 369 ? 3.867 17.906 9.383 1 98.75 369 ARG A N 1
ATOM 2727 C CA . ARG A 1 369 ? 4.77 16.766 9.289 1 98.75 369 ARG A CA 1
ATOM 2728 C C . ARG A 1 369 ? 5.238 16.547 7.848 1 98.75 369 ARG A C 1
ATOM 2730 O O . ARG A 1 369 ? 6.414 16.266 7.609 1 98.75 369 ARG A O 1
ATOM 2737 N N . VAL A 1 370 ? 4.367 16.719 6.922 1 98.44 370 VAL A N 1
ATOM 2738 C CA . VAL A 1 370 ? 4.719 16.547 5.516 1 98.44 370 VAL A CA 1
ATOM 2739 C C . VAL A 1 370 ? 5.746 17.609 5.113 1 98.44 370 VAL A C 1
ATOM 2741 O O . VAL A 1 370 ? 6.711 17.312 4.402 1 98.44 370 VAL A O 1
ATOM 2744 N N . ALA A 1 371 ? 5.527 18.797 5.559 1 98.56 371 ALA A N 1
ATOM 2745 C CA . ALA A 1 371 ? 6.484 19.859 5.297 1 98.56 371 ALA A CA 1
ATOM 2746 C C . ALA A 1 371 ? 7.844 19.547 5.918 1 98.56 371 ALA A C 1
ATOM 2748 O O . ALA A 1 371 ? 8.883 19.719 5.277 1 98.56 371 ALA A O 1
ATOM 2749 N N . LEU A 1 372 ? 7.801 19.078 7.105 1 97.56 372 LEU A N 1
ATOM 2750 C CA . LEU A 1 372 ? 9.031 18.734 7.805 1 97.56 372 LEU A CA 1
ATOM 2751 C C . LEU A 1 372 ? 9.766 17.609 7.086 1 97.56 372 LEU A C 1
ATOM 2753 O O . LEU A 1 372 ? 10.992 17.656 6.934 1 97.56 372 LEU A O 1
ATOM 2757 N N . ASP A 1 373 ? 9.047 16.625 6.707 1 96.56 373 ASP A N 1
ATOM 2758 C CA . ASP A 1 373 ? 9.648 15.523 5.965 1 96.56 373 ASP A CA 1
ATOM 2759 C C . ASP A 1 373 ? 10.352 16.016 4.707 1 96.56 373 ASP A C 1
ATOM 2761 O O . ASP A 1 373 ? 11.445 15.555 4.375 1 96.56 373 ASP A O 1
ATOM 2765 N N . HIS A 1 374 ? 9.68 16.875 4.027 1 96.19 374 HIS A N 1
ATOM 2766 C CA . HIS A 1 374 ? 10.273 17.453 2.82 1 96.19 374 HIS A CA 1
ATOM 2767 C C . HIS A 1 374 ? 11.602 18.125 3.121 1 96.19 374 HIS A C 1
ATOM 2769 O O . HIS A 1 374 ? 12.586 17.906 2.414 1 96.19 374 HIS A O 1
ATOM 2775 N N . VAL A 1 375 ? 11.633 18.875 4.137 1 94.56 375 VAL A N 1
ATOM 2776 C CA . VAL A 1 375 ? 12.844 19.594 4.539 1 94.56 375 VAL A CA 1
ATOM 2777 C C . VAL A 1 375 ? 13.922 18.578 4.93 1 94.56 375 VAL A C 1
ATOM 2779 O O . VAL A 1 375 ? 15.086 18.734 4.539 1 94.56 375 VAL A O 1
ATOM 2782 N N . GLU A 1 376 ? 13.539 17.609 5.641 1 91.06 376 GLU A N 1
ATOM 2783 C CA . GLU A 1 376 ? 14.484 16.578 6.07 1 91.06 376 GLU A CA 1
ATOM 2784 C C . GLU A 1 376 ? 15.062 15.828 4.875 1 91.06 376 GLU A C 1
ATOM 2786 O O . GLU A 1 376 ? 16.25 15.516 4.848 1 91.06 376 GLU A O 1
ATOM 2791 N N . GLU A 1 377 ? 14.242 15.523 3.982 1 89.62 377 GLU A N 1
ATOM 2792 C CA . GLU A 1 377 ? 14.711 14.859 2.771 1 89.62 377 GLU A CA 1
ATOM 2793 C C . GLU A 1 377 ? 15.758 15.703 2.051 1 89.62 377 GLU A C 1
ATOM 2795 O O . GLU A 1 377 ? 16.719 15.172 1.501 1 89.62 377 GLU A O 1
ATOM 2800 N N . GLN A 1 378 ? 15.539 16.922 2.047 1 85.25 378 GLN A N 1
ATOM 2801 C CA . GLN A 1 378 ? 16.484 17.828 1.399 1 85.25 378 GLN A CA 1
ATOM 2802 C C . GLN A 1 378 ? 17.781 17.938 2.203 1 85.25 378 GLN A C 1
ATOM 2804 O O . GLN A 1 378 ? 18.859 18 1.63 1 85.25 378 GLN A O 1
ATOM 2809 N N . LEU A 1 379 ? 17.578 17.906 3.471 1 82.06 379 LEU A N 1
ATOM 2810 C CA . LEU A 1 379 ? 18.734 18.062 4.348 1 82.06 379 LEU A CA 1
ATOM 2811 C C . LEU A 1 379 ? 19.562 16.781 4.395 1 82.06 379 LEU A C 1
ATOM 2813 O O . LEU A 1 379 ? 20.781 16.844 4.461 1 82.06 379 LEU A O 1
ATOM 2817 N N . PHE A 1 380 ? 18.859 15.609 4.219 1 77.38 380 PHE A N 1
ATOM 2818 C CA . PHE A 1 380 ? 19.547 14.352 4.465 1 77.38 380 PHE A CA 1
ATOM 2819 C C . PHE A 1 380 ? 19.641 13.531 3.186 1 77.38 380 PHE A C 1
ATOM 2821 O O . PHE A 1 380 ? 20.172 12.414 3.197 1 77.38 380 PHE A O 1
ATOM 2828 N N . ALA A 1 381 ? 19.031 13.961 2.123 1 68.56 381 ALA A N 1
ATOM 2829 C CA . ALA A 1 381 ? 19.031 13.203 0.873 1 68.56 381 ALA A CA 1
ATOM 2830 C C . ALA A 1 381 ? 20.453 12.93 0.39 1 68.56 381 ALA A C 1
ATOM 2832 O O . ALA A 1 381 ? 21.281 13.836 0.35 1 68.56 381 ALA A O 1
ATOM 2833 N N . VAL A 1 382 ? 20.797 11.578 0.342 1 64.75 382 VAL A N 1
ATOM 2834 C CA . VAL A 1 382 ? 22.016 11.094 -0.297 1 64.75 382 VAL A CA 1
ATOM 2835 C C . VAL A 1 382 ? 21.672 10.281 -1.54 1 64.75 382 VAL A C 1
ATOM 2837 O O . VAL A 1 382 ? 20.953 9.281 -1.45 1 64.75 382 VAL A O 1
ATOM 2840 N N . ASP A 1 383 ? 21.156 10.859 -2.529 1 54.41 383 ASP A N 1
ATOM 2841 C CA . ASP A 1 383 ? 20.766 10.07 -3.695 1 54.41 383 ASP A CA 1
ATOM 2842 C C . ASP A 1 383 ? 21.766 8.93 -3.938 1 54.41 383 ASP A C 1
ATOM 2844 O O . ASP A 1 383 ? 22.953 9.172 -4.086 1 54.41 383 ASP A O 1
ATOM 2848 N N . PRO A 1 384 ? 21.281 7.73 -3.604 1 49.28 384 PRO A N 1
ATOM 2849 C CA . PRO A 1 384 ? 22.25 6.691 -3.961 1 49.28 384 PRO A CA 1
ATOM 2850 C C . PRO A 1 384 ? 22.609 6.695 -5.445 1 49.28 384 PRO A C 1
ATOM 2852 O O . PRO A 1 384 ? 21.797 7.141 -6.273 1 49.28 384 PRO A O 1
ATOM 2855 N N . PRO A 1 385 ? 23.828 6.461 -5.711 1 42.75 385 PRO A N 1
ATOM 2856 C CA . PRO A 1 385 ? 24.094 6.32 -7.141 1 42.75 385 PRO A CA 1
ATOM 2857 C C . PRO A 1 385 ? 23.188 5.301 -7.82 1 42.75 385 PRO A C 1
ATOM 2859 O O . PRO A 1 385 ? 22.797 4.301 -7.203 1 42.75 385 PRO A O 1
ATOM 2862 N N . ARG A 1 386 ? 22.188 5.809 -8.469 1 42.91 386 ARG A N 1
ATOM 2863 C CA . ARG A 1 386 ? 21.359 4.887 -9.242 1 42.91 386 ARG A CA 1
ATOM 2864 C C . ARG A 1 386 ? 22.188 3.744 -9.812 1 42.91 386 ARG A C 1
ATOM 2866 O O . ARG A 1 386 ? 23.172 3.977 -10.531 1 42.91 386 ARG A O 1
ATOM 2873 N N . ILE A 1 387 ? 22.281 2.609 -9.125 1 35.47 387 ILE A N 1
ATOM 2874 C CA . ILE A 1 387 ? 22.906 1.458 -9.766 1 35.47 387 ILE A CA 1
ATOM 2875 C C . ILE A 1 387 ? 21.922 0.813 -10.734 1 35.47 387 ILE A C 1
ATOM 2877 O O . ILE A 1 387 ? 20.766 0.56 -10.383 1 35.47 387 ILE A O 1
ATOM 2881 N N . MET B 1 1 ? 39.281 -0.183 14.375 1 20.45 1 MET B N 1
ATOM 2882 C CA . MET B 1 1 ? 37.938 -0.596 14.039 1 20.45 1 MET B CA 1
ATOM 2883 C C . MET B 1 1 ? 37.469 0.076 12.75 1 20.45 1 MET B C 1
ATOM 2885 O O . MET B 1 1 ? 36.281 0.127 12.477 1 20.45 1 MET B O 1
ATOM 2889 N N . ALA B 1 2 ? 38.344 0.917 12.273 1 26.09 2 ALA B N 1
ATOM 2890 C CA . ALA B 1 2 ? 38.625 1.617 11.023 1 26.09 2 ALA B CA 1
ATOM 2891 C C . ALA B 1 2 ? 38.719 0.636 9.852 1 26.09 2 ALA B C 1
ATOM 2893 O O . ALA B 1 2 ? 38.75 1.045 8.695 1 26.09 2 ALA B O 1
ATOM 2894 N N . ASP B 1 3 ? 39.125 -0.553 10.227 1 27.58 3 ASP B N 1
ATOM 2895 C CA . ASP B 1 3 ? 39.5 -1.599 9.273 1 27.58 3 ASP B CA 1
ATOM 2896 C C . ASP B 1 3 ? 38.25 -2.152 8.57 1 27.58 3 ASP B C 1
ATOM 2898 O O . ASP B 1 3 ? 38.375 -2.908 7.602 1 27.58 3 ASP B O 1
ATOM 2902 N N . ARG B 1 4 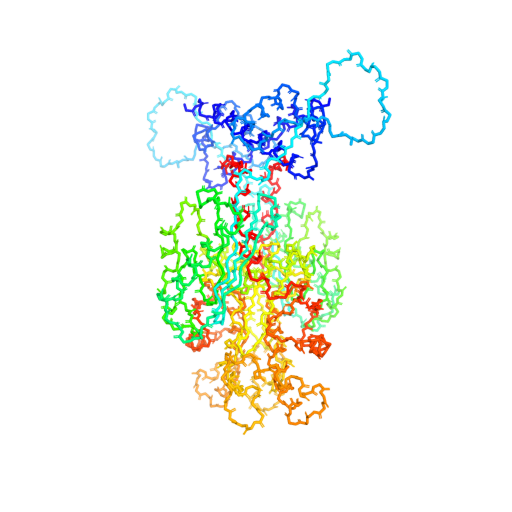? 37.094 -2.059 9.344 1 31.23 4 ARG B N 1
ATOM 2903 C CA . ARG B 1 4 ? 35.969 -2.824 8.82 1 31.23 4 ARG B CA 1
ATOM 2904 C C . ARG B 1 4 ? 35.375 -2.154 7.582 1 31.23 4 ARG B C 1
ATOM 2906 O O . ARG B 1 4 ? 34.469 -2.697 6.949 1 31.23 4 ARG B O 1
ATOM 2913 N N . LEU B 1 5 ? 35.406 -0.948 7.496 1 34.97 5 LEU B N 1
ATOM 2914 C CA . LEU B 1 5 ? 34.875 -0.272 6.316 1 34.97 5 LEU B CA 1
ATOM 2915 C C . LEU B 1 5 ? 35.781 -0.522 5.102 1 34.97 5 LEU B C 1
ATOM 2917 O O . LEU B 1 5 ? 35.344 -0.278 3.967 1 34.97 5 LEU B O 1
ATOM 2921 N N . THR B 1 6 ? 36.969 -0.796 5.289 1 36.94 6 THR B N 1
ATOM 2922 C CA . THR B 1 6 ? 37.875 -0.975 4.164 1 36.94 6 THR B CA 1
ATOM 2923 C C . THR B 1 6 ? 37.625 -2.314 3.475 1 36.94 6 THR B C 1
ATOM 2925 O O . THR B 1 6 ? 37.562 -2.385 2.246 1 36.94 6 THR B O 1
ATOM 2928 N N . GLY B 1 7 ? 37.719 -3.443 4.156 1 41.62 7 GLY B N 1
ATOM 2929 C CA . GLY B 1 7 ? 37.531 -4.816 3.721 1 41.62 7 GLY B CA 1
ATOM 2930 C C . GLY B 1 7 ? 36.094 -5.098 3.311 1 41.62 7 GLY B C 1
ATOM 2931 O O . GLY B 1 7 ? 35.844 -5.855 2.369 1 41.62 7 GLY B O 1
ATOM 2932 N N . GLY B 1 8 ? 35.094 -4.633 4.02 1 46.28 8 GLY B N 1
ATOM 2933 C CA . GLY B 1 8 ? 33.656 -4.668 3.826 1 46.28 8 GLY B CA 1
ATOM 2934 C C . GLY B 1 8 ? 33.188 -3.984 2.549 1 46.28 8 GLY B C 1
ATOM 2935 O O . GLY B 1 8 ? 32.25 -4.438 1.895 1 46.28 8 GLY B O 1
ATOM 2936 N N . ASP B 1 9 ? 33.938 -2.984 2.213 1 52.44 9 ASP B N 1
ATOM 2937 C CA . ASP B 1 9 ? 33.656 -2.189 1.016 1 52.44 9 ASP B CA 1
ATOM 2938 C C . ASP B 1 9 ? 34.062 -2.961 -0.247 1 52.44 9 ASP B C 1
ATOM 2940 O O . ASP B 1 9 ? 33.312 -2.939 -1.236 1 52.44 9 ASP B O 1
ATOM 2944 N N . SER B 1 10 ? 35.188 -3.756 -0.128 1 60.53 10 SER B N 1
ATOM 2945 C CA . SER B 1 10 ? 35.625 -4.484 -1.309 1 60.53 10 SER B CA 1
ATOM 2946 C C . SER B 1 10 ? 34.688 -5.645 -1.634 1 60.53 10 SER B C 1
ATOM 2948 O O . SER B 1 10 ? 34.375 -5.887 -2.801 1 60.53 10 SER B O 1
ATOM 2950 N N . SER B 1 11 ? 34.281 -6.324 -0.546 1 71.94 11 SER B N 1
ATOM 2951 C CA . SER B 1 11 ? 33.344 -7.441 -0.748 1 71.94 11 SER B CA 1
ATOM 2952 C C . SER B 1 11 ? 32 -6.961 -1.304 1 71.94 11 SER B C 1
ATOM 2954 O O . SER B 1 11 ? 31.438 -7.586 -2.201 1 71.94 11 SER B O 1
ATOM 2956 N N . LEU B 1 12 ? 31.672 -5.91 -0.854 1 72.25 12 LEU B N 1
ATOM 2957 C CA . LEU B 1 12 ? 30.422 -5.34 -1.346 1 72.25 12 LEU B CA 1
ATOM 2958 C C . LEU B 1 12 ? 30.547 -4.926 -2.809 1 72.25 12 LEU B C 1
ATOM 2960 O O . LEU B 1 12 ? 29.656 -5.195 -3.615 1 72.25 12 LEU B O 1
ATOM 2964 N N . LEU B 1 13 ? 31.641 -4.352 -3.078 1 73.94 13 LEU B N 1
ATOM 2965 C CA . LEU B 1 13 ? 31.859 -3.918 -4.453 1 73.94 13 LEU B CA 1
ATOM 2966 C C . LEU B 1 13 ? 31.906 -5.113 -5.398 1 73.94 13 LEU B C 1
ATOM 2968 O O . LEU B 1 13 ? 31.375 -5.055 -6.512 1 73.94 13 LEU B O 1
ATOM 2972 N N . ARG B 1 14 ? 32.531 -6.152 -4.957 1 78.88 14 ARG B N 1
ATOM 2973 C CA . ARG B 1 14 ? 32.594 -7.371 -5.762 1 78.88 14 ARG B CA 1
ATOM 2974 C C . ARG B 1 14 ? 31.203 -7.918 -6.027 1 78.88 14 ARG B C 1
ATOM 2976 O O . ARG B 1 14 ? 30.906 -8.352 -7.141 1 78.88 14 ARG B O 1
ATOM 2983 N N . ARG B 1 15 ? 30.453 -7.84 -5.008 1 80.06 15 ARG B N 1
ATOM 2984 C CA . ARG B 1 15 ? 29.094 -8.336 -5.148 1 80.06 15 ARG B CA 1
ATOM 2985 C C . ARG B 1 15 ? 28.281 -7.453 -6.102 1 80.06 15 ARG B C 1
ATOM 2987 O O . ARG B 1 15 ? 27.5 -7.957 -6.906 1 80.06 15 ARG B O 1
ATOM 2994 N N . ILE B 1 16 ? 28.516 -6.297 -5.977 1 80.12 16 ILE B N 1
ATOM 2995 C CA . ILE B 1 16 ? 27.828 -5.352 -6.852 1 80.12 16 ILE B CA 1
ATOM 2996 C C . ILE B 1 16 ? 28.234 -5.598 -8.305 1 80.12 16 ILE B C 1
ATOM 2998 O O . ILE B 1 16 ? 27.391 -5.656 -9.195 1 80.12 16 ILE B O 1
ATOM 3002 N N . ASN B 1 17 ? 29.5 -5.738 -8.516 1 84.44 17 ASN B N 1
ATOM 3003 C CA . ASN B 1 17 ? 30.016 -5.977 -9.859 1 84.44 17 ASN B CA 1
ATOM 3004 C C . ASN B 1 17 ? 29.453 -7.273 -10.445 1 84.44 17 ASN B C 1
ATOM 3006 O O . ASN B 1 17 ? 29.094 -7.324 -11.617 1 84.44 17 ASN B O 1
ATOM 3010 N N . ALA B 1 18 ? 29.406 -8.211 -9.617 1 86.62 18 ALA B N 1
ATOM 3011 C CA . ALA B 1 18 ? 28.859 -9.492 -10.062 1 86.62 18 ALA B CA 1
ATOM 3012 C C . ALA B 1 18 ? 27.391 -9.359 -10.453 1 86.62 18 ALA B C 1
ATOM 3014 O O . ALA B 1 18 ? 26.969 -9.883 -11.484 1 86.62 18 ALA B O 1
ATOM 3015 N N . ALA B 1 19 ? 26.703 -8.664 -9.664 1 86.19 19 ALA B N 1
ATOM 3016 C CA . ALA B 1 19 ? 25.281 -8.5 -9.906 1 86.19 19 ALA B CA 1
ATOM 3017 C C . ALA B 1 19 ? 25.031 -7.738 -11.211 1 86.19 19 ALA B C 1
ATOM 3019 O O . ALA B 1 19 ? 24.188 -8.141 -12.016 1 86.19 19 ALA B O 1
ATOM 3020 N N . VAL B 1 20 ? 25.703 -6.75 -11.383 1 86.62 20 VAL B N 1
ATOM 3021 C CA . VAL B 1 20 ? 25.531 -5.926 -12.57 1 86.62 20 VAL B CA 1
ATOM 3022 C C . VAL B 1 20 ? 25.906 -6.727 -13.82 1 86.62 20 VAL B C 1
ATOM 3024 O O . VAL B 1 20 ? 25.219 -6.66 -14.836 1 86.62 20 VAL B O 1
ATOM 3027 N N . THR B 1 21 ? 26.938 -7.43 -13.734 1 88.31 21 THR B N 1
ATOM 3028 C CA . THR B 1 21 ? 27.391 -8.25 -14.852 1 88.31 21 THR B CA 1
ATOM 3029 C C . THR B 1 21 ? 26.375 -9.359 -15.156 1 88.31 21 THR B C 1
ATOM 3031 O O . THR B 1 21 ? 26.047 -9.602 -16.312 1 88.31 21 THR B O 1
ATOM 3034 N N . LEU B 1 22 ? 25.969 -9.945 -14.133 1 88.56 22 LEU B N 1
ATOM 3035 C CA . LEU B 1 22 ? 24.984 -11.023 -14.297 1 88.56 22 LEU B CA 1
ATOM 3036 C C . LEU B 1 22 ? 23.703 -10.492 -14.93 1 88.56 22 LEU B C 1
ATOM 3038 O O . LEU B 1 22 ? 23.109 -11.164 -15.781 1 88.56 22 LEU B O 1
ATOM 3042 N N . ARG B 1 23 ? 23.297 -9.383 -14.531 1 88.5 23 ARG B N 1
ATOM 3043 C CA . ARG B 1 23 ? 22.094 -8.773 -15.102 1 88.5 23 ARG B CA 1
ATOM 3044 C C . ARG B 1 23 ? 22.266 -8.523 -16.594 1 88.5 23 ARG B C 1
ATOM 3046 O O . ARG B 1 23 ? 21.344 -8.766 -17.375 1 88.5 23 ARG B O 1
ATOM 3053 N N . ALA B 1 24 ? 23.406 -8.094 -16.891 1 88.06 24 ALA B N 1
ATOM 3054 C CA . ALA B 1 24 ? 23.688 -7.836 -18.297 1 88.06 24 ALA B CA 1
ATOM 3055 C C . ALA B 1 24 ? 23.672 -9.133 -19.094 1 88.06 24 ALA B C 1
ATOM 3057 O O . ALA B 1 24 ? 23.234 -9.148 -20.25 1 88.06 24 ALA B O 1
ATOM 3058 N N . LEU B 1 25 ? 24.094 -10.133 -18.469 1 89.88 25 LEU B N 1
ATOM 3059 C CA . LEU B 1 25 ? 24.172 -11.422 -19.141 1 89.88 25 LEU B CA 1
ATOM 3060 C C . LEU B 1 25 ? 22.797 -12.062 -19.266 1 89.88 25 LEU B C 1
ATOM 3062 O O . LEU B 1 25 ? 22.5 -12.75 -20.25 1 89.88 25 LEU B O 1
ATOM 3066 N N . ARG B 1 26 ? 21.922 -11.789 -18.312 1 85.94 26 ARG B N 1
ATOM 3067 C CA . ARG B 1 26 ? 20.625 -12.461 -18.219 1 85.94 26 ARG B CA 1
ATOM 3068 C C . ARG B 1 26 ? 19.672 -11.945 -19.297 1 85.94 26 ARG B C 1
ATOM 3070 O O . ARG B 1 26 ? 18.797 -12.68 -19.766 1 85.94 26 ARG B O 1
ATOM 3077 N N . SER B 1 27 ? 19.672 -10.656 -19.625 1 71.88 27 SER B N 1
ATOM 3078 C CA . SER B 1 27 ? 18.766 -10.023 -20.562 1 71.88 27 SER B CA 1
ATOM 3079 C C . SER B 1 27 ? 19.031 -10.508 -21.984 1 71.88 27 SER B C 1
ATOM 3081 O O . SER B 1 27 ? 18.203 -10.297 -22.891 1 71.88 27 SER B O 1
ATOM 3083 N N . GLY B 1 28 ? 20.141 -11.141 -22.234 1 64.31 28 GLY B N 1
ATOM 3084 C CA . GLY B 1 28 ? 20.469 -11.281 -23.656 1 64.31 28 GLY B CA 1
ATOM 3085 C C . GLY B 1 28 ? 20.953 -12.672 -24.016 1 64.31 28 GLY B C 1
ATOM 3086 O O . GLY B 1 28 ? 20.875 -13.594 -23.203 1 64.31 28 GLY B O 1
ATOM 3087 N N . ASN B 1 29 ? 21.125 -12.82 -25.297 1 77.69 29 ASN B N 1
ATOM 3088 C CA . ASN B 1 29 ? 21.891 -13.875 -25.953 1 77.69 29 ASN B CA 1
ATOM 3089 C C . ASN B 1 29 ? 23.344 -13.891 -25.484 1 77.69 29 ASN B C 1
ATOM 3091 O O . ASN B 1 29 ? 23.672 -13.312 -24.453 1 77.69 29 ASN B O 1
ATOM 3095 N N . SER B 1 30 ? 24.219 -14.5 -26.094 1 87.44 30 SER B N 1
ATOM 3096 C CA . SER B 1 30 ? 25.656 -14.516 -25.812 1 87.44 30 SER B CA 1
ATOM 3097 C C . SER B 1 30 ? 26.281 -13.156 -26.078 1 87.44 30 SER B C 1
ATOM 3099 O O . SER B 1 30 ? 25.906 -12.453 -27.016 1 87.44 30 SER B O 1
ATOM 3101 N N . VAL B 1 31 ? 27.078 -12.711 -25.078 1 90.44 31 VAL B N 1
ATOM 3102 C CA . VAL B 1 31 ? 27.719 -11.398 -25.172 1 90.44 31 VAL B CA 1
ATOM 3103 C C . VAL B 1 31 ? 29.234 -11.539 -25.031 1 90.44 31 VAL B C 1
ATOM 3105 O O . VAL B 1 31 ? 29.719 -12.508 -24.453 1 90.44 31 VAL B O 1
ATOM 3108 N N . THR B 1 32 ? 29.969 -10.586 -25.656 1 91.06 32 THR B N 1
ATOM 3109 C CA . THR B 1 32 ? 31.422 -10.555 -25.547 1 91.06 32 THR B CA 1
ATOM 3110 C C . THR B 1 32 ? 31.844 -9.75 -24.312 1 91.06 32 THR B C 1
ATOM 3112 O O . THR B 1 32 ? 31.031 -9.039 -23.719 1 91.06 32 THR B O 1
ATOM 3115 N N . LEU B 1 33 ? 33.062 -9.906 -24.016 1 90.5 33 LEU B N 1
ATOM 3116 C CA . LEU B 1 33 ? 33.656 -9.133 -22.906 1 90.5 33 LEU B CA 1
ATOM 3117 C C . LEU B 1 33 ? 33.531 -7.637 -23.172 1 90.5 33 LEU B C 1
ATOM 3119 O O . LEU B 1 33 ? 33.188 -6.863 -22.266 1 90.5 33 LEU B O 1
ATOM 3123 N N . THR B 1 34 ? 33.75 -7.289 -24.391 1 90.69 34 THR B N 1
ATOM 3124 C CA . THR B 1 34 ? 33.688 -5.887 -24.766 1 90.69 34 THR B CA 1
ATOM 3125 C C . THR B 1 34 ? 32.281 -5.336 -24.578 1 90.69 34 THR B C 1
ATOM 3127 O O . THR B 1 34 ? 32.094 -4.23 -24.062 1 90.69 34 THR B O 1
ATOM 3130 N N . GLN B 1 35 ? 31.391 -6.086 -24.984 1 90.38 35 GLN B N 1
ATOM 3131 C CA . GLN B 1 35 ? 30 -5.676 -24.828 1 90.38 35 GLN B CA 1
ATOM 3132 C C . GLN B 1 35 ? 29.625 -5.539 -23.344 1 90.38 35 GLN B C 1
ATOM 3134 O O . GLN B 1 35 ? 28.922 -4.609 -22.969 1 90.38 35 GLN B O 1
ATOM 3139 N N . LEU B 1 36 ? 30.094 -6.402 -22.547 1 91.81 36 LEU B N 1
ATOM 3140 C CA . LEU B 1 36 ? 29.797 -6.363 -21.125 1 91.81 36 LEU B CA 1
ATOM 3141 C C . LEU B 1 36 ? 30.406 -5.121 -20.484 1 91.81 36 LEU B C 1
ATOM 3143 O O . LEU B 1 36 ? 29.781 -4.504 -19.609 1 91.81 36 LEU B O 1
ATOM 3147 N N . VAL B 1 37 ? 31.578 -4.844 -20.906 1 92.31 37 VAL B N 1
ATOM 3148 C CA . VAL B 1 37 ? 32.219 -3.623 -20.406 1 92.31 37 VAL B CA 1
ATOM 3149 C C . VAL B 1 37 ? 31.344 -2.414 -20.75 1 92.31 37 VAL B C 1
ATOM 3151 O O . VAL B 1 37 ? 31.125 -1.545 -19.906 1 92.31 37 VAL B O 1
ATOM 3154 N N . GLY B 1 38 ? 30.922 -2.385 -21.953 1 91.31 38 GLY B N 1
ATOM 3155 C CA . GLY B 1 38 ? 30.047 -1.302 -22.391 1 91.31 38 GLY B CA 1
ATOM 3156 C C . GLY B 1 38 ? 28.75 -1.231 -21.609 1 91.31 38 GLY B C 1
ATOM 3157 O O . GLY B 1 38 ? 28.344 -0.156 -21.172 1 91.31 38 GLY B O 1
ATOM 3158 N N . GLU B 1 39 ? 28.156 -2.334 -21.391 1 89.19 39 GLU B N 1
ATOM 3159 C CA . GLU B 1 39 ? 26.828 -2.389 -20.781 1 89.19 39 GLU B CA 1
ATOM 3160 C C . GLU B 1 39 ? 26.906 -2.115 -19.281 1 89.19 39 GLU B C 1
ATOM 3162 O O . GLU B 1 39 ? 26 -1.525 -18.703 1 89.19 39 GLU B O 1
ATOM 3167 N N . THR B 1 40 ? 27.953 -2.51 -18.688 1 89.19 40 THR B N 1
ATOM 3168 C CA . THR B 1 40 ? 28.031 -2.412 -17.234 1 89.19 40 THR B CA 1
ATOM 3169 C C . THR B 1 40 ? 28.75 -1.133 -16.812 1 89.19 40 THR B C 1
ATOM 3171 O O . THR B 1 40 ? 28.609 -0.671 -15.68 1 89.19 40 THR B O 1
ATOM 3174 N N . GLY B 1 41 ? 29.656 -0.679 -17.719 1 90 41 GLY B N 1
ATOM 3175 C CA . GLY B 1 41 ? 30.5 0.463 -17.375 1 90 41 GLY B CA 1
ATOM 3176 C C . GLY B 1 41 ? 31.688 0.099 -16.5 1 90 41 GLY B C 1
ATOM 3177 O O . GLY B 1 41 ? 32.375 0.979 -16.016 1 90 41 GLY B O 1
ATOM 3178 N N . LEU B 1 42 ? 31.875 -1.105 -16.312 1 89.56 42 LEU B N 1
ATOM 3179 C CA . LEU B 1 42 ? 33 -1.588 -15.523 1 89.56 42 LEU B CA 1
ATOM 3180 C C . LE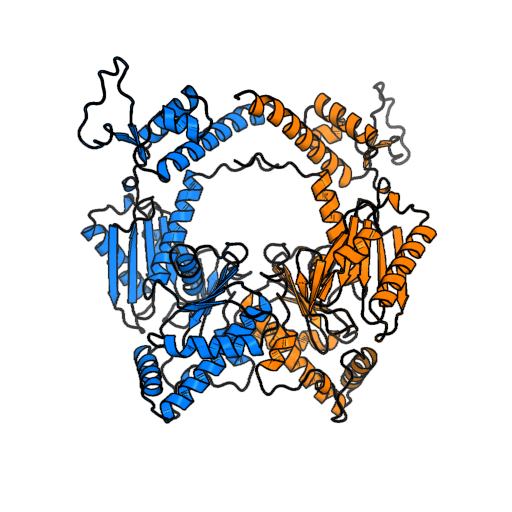U B 1 42 ? 34.25 -1.692 -16.375 1 89.56 42 LEU B C 1
ATOM 3182 O O . LEU B 1 42 ? 34.188 -1.744 -17.594 1 89.56 42 LEU B O 1
ATOM 3186 N N . SER B 1 43 ? 35.375 -1.675 -15.625 1 91 43 SER B N 1
ATOM 3187 C CA . SER B 1 43 ? 36.656 -1.851 -16.344 1 91 43 SER B CA 1
ATOM 3188 C C . SER B 1 43 ? 36.781 -3.27 -16.891 1 91 43 SER B C 1
ATOM 3190 O O . SER B 1 43 ? 36.156 -4.203 -16.359 1 91 43 SER B O 1
ATOM 3192 N N . ARG B 1 44 ? 37.531 -3.459 -17.922 1 91.88 44 ARG B N 1
ATOM 3193 C CA . ARG B 1 44 ? 37.719 -4.762 -18.547 1 91.88 44 ARG B CA 1
ATOM 3194 C C . ARG B 1 44 ? 38.312 -5.773 -17.578 1 91.88 44 ARG B C 1
ATOM 3196 O O . ARG B 1 44 ? 37.781 -6.887 -17.438 1 91.88 44 ARG B O 1
ATOM 3203 N N . PRO B 1 45 ? 39.312 -5.426 -16.797 1 93 45 PRO B N 1
ATOM 3204 C CA . PRO B 1 45 ? 39.812 -6.406 -15.836 1 93 45 PRO B CA 1
ATOM 3205 C C . PRO B 1 45 ? 38.781 -6.812 -14.797 1 93 45 PRO B C 1
ATOM 3207 O O . PRO B 1 45 ? 38.719 -7.973 -14.375 1 93 45 PRO B O 1
ATOM 3210 N N . THR B 1 46 ? 37.969 -5.887 -14.414 1 91.31 46 THR B N 1
ATOM 3211 C CA . THR B 1 46 ? 36.906 -6.18 -13.461 1 91.31 46 THR B CA 1
ATOM 3212 C C . THR B 1 46 ? 35.906 -7.164 -14.047 1 91.31 46 THR B C 1
ATOM 3214 O O . THR B 1 46 ? 35.531 -8.148 -13.406 1 91.31 46 THR B O 1
ATOM 3217 N N . VAL B 1 47 ? 35.5 -6.867 -15.219 1 93.88 47 VAL B N 1
ATOM 3218 C CA . VAL B 1 47 ? 34.5 -7.738 -15.875 1 93.88 47 VAL B CA 1
ATOM 3219 C C . VAL B 1 47 ? 35.094 -9.133 -16.062 1 93.88 47 VAL B C 1
ATOM 3221 O O . VAL B 1 47 ? 34.438 -10.133 -15.836 1 93.88 47 VAL B O 1
ATOM 3224 N N . GLU B 1 48 ? 36.281 -9.172 -16.438 1 93.31 48 GLU B N 1
ATOM 3225 C CA . GLU B 1 48 ? 36.969 -10.461 -16.625 1 93.31 48 GLU B CA 1
ATOM 3226 C C . GLU B 1 48 ? 37 -11.258 -15.32 1 93.31 48 GLU B C 1
ATOM 3228 O O . GLU B 1 48 ? 36.688 -12.453 -15.312 1 93.31 48 GLU B O 1
ATOM 3233 N N . GLY B 1 49 ? 37.375 -10.578 -14.305 1 93.12 49 GLY B N 1
ATOM 3234 C CA . GLY B 1 49 ? 37.375 -11.234 -13.008 1 93.12 49 GLY B CA 1
ATOM 3235 C C . GLY B 1 49 ? 36.031 -11.742 -12.578 1 93.12 49 GLY B C 1
ATOM 3236 O O . GLY B 1 49 ? 35.906 -12.859 -12.086 1 93.12 49 GLY B O 1
ATOM 3237 N N . VAL B 1 50 ? 35.062 -10.961 -12.766 1 92.94 50 VAL B N 1
ATOM 3238 C CA . VAL B 1 50 ? 33.688 -11.305 -12.406 1 92.94 50 VAL B CA 1
ATOM 3239 C C . VAL B 1 50 ? 33.219 -12.5 -13.234 1 92.94 50 VAL B C 1
ATOM 3241 O O . VAL B 1 50 ? 32.625 -13.445 -12.695 1 92.94 50 VAL B O 1
ATOM 3244 N N . ILE B 1 51 ? 33.5 -12.453 -14.469 1 93.62 51 ILE B N 1
ATOM 3245 C CA . ILE B 1 51 ? 33.094 -13.516 -15.375 1 93.62 51 ILE B CA 1
ATOM 3246 C C . ILE B 1 51 ? 33.75 -14.828 -14.977 1 93.62 51 ILE B C 1
ATOM 3248 O O . ILE B 1 51 ? 33.094 -15.883 -14.977 1 93.62 51 ILE B O 1
ATOM 3252 N N . GLU B 1 52 ? 35 -14.773 -14.734 1 93.56 52 GLU B N 1
ATOM 3253 C CA . GLU B 1 52 ? 35.688 -15.984 -14.305 1 93.56 52 GLU B CA 1
ATOM 3254 C C . GLU B 1 52 ? 35.031 -16.594 -13.078 1 93.56 52 GLU B C 1
ATOM 3256 O O . GLU B 1 52 ? 34.812 -17.812 -13.016 1 93.56 52 GLU B O 1
ATOM 3261 N N . GLY B 1 53 ? 34.719 -15.781 -12.172 1 91.88 53 GLY B N 1
ATOM 3262 C CA . GLY B 1 53 ? 34 -16.25 -10.992 1 91.88 53 GLY B CA 1
ATOM 3263 C C . GLY B 1 53 ? 32.656 -16.859 -11.32 1 91.88 53 GLY B C 1
ATOM 3264 O O . GLY B 1 53 ? 32.281 -17.906 -10.766 1 91.88 53 GLY B O 1
ATOM 3265 N N . LEU B 1 54 ? 31.938 -16.266 -12.203 1 92.62 54 LEU B N 1
ATOM 3266 C CA . LEU B 1 54 ? 30.594 -16.719 -12.57 1 92.62 54 LEU B CA 1
ATOM 3267 C C . LEU B 1 54 ? 30.672 -18.016 -13.375 1 92.62 54 LEU B C 1
ATOM 3269 O O . LEU B 1 54 ? 29.766 -18.859 -13.273 1 92.62 54 LEU B O 1
ATOM 3273 N N . VAL B 1 55 ? 31.703 -18.172 -14.109 1 93.62 55 VAL B N 1
ATOM 3274 C CA . VAL B 1 55 ? 31.938 -19.422 -14.828 1 93.62 55 VAL B CA 1
ATOM 3275 C C . VAL B 1 55 ? 32.25 -20.531 -13.828 1 93.62 55 VAL B C 1
ATOM 3277 O O . VAL B 1 55 ? 31.734 -21.641 -13.945 1 93.62 55 VAL B O 1
ATOM 3280 N N . GLU B 1 56 ? 33 -20.188 -12.875 1 93.5 56 GLU B N 1
ATOM 3281 C CA . GLU B 1 56 ? 33.406 -21.156 -11.859 1 93.5 56 GLU B CA 1
ATOM 3282 C C . GLU B 1 56 ? 32.188 -21.641 -11.062 1 93.5 56 GLU B C 1
ATOM 3284 O O . GLU B 1 56 ? 32.094 -22.812 -10.719 1 93.5 56 GLU B O 1
ATOM 3289 N N . THR B 1 57 ? 31.312 -20.766 -10.836 1 90.25 57 THR B N 1
ATOM 3290 C CA . THR B 1 57 ? 30.125 -21.125 -10.055 1 90.25 57 THR B CA 1
ATOM 3291 C C . THR B 1 57 ? 29.062 -21.781 -10.945 1 90.25 57 THR B C 1
ATOM 3293 O O . THR B 1 57 ? 28.047 -22.234 -10.453 1 90.25 57 THR B O 1
ATOM 3296 N N . GLY B 1 58 ? 29.297 -21.766 -12.273 1 92.62 58 GLY B N 1
ATOM 3297 C CA . GLY B 1 58 ? 28.406 -22.453 -13.203 1 92.62 58 GLY B CA 1
ATOM 3298 C C . GLY B 1 58 ? 27.266 -21.594 -13.68 1 92.62 58 GLY B C 1
ATOM 3299 O O . GLY B 1 58 ? 26.312 -22.094 -14.281 1 92.62 58 GLY B O 1
ATOM 3300 N N . LEU B 1 59 ? 27.219 -20.312 -13.43 1 93.75 59 LEU B N 1
ATOM 3301 C CA . LEU B 1 59 ? 26.125 -19.438 -13.789 1 93.75 59 LEU B CA 1
ATOM 3302 C C . LEU B 1 59 ? 26.312 -18.859 -15.188 1 93.75 59 LEU B C 1
ATOM 3304 O O . LEU B 1 59 ? 25.375 -18.344 -15.789 1 93.75 59 LEU B O 1
ATOM 3308 N N . VAL B 1 60 ? 27.562 -18.938 -15.641 1 94.12 60 VAL B N 1
ATOM 3309 C CA . VAL B 1 60 ? 27.906 -18.422 -16.969 1 94.12 60 VAL B CA 1
ATOM 3310 C C . VAL B 1 60 ? 28.719 -19.453 -17.734 1 94.12 60 VAL B C 1
ATOM 3312 O O . VAL B 1 60 ? 29.5 -20.188 -17.141 1 94.12 60 VAL B O 1
ATOM 3315 N N . ALA B 1 61 ? 28.484 -19.5 -19 1 94.5 61 ALA B N 1
ATOM 3316 C CA . ALA B 1 61 ? 29.25 -20.391 -19.859 1 94.5 61 ALA B CA 1
ATOM 3317 C C . ALA B 1 61 ? 29.891 -19.625 -21.031 1 94.5 61 ALA B C 1
ATOM 3319 O O . ALA B 1 61 ? 29.281 -18.703 -21.562 1 94.5 61 ALA B O 1
ATOM 3320 N N . GLU B 1 62 ? 31.047 -19.984 -21.281 1 93.56 62 GLU B N 1
ATOM 3321 C CA . GLU B 1 62 ? 31.656 -19.5 -22.516 1 93.56 62 GLU B CA 1
ATOM 3322 C C . GLU B 1 62 ? 31.141 -20.281 -23.719 1 93.56 62 GLU B C 1
ATOM 3324 O O . GLU B 1 62 ? 31.016 -21.5 -23.672 1 93.56 62 GLU B O 1
ATOM 3329 N N . VAL B 1 63 ? 30.734 -19.484 -24.672 1 91.25 63 VAL B N 1
ATOM 3330 C CA . VAL B 1 63 ? 30.156 -20.156 -25.828 1 91.25 63 VAL B CA 1
ATOM 3331 C C . VAL B 1 63 ? 30.875 -19.703 -27.094 1 91.25 63 VAL B C 1
ATOM 3333 O O . VAL B 1 63 ? 31.641 -18.734 -27.078 1 91.25 63 VAL B O 1
ATOM 3336 N N . GLU B 1 64 ? 30.703 -20.594 -28.125 1 82.88 64 GLU B N 1
ATOM 3337 C CA . GLU B 1 64 ? 31.266 -20.234 -29.422 1 82.88 64 GLU B CA 1
ATOM 3338 C C . GLU B 1 64 ? 30.484 -19.078 -30.047 1 82.88 64 GLU B C 1
ATOM 3340 O O . GLU B 1 64 ? 29.312 -18.859 -29.719 1 82.88 64 GLU B O 1
ATOM 3345 N N . GLN B 1 65 ? 31.172 -18.234 -30.734 1 72.88 65 GLN B N 1
ATOM 3346 C CA . GLN B 1 65 ? 30.516 -17.125 -31.422 1 72.88 65 GLN B CA 1
ATOM 3347 C C . GLN B 1 65 ? 29.219 -17.578 -32.094 1 72.88 65 GLN B C 1
ATOM 3349 O O . GLN B 1 65 ? 29.203 -18.625 -32.75 1 72.88 65 GLN B O 1
ATOM 3354 N N . PRO B 1 66 ? 28.062 -16.969 -31.594 1 64.38 66 PRO B N 1
ATOM 3355 C CA . PRO B 1 66 ? 26.828 -17.359 -32.281 1 64.38 66 PRO B CA 1
ATOM 3356 C C . PRO B 1 66 ? 26.922 -17.234 -33.812 1 64.38 66 PRO B C 1
ATOM 3358 O O . PRO B 1 66 ? 27.547 -16.297 -34.312 1 64.38 66 PRO B O 1
ATOM 3361 N N . ARG B 1 67 ? 26.859 -18.422 -34.469 1 54.25 67 ARG B N 1
ATOM 3362 C CA . ARG B 1 67 ? 26.906 -18.438 -35.938 1 54.25 67 ARG B CA 1
ATOM 3363 C C . ARG B 1 67 ? 26.016 -17.359 -36.5 1 54.25 67 ARG B C 1
ATOM 3365 O O . ARG B 1 67 ? 24.781 -17.438 -36.438 1 54.25 67 ARG B O 1
ATOM 3372 N N . GLU B 1 68 ? 26.078 -16.125 -36.219 1 49.75 68 GLU B N 1
ATOM 3373 C CA . GLU B 1 68 ? 25.25 -15.43 -37.188 1 49.75 68 GLU B CA 1
ATOM 3374 C C . GLU B 1 68 ? 25.438 -16.016 -38.594 1 49.75 68 GLU B C 1
ATOM 3376 O O . GLU B 1 68 ? 26.453 -16.656 -38.875 1 49.75 68 GLU B O 1
ATOM 3381 N N . ASP B 1 69 ? 24.484 -15.742 -39.656 1 43.38 69 ASP B N 1
ATOM 3382 C CA . ASP B 1 69 ? 24.625 -16.188 -41.031 1 43.38 69 ASP B CA 1
ATOM 3383 C C . ASP B 1 69 ? 26.078 -16.234 -41.469 1 43.38 69 ASP B C 1
ATOM 3385 O O . ASP B 1 69 ? 26.953 -15.719 -40.75 1 43.38 69 ASP B O 1
ATOM 3389 N N . GLY B 1 70 ? 26.328 -16.328 -42.906 1 41.72 70 GLY B N 1
ATOM 3390 C CA . GLY B 1 70 ? 27.281 -16.641 -43.969 1 41.72 70 GLY B CA 1
ATOM 3391 C C . GLY B 1 70 ? 28.641 -16 -43.75 1 41.72 70 GLY B C 1
ATOM 3392 O O . GLY B 1 70 ? 29.625 -16.406 -44.375 1 41.72 70 GLY B O 1
ATOM 3393 N N . GLN B 1 71 ? 28.641 -14.602 -43.938 1 39.31 71 GLN B N 1
ATOM 3394 C CA . GLN B 1 71 ? 29.859 -14.055 -44.5 1 39.31 71 GLN B CA 1
ATOM 3395 C C . GLN B 1 71 ? 30.984 -14.008 -43.469 1 39.31 71 GLN B C 1
ATOM 3397 O O . GLN B 1 71 ? 30.812 -13.461 -42.375 1 39.31 71 GLN B O 1
ATOM 3402 N N . PRO B 1 72 ? 31.891 -15.078 -43.562 1 42.47 72 PRO B N 1
ATOM 3403 C CA . PRO B 1 72 ? 33.156 -14.922 -42.844 1 42.47 72 PRO B CA 1
ATOM 3404 C C . PRO B 1 72 ? 33.594 -13.461 -42.719 1 42.47 72 PRO B C 1
ATOM 3406 O O . PRO B 1 72 ? 33.719 -12.766 -43.75 1 42.47 72 PRO B O 1
ATOM 3409 N N . GLY B 1 73 ? 32.969 -12.617 -41.969 1 40.16 73 GLY B N 1
ATOM 3410 C CA . GLY B 1 73 ? 33.594 -11.305 -42.094 1 40.16 73 GLY B CA 1
ATOM 3411 C C . GLY B 1 73 ? 35.094 -11.352 -42.125 1 40.16 73 GLY B C 1
ATOM 3412 O O . GLY B 1 73 ? 35.719 -12.398 -41.875 1 40.16 73 GLY B O 1
ATOM 3413 N N . PRO B 1 74 ? 35.719 -10.398 -42.812 1 42.31 74 PRO B N 1
ATOM 3414 C CA . PRO B 1 74 ? 37.188 -10.43 -43.031 1 42.31 74 PRO B CA 1
ATOM 3415 C C . PRO B 1 74 ? 37.969 -10.961 -41.844 1 42.31 74 PRO B C 1
ATOM 3417 O O . PRO B 1 74 ? 37.438 -10.961 -40.719 1 42.31 74 PRO B O 1
ATOM 3420 N N . GLY B 1 75 ? 39.062 -11.711 -42.156 1 43.78 75 GLY B N 1
ATOM 3421 C CA . GLY B 1 75 ? 40.188 -12.195 -41.344 1 43.78 75 GLY B CA 1
ATOM 3422 C C . GLY B 1 75 ? 40.5 -11.312 -40.156 1 43.78 75 GLY B C 1
ATOM 3423 O O . GLY B 1 75 ? 41.312 -10.383 -40.25 1 43.78 75 GLY B O 1
ATOM 3424 N N . ARG B 1 76 ? 39.594 -10.984 -39.438 1 41.97 76 ARG B N 1
ATOM 3425 C CA . ARG B 1 76 ? 40.156 -10.18 -38.344 1 41.97 76 ARG B CA 1
ATOM 3426 C C . ARG B 1 76 ? 41.312 -10.891 -37.656 1 41.97 76 ARG B C 1
ATOM 3428 O O . ARG B 1 76 ? 41.156 -12.008 -37.156 1 41.97 76 ARG B O 1
ATOM 3435 N N . ARG B 1 77 ? 42.438 -10.578 -37.938 1 48.44 77 ARG B N 1
ATOM 3436 C CA . ARG B 1 77 ? 43.75 -10.977 -37.406 1 48.44 77 ARG B CA 1
ATOM 3437 C C . ARG B 1 77 ? 43.688 -11.141 -35.906 1 48.44 77 ARG B C 1
ATOM 3439 O O . ARG B 1 77 ? 44.688 -11.484 -35.25 1 48.44 77 ARG B O 1
ATOM 3446 N N . GLY B 1 78 ? 42.75 -10.492 -35.156 1 51.34 78 GLY B N 1
ATOM 3447 C CA . GLY B 1 78 ? 42.938 -10.469 -33.688 1 51.34 78 GLY B CA 1
ATOM 3448 C C . GLY B 1 78 ? 42.312 -11.648 -33 1 51.34 78 GLY B C 1
ATOM 3449 O O . GLY B 1 78 ? 41.625 -12.469 -33.625 1 51.34 78 GLY B O 1
ATOM 3450 N N . ARG B 1 79 ? 42.75 -12.031 -31.719 1 58.66 79 ARG B N 1
ATOM 3451 C CA . ARG B 1 79 ? 42.219 -13.086 -30.844 1 58.66 79 ARG B CA 1
ATOM 3452 C C . ARG B 1 79 ? 40.719 -13.156 -30.891 1 58.66 79 ARG B C 1
ATOM 3454 O O . ARG B 1 79 ? 40.031 -12.125 -30.797 1 58.66 79 ARG B O 1
ATOM 3461 N N . PRO B 1 80 ? 40.25 -14.203 -31.359 1 66.19 80 PRO B N 1
ATOM 3462 C CA . PRO B 1 80 ? 38.812 -14.367 -31.469 1 66.19 80 PRO B CA 1
ATOM 3463 C C . PRO B 1 80 ? 38.062 -13.938 -30.203 1 66.19 80 PRO B C 1
ATOM 3465 O O . PRO B 1 80 ? 38.531 -14.172 -29.094 1 66.19 80 PRO B O 1
ATOM 3468 N N . ALA B 1 81 ? 37.094 -13.164 -30.312 1 79.75 81 ALA B N 1
ATOM 3469 C CA . ALA B 1 81 ? 36.312 -12.633 -29.188 1 79.75 81 ALA B CA 1
ATOM 3470 C C . ALA B 1 81 ? 35.625 -13.75 -28.422 1 79.75 81 ALA B C 1
ATOM 3472 O O . ALA B 1 81 ? 35.094 -14.688 -29.031 1 79.75 81 ALA B O 1
ATOM 3473 N N . ARG B 1 82 ? 35.875 -13.93 -27.109 1 88.81 82 ARG B N 1
ATOM 3474 C CA . ARG B 1 82 ? 35.188 -14.859 -26.219 1 88.81 82 ARG B CA 1
ATOM 3475 C C . ARG B 1 82 ? 33.75 -14.43 -25.969 1 88.81 82 ARG B C 1
ATOM 3477 O O . ARG B 1 82 ? 33.469 -13.25 -25.75 1 88.81 82 ARG B O 1
ATOM 3484 N N . TRP B 1 83 ? 32.812 -15.391 -26.203 1 92.31 83 TRP B N 1
ATOM 3485 C CA . TRP B 1 83 ? 31.391 -15.141 -25.969 1 92.31 83 TRP B CA 1
ATOM 3486 C C . TRP B 1 83 ? 30.906 -15.836 -24.703 1 92.31 83 TRP B C 1
ATOM 3488 O O . TRP B 1 83 ? 31.312 -16.969 -24.422 1 92.31 83 TRP B O 1
ATOM 3498 N N . PHE B 1 84 ? 30.031 -15.125 -24.016 1 94.12 84 PHE B N 1
ATOM 3499 C CA . PHE B 1 84 ? 29.531 -15.664 -22.75 1 94.12 84 PHE B CA 1
ATOM 3500 C C . PHE B 1 84 ? 28 -15.586 -22.703 1 94.12 84 PHE B C 1
ATOM 3502 O O . PHE B 1 84 ? 27.406 -14.648 -23.25 1 94.12 84 PHE B O 1
ATOM 3509 N N . ARG B 1 85 ? 27.391 -16.609 -22.109 1 93.5 85 ARG B N 1
ATOM 3510 C CA . ARG B 1 85 ? 25.938 -16.594 -21.922 1 93.5 85 ARG B CA 1
ATOM 3511 C C . ARG B 1 85 ? 25.578 -16.984 -20.484 1 93.5 85 ARG B C 1
ATOM 3513 O O . ARG B 1 85 ? 26.297 -17.75 -19.844 1 93.5 85 ARG B O 1
ATOM 3520 N N . PHE B 1 86 ? 24.516 -16.5 -20.047 1 93.88 86 PHE B N 1
ATOM 3521 C CA . PHE B 1 86 ? 23.938 -16.938 -18.781 1 93.88 86 PHE B CA 1
ATOM 3522 C C . PHE B 1 86 ? 23.422 -18.359 -18.875 1 93.88 86 PHE B C 1
ATOM 3524 O O . PHE B 1 86 ? 22.75 -18.734 -19.828 1 93.88 86 PHE B O 1
ATOM 3531 N N . ARG B 1 87 ? 23.812 -19.203 -17.906 1 93.94 87 ARG B N 1
ATOM 3532 C CA . ARG B 1 87 ? 23.344 -20.594 -17.891 1 93.94 87 ARG B CA 1
ATOM 3533 C C . ARG B 1 87 ? 22.016 -20.703 -17.156 1 93.94 87 ARG B C 1
ATOM 3535 O O . ARG B 1 87 ? 21.969 -21.078 -15.992 1 93.94 87 ARG B O 1
ATOM 3542 N N . ALA B 1 88 ? 20.969 -20.531 -17.922 1 93.56 88 ALA B N 1
ATOM 3543 C CA . ALA B 1 88 ? 19.625 -20.594 -17.359 1 93.56 88 ALA B CA 1
ATOM 3544 C C . ALA B 1 88 ? 19.328 -21.984 -16.781 1 93.56 88 ALA B C 1
ATOM 3546 O O . ALA B 1 88 ? 18.547 -22.109 -15.828 1 93.56 88 ALA B O 1
ATOM 3547 N N . GLU B 1 89 ? 19.984 -23.016 -17.234 1 93.44 89 GLU B N 1
ATOM 3548 C CA . GLU B 1 89 ? 19.734 -24.406 -16.891 1 93.44 89 GLU B CA 1
ATOM 3549 C C . GLU B 1 89 ? 20.516 -24.812 -15.648 1 93.44 89 GLU B C 1
ATOM 3551 O O . GLU B 1 89 ? 20.406 -25.953 -15.188 1 93.44 89 GLU B O 1
ATOM 3556 N N . ALA B 1 90 ? 21.297 -23.859 -15.156 1 94.12 90 ALA B N 1
ATOM 3557 C CA . ALA B 1 90 ? 22.125 -24.156 -13.984 1 94.12 90 ALA B CA 1
ATOM 3558 C C . ALA B 1 90 ? 21.25 -24.484 -12.773 1 94.12 90 ALA B C 1
ATOM 3560 O O . ALA B 1 90 ? 21.703 -25.141 -11.836 1 94.12 90 ALA B O 1
ATOM 3561 N N . GLY B 1 91 ? 20.109 -24.047 -12.773 1 96.44 91 GLY B N 1
ATOM 3562 C CA . GLY B 1 91 ? 19.141 -24.281 -11.719 1 96.44 91 GLY B CA 1
ATOM 3563 C C . GLY B 1 91 ? 17.703 -24.188 -12.195 1 96.44 91 GLY B C 1
ATOM 3564 O O . GLY B 1 91 ? 17.438 -23.781 -13.328 1 96.44 91 GLY B O 1
ATOM 3565 N N . HIS B 1 92 ? 16.828 -24.672 -11.344 1 98.25 92 HIS B N 1
ATOM 3566 C CA . HIS B 1 92 ? 15.406 -24.641 -11.672 1 98.25 92 HIS B CA 1
ATOM 3567 C C . HIS B 1 92 ? 14.578 -24.156 -10.484 1 98.25 92 HIS B C 1
ATOM 3569 O O . HIS B 1 92 ? 15.055 -24.141 -9.352 1 98.25 92 HIS B O 1
ATOM 3575 N N . ILE B 1 93 ? 13.383 -23.719 -10.758 1 98.69 93 ILE B N 1
ATOM 3576 C CA . ILE B 1 93 ? 12.438 -23.297 -9.734 1 98.69 93 ILE B CA 1
ATOM 3577 C C . ILE B 1 93 ? 11.07 -23.922 -10.008 1 98.69 93 ILE B C 1
ATOM 3579 O O . ILE B 1 93 ? 10.766 -24.297 -11.148 1 98.69 93 ILE B O 1
ATOM 3583 N N . LEU B 1 94 ? 10.266 -24.047 -8.977 1 98.75 94 LEU B N 1
ATOM 3584 C CA . LEU B 1 94 ? 8.922 -24.594 -9.086 1 98.75 94 LEU B CA 1
ATOM 3585 C C . LEU B 1 94 ? 7.879 -23.562 -8.664 1 98.75 94 LEU B C 1
ATOM 3587 O O . LEU B 1 94 ? 8.078 -22.828 -7.695 1 98.75 94 LEU B O 1
ATOM 3591 N N . GLY B 1 95 ? 6.824 -23.484 -9.391 1 98.94 95 GLY B N 1
ATOM 3592 C CA . GLY B 1 95 ? 5.559 -22.906 -8.969 1 98.94 95 GLY B CA 1
ATOM 3593 C C . GLY B 1 95 ? 4.457 -23.938 -8.789 1 98.94 95 GLY B C 1
ATOM 3594 O O . GLY B 1 95 ? 4.137 -24.672 -9.719 1 98.94 95 GLY B O 1
ATOM 3595 N N . ILE B 1 96 ? 3.844 -24 -7.578 1 98.88 96 ILE B N 1
ATOM 3596 C CA . ILE B 1 96 ? 2.842 -25.016 -7.262 1 98.88 96 ILE B CA 1
ATOM 3597 C C . ILE B 1 96 ? 1.552 -24.328 -6.801 1 98.88 96 ILE B C 1
ATOM 3599 O O . ILE B 1 96 ? 1.585 -23.406 -5.984 1 98.88 96 ILE B O 1
ATOM 3603 N N . GLU B 1 97 ? 0.432 -24.734 -7.332 1 98.75 97 GLU B N 1
ATOM 3604 C CA . GLU B 1 97 ? -0.885 -24.391 -6.809 1 98.75 97 GLU B CA 1
ATOM 3605 C C . GLU B 1 97 ? -1.549 -25.594 -6.145 1 98.75 97 GLU B C 1
ATOM 3607 O O . GLU B 1 97 ? -1.708 -26.641 -6.77 1 98.75 97 GLU B O 1
ATOM 3612 N N . ILE B 1 98 ? -1.826 -25.438 -4.91 1 98.5 98 ILE B N 1
ATOM 3613 C CA . ILE B 1 98 ? -2.652 -26.406 -4.211 1 98.5 98 ILE B CA 1
ATOM 3614 C C . ILE B 1 98 ? -4.102 -25.938 -4.172 1 98.5 98 ILE B C 1
ATOM 3616 O O . ILE B 1 98 ? -4.465 -25.109 -3.332 1 98.5 98 ILE B O 1
ATOM 3620 N N . GLY B 1 99 ? -4.926 -26.484 -5.051 1 95.38 99 GLY B N 1
ATOM 3621 C CA . GLY B 1 99 ? -6.316 -26.078 -5.137 1 95.38 99 GLY B CA 1
ATOM 3622 C C . GLY B 1 99 ? -7.273 -27.109 -4.547 1 95.38 99 GLY B C 1
ATOM 3623 O O . GLY B 1 99 ? -6.855 -28.188 -4.129 1 95.38 99 GLY B O 1
ATOM 3624 N N . VAL B 1 100 ? -8.508 -26.734 -4.539 1 92.88 100 VAL B N 1
ATOM 3625 C CA . VAL B 1 100 ? -9.57 -27.562 -3.988 1 92.88 100 VAL B CA 1
ATOM 3626 C C . VAL B 1 100 ? -9.773 -28.797 -4.871 1 92.88 100 VAL B C 1
ATOM 3628 O O . VAL B 1 100 ? -9.969 -29.906 -4.367 1 92.88 100 VAL B O 1
ATOM 3631 N N . HIS B 1 101 ? -9.625 -28.578 -6.176 1 92.38 101 HIS B N 1
ATOM 3632 C CA . HIS B 1 101 ? -9.992 -29.656 -7.09 1 92.38 101 HIS B CA 1
ATOM 3633 C C . HIS B 1 101 ? -8.781 -30.156 -7.875 1 92.38 101 HIS B C 1
ATOM 3635 O O . HIS B 1 101 ? -8.867 -31.141 -8.609 1 92.38 101 HIS B O 1
ATOM 3641 N N . ASP B 1 102 ? -7.73 -29.438 -7.723 1 94.69 102 ASP B N 1
ATOM 3642 C CA . ASP B 1 102 ? -6.562 -29.859 -8.492 1 94.69 102 ASP B CA 1
ATOM 3643 C C . ASP B 1 102 ? -5.273 -29.312 -7.875 1 94.69 102 ASP B C 1
ATOM 3645 O O . ASP B 1 102 ? -5.316 -28.422 -7.02 1 94.69 102 ASP B O 1
ATOM 3649 N N . ILE B 1 103 ? -4.172 -29.922 -8.258 1 98.25 103 ILE B N 1
ATOM 3650 C CA . ILE B 1 103 ? -2.805 -29.484 -7.992 1 98.25 103 ILE B CA 1
ATOM 3651 C C . ILE B 1 103 ? -2.088 -29.219 -9.312 1 98.25 103 ILE B C 1
ATOM 3653 O O . ILE B 1 103 ? -2.139 -30.031 -10.234 1 98.25 103 ILE B O 1
ATOM 3657 N N . ARG B 1 104 ? -1.492 -28.031 -9.414 1 98.44 104 ARG B N 1
ATOM 3658 C CA . ARG B 1 104 ? -0.733 -27.656 -10.609 1 98.44 104 ARG B CA 1
ATOM 3659 C C . ARG B 1 104 ? 0.719 -27.359 -10.258 1 98.44 104 ARG B C 1
ATOM 3661 O O . ARG B 1 104 ? 0.994 -26.656 -9.281 1 98.44 104 ARG B O 1
ATOM 3668 N N . VAL B 1 105 ? 1.616 -27.875 -11.047 1 98.81 105 VAL B N 1
ATOM 3669 C CA . VAL B 1 105 ? 3.047 -27.672 -10.852 1 98.81 105 VAL B CA 1
ATOM 3670 C C . VAL B 1 105 ? 3.678 -27.156 -12.148 1 98.81 105 VAL B C 1
ATOM 3672 O O . VAL B 1 105 ? 3.445 -27.734 -13.219 1 98.81 105 VAL B O 1
ATOM 3675 N N . ILE B 1 106 ? 4.406 -26.094 -12.039 1 98.81 106 ILE B N 1
ATOM 3676 C CA . ILE B 1 106 ? 5.152 -25.547 -13.172 1 98.81 106 ILE B CA 1
ATOM 3677 C C . ILE B 1 106 ? 6.641 -25.5 -12.836 1 98.81 106 ILE B C 1
ATOM 3679 O O . ILE B 1 106 ? 7.031 -25.062 -11.75 1 98.81 106 ILE B O 1
ATOM 3683 N N . LEU B 1 107 ? 7.438 -26.062 -13.695 1 98.81 107 LEU B N 1
ATOM 3684 C CA . LEU B 1 107 ? 8.891 -26.109 -13.586 1 98.81 107 LEU B CA 1
ATOM 3685 C C . LEU B 1 107 ? 9.539 -25.141 -14.578 1 98.81 107 LEU B C 1
ATOM 3687 O O . LEU B 1 107 ? 9.195 -25.141 -15.758 1 98.81 107 LEU B O 1
ATOM 3691 N N . ALA B 1 108 ? 10.469 -24.297 -14.094 1 98.44 108 ALA B N 1
ATOM 3692 C CA . ALA B 1 108 ? 11.133 -23.328 -14.969 1 98.44 108 ALA B CA 1
ATOM 3693 C C . ALA B 1 108 ? 12.633 -23.266 -14.688 1 98.44 108 ALA B C 1
ATOM 3695 O O . ALA B 1 108 ? 13.086 -23.703 -13.633 1 98.44 108 ALA B O 1
ATOM 3696 N N . ASP B 1 109 ? 13.336 -22.75 -15.641 1 97.12 109 ASP B N 1
ATOM 3697 C CA . ASP B 1 109 ? 14.758 -22.484 -15.43 1 97.12 109 ASP B CA 1
ATOM 3698 C C . ASP B 1 109 ? 14.969 -21.125 -14.758 1 97.12 109 ASP B C 1
ATOM 3700 O O . ASP B 1 109 ? 14.016 -20.5 -14.297 1 97.12 109 ASP B O 1
ATOM 3704 N N . LEU B 1 110 ? 16.188 -20.625 -14.68 1 95.31 110 LEU B N 1
ATOM 3705 C CA . LEU B 1 110 ? 16.516 -19.453 -13.875 1 95.31 110 LEU B CA 1
ATOM 3706 C C . LEU B 1 110 ? 16.141 -18.172 -14.602 1 95.31 110 LEU B C 1
ATOM 3708 O O . LEU B 1 110 ? 16.203 -17.094 -14.023 1 95.31 110 LEU B O 1
ATOM 3712 N N . THR B 1 111 ? 15.688 -18.25 -15.859 1 93.19 111 THR B N 1
ATOM 3713 C CA . THR B 1 111 ? 15.164 -17.078 -16.547 1 93.19 111 THR B CA 1
ATOM 3714 C C . THR B 1 111 ? 13.641 -17 -16.422 1 93.19 111 THR B C 1
ATOM 3716 O O . THR B 1 111 ? 13.031 -16 -16.797 1 93.19 111 THR B O 1
ATOM 3719 N N . GLY B 1 112 ? 13.047 -18.078 -15.93 1 95.44 112 GLY B N 1
ATOM 3720 C CA . GLY B 1 112 ? 11.602 -18.141 -15.812 1 95.44 112 GLY B CA 1
ATOM 3721 C C . GLY B 1 112 ? 10.93 -18.844 -16.984 1 95.44 112 GLY B C 1
ATOM 3722 O O . GLY B 1 112 ? 9.703 -18.953 -17.031 1 95.44 112 GLY B O 1
ATOM 3723 N N . GLU B 1 113 ? 11.703 -19.375 -17.875 1 95.88 113 GLU B N 1
ATOM 3724 C CA . GLU B 1 113 ? 11.141 -20.156 -18.984 1 95.88 113 GLU B CA 1
ATOM 3725 C C . GLU B 1 113 ? 10.648 -21.516 -18.516 1 95.88 113 GLU B C 1
ATOM 3727 O O . GLU B 1 113 ? 11.406 -22.281 -17.891 1 95.88 113 GLU B O 1
ATOM 3732 N N . VAL B 1 114 ? 9.438 -21.844 -18.859 1 97.88 114 VAL B N 1
ATOM 3733 C CA . VAL B 1 114 ? 8.812 -23.078 -18.391 1 97.88 114 VAL B CA 1
ATOM 3734 C C . VAL B 1 114 ? 9.383 -24.266 -19.156 1 97.88 114 VAL B C 1
ATOM 3736 O O . VAL B 1 114 ? 9.43 -24.25 -20.391 1 97.88 114 VAL B O 1
ATOM 3739 N N . VAL B 1 115 ? 9.828 -25.281 -18.453 1 97.75 115 VAL B N 1
ATOM 3740 C CA . VAL B 1 115 ? 10.438 -26.453 -19.109 1 97.75 115 VAL B CA 1
ATOM 3741 C C . VAL B 1 115 ? 9.594 -27.688 -18.812 1 97.75 115 VAL B C 1
ATOM 3743 O O . VAL B 1 115 ? 9.859 -28.766 -19.359 1 97.75 115 VAL B O 1
ATOM 3746 N N . GLY B 1 116 ? 8.57 -27.531 -17.953 1 98 116 GLY B N 1
ATOM 3747 C CA . GLY B 1 116 ? 7.664 -28.625 -17.656 1 98 116 GLY B CA 1
ATOM 3748 C C . GLY B 1 116 ? 6.484 -28.203 -16.797 1 98 116 GLY B C 1
ATOM 3749 O O . GLY B 1 116 ? 6.531 -27.172 -16.141 1 98 116 GLY B O 1
ATOM 3750 N N . SER B 1 117 ? 5.453 -28.984 -16.891 1 98.12 117 SER B N 1
ATOM 3751 C CA . SER B 1 117 ? 4.277 -28.766 -16.047 1 98.12 117 SER B CA 1
ATOM 3752 C C . SER B 1 117 ? 3.543 -30.078 -15.781 1 98.12 117 SER B C 1
ATOM 3754 O O . SER B 1 117 ? 3.768 -31.078 -16.469 1 98.12 117 SER B O 1
ATOM 3756 N N . HIS B 1 118 ? 2.771 -30.078 -14.773 1 97.88 118 HIS B N 1
ATOM 3757 C CA . HIS B 1 118 ? 1.946 -31.219 -14.422 1 97.88 118 HIS B CA 1
ATOM 3758 C C . HIS B 1 118 ? 0.651 -30.781 -13.75 1 97.88 118 HIS B C 1
ATOM 3760 O O . HIS B 1 118 ? 0.651 -29.844 -12.945 1 97.88 118 HIS B O 1
ATOM 3766 N N . PHE B 1 119 ? -0.416 -31.391 -14.148 1 96.69 119 PHE B N 1
ATOM 3767 C CA . PHE B 1 119 ? -1.75 -31.188 -13.602 1 96.69 119 PHE B CA 1
ATOM 3768 C C . PHE B 1 119 ? -2.279 -32.469 -12.977 1 96.69 119 PHE B C 1
ATOM 3770 O O . PHE B 1 119 ? -2.24 -33.531 -13.594 1 96.69 119 PHE B O 1
ATOM 3777 N N . LYS B 1 120 ? -2.773 -32.375 -11.719 1 97.5 120 LYS B N 1
ATOM 3778 C CA . LYS B 1 120 ? -3.316 -33.531 -11.008 1 97.5 120 LYS B CA 1
ATOM 3779 C C . LYS B 1 120 ? -4.672 -33.188 -10.383 1 97.5 120 LYS B C 1
ATOM 3781 O O . LYS B 1 120 ? -4.754 -32.438 -9.414 1 97.5 120 LYS B O 1
ATOM 3786 N N . PRO B 1 121 ? -5.773 -33.844 -10.891 1 96.5 121 PRO B N 1
ATOM 3787 C CA . PRO B 1 121 ? -7.066 -33.656 -10.227 1 96.5 121 PRO B CA 1
ATOM 3788 C C . PRO B 1 121 ? -7.109 -34.312 -8.836 1 96.5 121 PRO B C 1
ATOM 3790 O O . PRO B 1 121 ? -6.508 -35.375 -8.617 1 96.5 121 PRO B O 1
ATOM 3793 N N . VAL B 1 122 ? -7.738 -33.625 -7.891 1 96.44 122 VAL B N 1
ATOM 3794 C CA . VAL B 1 122 ? -7.949 -34.156 -6.547 1 96.44 122 VAL B CA 1
ATOM 3795 C C . VAL B 1 122 ? -9.383 -33.906 -6.102 1 96.44 122 VAL B C 1
ATOM 3797 O O . VAL B 1 122 ? -10.039 -33 -6.617 1 96.44 122 VAL B O 1
ATOM 3800 N N . ASP B 1 123 ? -9.812 -34.719 -5.152 1 94.75 123 ASP B N 1
ATOM 3801 C CA . ASP B 1 123 ? -11.156 -34.562 -4.605 1 94.75 123 ASP B CA 1
ATOM 3802 C C . ASP B 1 123 ? -11.203 -33.469 -3.561 1 94.75 123 ASP B C 1
ATOM 3804 O O . ASP B 1 123 ? -10.281 -33.312 -2.754 1 94.75 123 ASP B O 1
ATOM 3808 N N . GLU B 1 124 ? -12.305 -32.719 -3.533 1 92.06 124 GLU B N 1
ATOM 3809 C CA . GLU B 1 124 ? -12.445 -31.609 -2.605 1 92.06 124 GLU B CA 1
ATOM 3810 C C . GLU B 1 124 ? -12.445 -32.094 -1.157 1 92.06 124 GLU B C 1
ATOM 3812 O O . GLU B 1 124 ? -12.133 -31.328 -0.243 1 92.06 124 GLU B O 1
ATOM 3817 N N . THR B 1 125 ? -12.758 -33.344 -0.933 1 94.38 125 THR B N 1
ATOM 3818 C CA . THR B 1 125 ? -12.883 -33.844 0.424 1 94.38 125 THR B CA 1
ATOM 3819 C C . THR B 1 125 ? -11.562 -34.438 0.899 1 94.38 125 THR B C 1
ATOM 3821 O O . THR B 1 125 ? -11.469 -34.938 2.027 1 94.38 125 THR B O 1
ATOM 3824 N N . LEU B 1 126 ? -10.609 -34.375 0.022 1 96.38 126 LEU B N 1
ATOM 3825 C CA . LEU B 1 126 ? -9.32 -34.938 0.384 1 96.38 126 LEU B CA 1
ATOM 3826 C C . LEU B 1 126 ? -8.75 -34.281 1.628 1 96.38 126 LEU B C 1
ATOM 3828 O O . LEU B 1 126 ? -8.734 -33.031 1.714 1 96.38 126 LEU B O 1
ATOM 3832 N N . GLU B 1 127 ? -8.234 -35.094 2.555 1 97.06 127 GLU B N 1
ATOM 3833 C CA . GLU B 1 127 ? -7.691 -34.562 3.803 1 97.06 127 GLU B CA 1
ATOM 3834 C C . GLU B 1 127 ? -6.316 -33.938 3.584 1 97.06 127 GLU B C 1
ATOM 3836 O O . GLU B 1 127 ? -5.645 -34.25 2.596 1 97.06 127 GLU B O 1
ATOM 3841 N N . ALA B 1 128 ? -5.863 -33.188 4.57 1 97.69 128 ALA B N 1
ATOM 3842 C CA . ALA B 1 128 ? -4.652 -32.375 4.438 1 97.69 128 ALA B CA 1
ATOM 3843 C C . ALA B 1 128 ? -3.439 -33.25 4.137 1 97.69 128 ALA B C 1
ATOM 3845 O O . ALA B 1 128 ? -2.688 -33 3.199 1 97.69 128 ALA B O 1
ATOM 3846 N N . GLU B 1 129 ? -3.258 -34.281 4.891 1 97.38 129 GLU B N 1
ATOM 3847 C CA . GLU B 1 129 ? -2.08 -35.125 4.719 1 97.38 129 GLU B CA 1
ATOM 3848 C C . GLU B 1 129 ? -2.078 -35.812 3.348 1 97.38 129 GLU B C 1
ATOM 3850 O O . GLU B 1 129 ? -1.035 -35.906 2.695 1 97.38 129 GLU B O 1
ATOM 3855 N N . ASP B 1 130 ? -3.229 -36.25 2.945 1 98.19 130 ASP B N 1
ATOM 3856 C CA . ASP B 1 130 ? -3.344 -36.875 1.633 1 98.19 130 ASP B CA 1
ATOM 3857 C C . ASP B 1 130 ? -3.121 -35.875 0.518 1 98.19 130 ASP B C 1
ATOM 3859 O O . ASP B 1 130 ? -2.52 -36.188 -0.511 1 98.19 130 ASP B O 1
ATOM 3863 N N . ARG B 1 131 ? -3.619 -34.719 0.679 1 98.25 131 ARG B N 1
ATOM 3864 C CA . ARG B 1 131 ? -3.42 -33.656 -0.297 1 98.25 131 ARG B CA 1
ATOM 3865 C C . ARG B 1 131 ? -1.942 -33.312 -0.415 1 98.25 131 ARG B C 1
ATOM 3867 O O . ARG B 1 131 ? -1.432 -33.094 -1.521 1 98.25 131 ARG B O 1
ATOM 3874 N N . LEU B 1 132 ? -1.221 -33.281 0.723 1 98.19 132 LEU B N 1
ATOM 3875 C CA . LEU B 1 132 ? 0.214 -33 0.708 1 98.19 132 LEU B CA 1
ATOM 3876 C C . LEU B 1 132 ? 0.967 -34.125 0 1 98.19 132 LEU B C 1
ATOM 3878 O O . LEU B 1 132 ? 1.922 -33.875 -0.736 1 98.19 132 LEU B O 1
ATOM 3882 N N . SER B 1 133 ? 0.521 -35.281 0.248 1 98.25 133 SER B N 1
ATOM 3883 C CA . SER B 1 133 ? 1.107 -36.406 -0.461 1 98.25 133 SER B CA 1
ATOM 3884 C C . SER B 1 133 ? 0.905 -36.281 -1.967 1 98.25 133 SER B C 1
ATOM 3886 O O . SER B 1 133 ? 1.812 -36.594 -2.748 1 98.25 133 SER B O 1
ATOM 3888 N N . ALA B 1 134 ? -0.257 -35.875 -2.344 1 98.5 134 ALA B N 1
ATOM 3889 C CA . ALA B 1 134 ? -0.546 -35.656 -3.76 1 98.5 134 ALA B CA 1
ATOM 3890 C C . ALA B 1 134 ? 0.37 -34.562 -4.348 1 98.5 134 ALA B C 1
ATOM 3892 O O . ALA B 1 134 ? 0.812 -34.688 -5.492 1 98.5 134 ALA B O 1
ATOM 3893 N N . VAL B 1 135 ? 0.657 -33.562 -3.611 1 98.69 135 VAL B N 1
ATOM 3894 C CA . VAL B 1 135 ? 1.571 -32.5 -4.039 1 98.69 135 VAL B CA 1
ATOM 3895 C C . VAL B 1 135 ? 2.957 -33.094 -4.297 1 98.69 135 VAL B C 1
ATOM 3897 O O . VAL B 1 135 ? 3.555 -32.875 -5.348 1 98.69 135 VAL B O 1
ATOM 3900 N N . ARG B 1 136 ? 3.439 -33.906 -3.334 1 98.19 136 ARG B N 1
ATOM 3901 C CA . ARG B 1 136 ? 4.758 -34.531 -3.461 1 98.19 136 ARG B CA 1
ATOM 3902 C C . ARG B 1 136 ? 4.824 -35.406 -4.691 1 98.19 136 ARG B C 1
ATOM 3904 O O . ARG B 1 136 ? 5.824 -35.406 -5.414 1 98.19 136 ARG B O 1
ATOM 3911 N N . THR B 1 137 ? 3.766 -36.094 -4.926 1 98.19 137 THR B N 1
ATOM 3912 C CA . THR B 1 137 ? 3.701 -36.969 -6.082 1 98.19 137 THR B CA 1
ATOM 3913 C C . THR B 1 137 ? 3.715 -36.156 -7.379 1 98.19 137 THR B C 1
ATOM 3915 O O . THR B 1 137 ? 4.402 -36.531 -8.336 1 98.19 137 THR B O 1
ATOM 3918 N N . ALA B 1 138 ? 2.982 -35.094 -7.406 1 98.5 138 ALA B N 1
ATOM 3919 C CA . ALA B 1 138 ? 2.936 -34.25 -8.586 1 98.5 138 ALA B CA 1
ATOM 3920 C C . ALA B 1 138 ? 4.309 -33.656 -8.883 1 98.5 138 ALA B C 1
ATOM 3922 O O . ALA B 1 138 ? 4.723 -33.594 -10.047 1 98.5 138 ALA B O 1
ATOM 3923 N N . VAL B 1 139 ? 4.996 -33.25 -7.859 1 98.5 139 VAL B N 1
ATOM 3924 C CA . VAL B 1 139 ? 6.336 -32.688 -8 1 98.5 139 VAL B CA 1
ATOM 3925 C C . VAL B 1 139 ? 7.285 -33.75 -8.555 1 98.5 139 VAL B C 1
ATOM 3927 O O . VAL B 1 139 ? 8.039 -33.5 -9.5 1 98.5 139 VAL B O 1
ATOM 3930 N N . ALA B 1 140 ? 7.234 -34.938 -7.992 1 98.12 140 ALA B N 1
ATOM 3931 C CA . ALA B 1 140 ? 8.086 -36.031 -8.453 1 98.12 140 ALA B CA 1
ATOM 3932 C C . ALA B 1 140 ? 7.848 -36.312 -9.938 1 98.12 140 ALA B C 1
ATOM 3934 O O . ALA B 1 140 ? 8.797 -36.562 -10.688 1 98.12 140 ALA B O 1
ATOM 3935 N N . GLU B 1 141 ? 6.625 -36.219 -10.32 1 98.25 141 GLU B N 1
ATOM 3936 C CA . GLU B 1 141 ? 6.254 -36.531 -11.695 1 98.25 141 GLU B CA 1
ATOM 3937 C C . GLU B 1 141 ? 6.82 -35.5 -12.672 1 98.25 141 GLU B C 1
ATOM 3939 O O . GLU B 1 141 ? 7.387 -35.875 -13.703 1 98.25 141 GLU B O 1
ATOM 3944 N N . VAL B 1 142 ? 6.703 -34.25 -12.344 1 98.12 142 VAL B N 1
ATOM 3945 C CA . VAL B 1 142 ? 7.164 -33.219 -13.25 1 98.12 142 VAL B CA 1
ATOM 3946 C C . VAL B 1 142 ? 8.688 -33.25 -13.359 1 98.12 142 VAL B C 1
ATOM 3948 O O . VAL B 1 142 ? 9.242 -33.094 -14.445 1 98.12 142 VAL B O 1
ATOM 3951 N N . LEU B 1 143 ? 9.359 -33.531 -12.258 1 98.19 143 LEU B N 1
ATOM 3952 C CA . LEU B 1 143 ? 10.812 -33.594 -12.266 1 98.19 143 LEU B CA 1
ATOM 3953 C C . LEU B 1 143 ? 11.281 -34.812 -13.07 1 98.19 143 LEU B C 1
ATOM 3955 O O . LEU B 1 143 ? 12.219 -34.688 -13.867 1 98.19 143 LEU B O 1
ATOM 3959 N N . ARG B 1 144 ? 10.633 -35.906 -12.891 1 98.06 144 ARG B N 1
ATOM 3960 C CA . ARG B 1 144 ? 10.977 -37.125 -13.633 1 98.06 144 ARG B CA 1
ATOM 3961 C C . ARG B 1 144 ? 10.805 -36.906 -15.133 1 98.06 144 ARG B C 1
ATOM 3963 O O . ARG B 1 144 ? 11.711 -37.219 -15.914 1 98.06 144 ARG B O 1
ATOM 3970 N N . LYS B 1 145 ? 9.703 -36.344 -15.516 1 98.06 145 LYS B N 1
ATOM 3971 C CA . LYS B 1 145 ? 9.414 -36.094 -16.922 1 98.06 145 LYS B CA 1
ATOM 3972 C C . LYS B 1 145 ? 10.43 -35.156 -17.547 1 98.06 145 LYS B C 1
ATOM 3974 O O . LYS B 1 145 ? 10.797 -35.312 -18.719 1 98.06 145 LYS B O 1
ATOM 3979 N N . ALA B 1 146 ? 10.891 -34.188 -16.734 1 97.56 146 ALA B N 1
ATOM 3980 C CA . ALA B 1 146 ? 11.812 -33.188 -17.25 1 97.56 146 ALA B CA 1
ATOM 3981 C C . ALA B 1 146 ? 13.258 -33.656 -17.141 1 97.56 146 ALA B C 1
ATOM 3983 O O . ALA B 1 146 ? 14.172 -33.031 -17.688 1 97.56 146 ALA B O 1
ATOM 3984 N N . GLY B 1 147 ? 13.484 -34.75 -16.438 1 97.88 147 GLY B N 1
ATOM 3985 C CA . GLY B 1 147 ? 14.828 -35.25 -16.203 1 97.88 147 GLY B CA 1
ATOM 3986 C C . GLY B 1 147 ? 15.656 -34.344 -15.297 1 97.88 147 GLY B C 1
ATOM 3987 O O . GLY B 1 147 ? 16.859 -34.188 -15.5 1 97.88 147 GLY B O 1
ATOM 3988 N N . ILE B 1 148 ? 15.07 -33.719 -14.383 1 97.38 148 ILE B N 1
ATOM 3989 C CA . ILE B 1 148 ? 15.734 -32.812 -13.477 1 97.38 148 ILE B CA 1
ATOM 3990 C C . ILE B 1 148 ? 15.734 -33.375 -12.062 1 97.38 148 ILE B C 1
ATOM 3992 O O . ILE B 1 148 ? 14.711 -33.844 -11.57 1 97.38 148 ILE B O 1
ATOM 3996 N N . SER B 1 149 ? 16.891 -33.312 -11.453 1 96.81 149 SER B N 1
ATOM 3997 C CA . SER B 1 149 ? 17.016 -33.75 -10.07 1 96.81 149 SER B CA 1
ATOM 3998 C C . SER B 1 149 ? 16.406 -32.75 -9.109 1 96.81 149 SER B C 1
ATOM 4000 O O . SER B 1 149 ? 16.531 -31.547 -9.312 1 96.81 149 SER B O 1
ATOM 4002 N N . ARG B 1 150 ? 15.898 -33.219 -8.023 1 96.44 150 ARG B N 1
ATOM 4003 C CA . ARG B 1 150 ? 15.32 -32.375 -6.984 1 96.44 150 ARG B CA 1
ATOM 4004 C C . ARG B 1 150 ? 16.375 -31.469 -6.383 1 96.44 150 ARG B C 1
ATOM 4006 O O . ARG B 1 150 ? 16.078 -30.344 -5.965 1 96.44 150 ARG B O 1
ATOM 4013 N N . ASP B 1 151 ? 17.562 -31.891 -6.438 1 95.88 151 ASP B N 1
ATOM 4014 C CA . ASP B 1 151 ? 18.672 -31.141 -5.852 1 95.88 151 ASP B CA 1
ATOM 4015 C C . ASP B 1 151 ? 19.016 -29.922 -6.707 1 95.88 151 ASP B C 1
ATOM 4017 O O . ASP B 1 151 ? 19.75 -29.031 -6.262 1 95.88 151 ASP B O 1
ATOM 4021 N N . ASN B 1 152 ? 18.5 -29.891 -7.824 1 97 152 ASN B N 1
ATOM 4022 C CA . ASN B 1 152 ? 18.781 -28.781 -8.727 1 97 152 ASN B CA 1
ATOM 4023 C C . ASN B 1 152 ? 17.781 -27.641 -8.547 1 97 152 ASN B C 1
ATOM 4025 O O . ASN B 1 152 ? 17.891 -26.594 -9.18 1 97 152 ASN B O 1
ATOM 4029 N N . LEU B 1 153 ? 16.828 -27.859 -7.652 1 98.38 153 LEU B N 1
ATOM 4030 C CA . LEU B 1 153 ? 15.852 -26.812 -7.363 1 98.38 153 LEU B CA 1
ATOM 4031 C C . LEU B 1 153 ? 16.453 -25.734 -6.465 1 98.38 153 LEU B C 1
ATOM 4033 O O . LEU B 1 153 ? 17.047 -26.047 -5.426 1 98.38 153 LEU B O 1
ATOM 4037 N N . TRP B 1 154 ? 16.234 -24.484 -6.895 1 98 154 TRP B N 1
ATOM 4038 C CA . TRP B 1 154 ? 16.797 -23.375 -6.133 1 98 154 TRP B CA 1
ATOM 4039 C C . TRP B 1 154 ? 15.742 -22.734 -5.25 1 98 154 TRP B C 1
ATOM 4041 O O . TRP B 1 154 ? 16.062 -22.078 -4.25 1 98 154 TRP B O 1
ATOM 4051 N N . ALA B 1 155 ? 14.516 -22.844 -5.641 1 98.62 155 ALA B N 1
ATOM 4052 C CA . ALA B 1 155 ? 13.406 -22.328 -4.844 1 98.62 155 ALA B CA 1
ATOM 4053 C C . ALA B 1 155 ? 12.078 -22.922 -5.301 1 98.62 155 ALA B C 1
ATOM 4055 O O . ALA B 1 155 ? 11.945 -23.328 -6.457 1 98.62 155 ALA B O 1
ATOM 4056 N N . VAL B 1 156 ? 11.172 -22.953 -4.391 1 98.81 156 VAL B N 1
ATOM 4057 C CA . VAL B 1 156 ? 9.82 -23.422 -4.656 1 98.81 156 VAL B CA 1
ATOM 4058 C C . VAL B 1 156 ? 8.805 -22.406 -4.137 1 98.81 156 VAL B C 1
ATOM 4060 O O . VAL B 1 156 ? 8.883 -21.969 -2.984 1 98.81 156 VAL B O 1
ATOM 4063 N N . GLY B 1 157 ? 7.949 -21.953 -4.996 1 98.88 157 GLY B N 1
ATOM 4064 C CA . GLY B 1 157 ? 6.785 -21.172 -4.586 1 98.88 157 GLY B CA 1
ATOM 4065 C C . GLY B 1 157 ? 5.508 -22 -4.57 1 98.88 157 GLY B C 1
ATOM 4066 O O . GLY B 1 157 ? 5.285 -22.828 -5.453 1 98.88 157 GLY B O 1
ATOM 4067 N N . ILE B 1 158 ? 4.645 -21.75 -3.592 1 98.88 158 ILE B N 1
ATOM 4068 C CA . ILE B 1 158 ? 3.416 -22.516 -3.441 1 98.88 158 ILE B CA 1
ATOM 4069 C C . ILE B 1 158 ? 2.246 -21.578 -3.166 1 98.88 158 ILE B C 1
ATOM 4071 O O . ILE B 1 158 ? 2.328 -20.719 -2.289 1 98.88 158 ILE B O 1
ATOM 4075 N N . GLY B 1 159 ? 1.189 -21.719 -3.932 1 98.69 159 GLY B N 1
ATOM 4076 C CA . GLY B 1 159 ? -0.056 -21 -3.721 1 98.69 159 GLY B CA 1
ATOM 4077 C C . GLY B 1 159 ? -1.146 -21.859 -3.104 1 98.69 159 GLY B C 1
ATOM 4078 O O . GLY B 1 159 ? -1.285 -23.031 -3.443 1 98.69 159 GLY B O 1
ATOM 4079 N N . THR B 1 160 ? -1.868 -21.312 -2.23 1 98.25 160 THR B N 1
ATOM 4080 C CA . THR B 1 160 ? -2.967 -22 -1.551 1 98.25 160 THR B CA 1
ATOM 4081 C C . THR B 1 160 ? -4.074 -21 -1.192 1 98.25 160 THR B C 1
ATOM 4083 O O . THR B 1 160 ? -3.807 -19.828 -0.966 1 98.25 160 THR B O 1
ATOM 4086 N N . PRO B 1 161 ? -5.34 -21.484 -1.144 1 95.56 161 PRO B N 1
ATOM 4087 C CA . PRO B 1 161 ? -6.375 -20.609 -0.576 1 95.56 161 PRO B CA 1
ATOM 4088 C C . PRO B 1 161 ? -6.207 -20.406 0.926 1 95.56 161 PRO B C 1
ATOM 4090 O O . PRO B 1 161 ? -5.539 -21.188 1.596 1 95.56 161 PRO B O 1
ATOM 4093 N N . GLY B 1 162 ? -6.738 -19.281 1.376 1 95.81 162 GLY B N 1
ATOM 4094 C CA . GLY B 1 162 ? -6.754 -18.984 2.801 1 95.81 162 GLY B CA 1
ATOM 4095 C C . GLY B 1 162 ? -5.855 -17.828 3.186 1 95.81 162 GLY B C 1
ATOM 4096 O O . GLY B 1 162 ? -5.141 -17.281 2.342 1 95.81 162 GLY B O 1
ATOM 4097 N N . ILE B 1 163 ? -5.961 -17.453 4.434 1 97.19 163 ILE B N 1
ATOM 4098 C CA . ILE B 1 163 ? -5.082 -16.438 5.008 1 97.19 163 ILE B CA 1
ATOM 4099 C C . ILE B 1 163 ? -3.754 -17.078 5.414 1 97.19 163 ILE B C 1
ATOM 4101 O O . ILE B 1 163 ? -3.719 -17.953 6.266 1 97.19 163 ILE B O 1
ATOM 4105 N N . VAL B 1 164 ? -2.705 -16.609 4.801 1 97.88 164 VAL B N 1
ATOM 4106 C CA . VAL B 1 164 ? -1.383 -17.188 5.008 1 97.88 164 VAL B CA 1
ATOM 4107 C C . VAL B 1 164 ? -0.48 -16.172 5.711 1 97.88 164 VAL B C 1
ATOM 4109 O O . VAL B 1 164 ? -0.39 -15.023 5.289 1 97.88 164 VAL B O 1
ATOM 4112 N N . ASP B 1 165 ? 0.148 -16.594 6.738 1 95.81 165 ASP B N 1
ATOM 4113 C CA . ASP B 1 165 ? 1.051 -15.656 7.402 1 95.81 165 ASP B CA 1
ATOM 4114 C C . ASP B 1 165 ? 2.451 -15.719 6.797 1 95.81 165 ASP B C 1
ATOM 4116 O O . ASP B 1 165 ? 2.682 -16.438 5.828 1 95.81 165 ASP B O 1
ATOM 4120 N N . ARG B 1 166 ? 3.361 -14.969 7.305 1 93.19 166 ARG B N 1
ATOM 4121 C CA . ARG B 1 166 ? 4.68 -14.781 6.711 1 93.19 166 ARG B CA 1
ATOM 4122 C C . ARG B 1 166 ? 5.512 -16.062 6.797 1 93.19 166 ARG B C 1
ATOM 4124 O O . ARG B 1 166 ? 6.434 -16.25 6.004 1 93.19 166 ARG B O 1
ATOM 4131 N N . GLU B 1 167 ? 5.18 -16.938 7.684 1 94.19 167 GLU B N 1
ATOM 4132 C CA . GLU B 1 167 ? 5.941 -18.156 7.879 1 94.19 167 GLU B CA 1
ATOM 4133 C C . GLU B 1 167 ? 5.375 -19.297 7.027 1 94.19 167 GLU B C 1
ATOM 4135 O O . GLU B 1 167 ? 5.98 -20.375 6.938 1 94.19 167 GLU B O 1
ATOM 4140 N N . GLY B 1 168 ? 4.23 -19.047 6.438 1 96.94 168 GLY B N 1
ATOM 4141 C CA . GLY B 1 168 ? 3.645 -20.047 5.559 1 96.94 168 GLY B CA 1
ATOM 4142 C C . GLY B 1 168 ? 2.574 -20.875 6.234 1 96.94 168 GLY B C 1
ATOM 4143 O O . GLY B 1 168 ? 2.166 -21.906 5.711 1 96.94 168 GLY B O 1
ATOM 4144 N N . THR B 1 169 ? 2.166 -20.422 7.41 1 98.06 169 THR B N 1
ATOM 4145 C CA . THR B 1 169 ? 1.046 -21.078 8.086 1 98.06 169 THR B CA 1
ATOM 4146 C C . THR B 1 169 ? -0.283 -20.562 7.535 1 98.06 169 THR B C 1
ATOM 4148 O O . THR B 1 169 ? -0.468 -19.359 7.371 1 98.06 169 THR B O 1
ATOM 4151 N N . VAL B 1 170 ? -1.194 -21.516 7.246 1 98.19 170 VAL B N 1
ATOM 4152 C CA . VAL B 1 170 ? -2.557 -21.141 6.875 1 98.19 170 VAL B CA 1
ATOM 4153 C C . VAL B 1 170 ? -3.373 -20.859 8.133 1 98.19 170 VAL B C 1
ATOM 4155 O O . VAL B 1 170 ? -3.867 -21.781 8.781 1 98.19 170 VAL B O 1
ATOM 4158 N N . GLN B 1 171 ? -3.529 -19.609 8.391 1 97.25 171 GLN B N 1
ATOM 4159 C CA . GLN B 1 171 ? -4.207 -19.219 9.625 1 97.25 171 GLN B CA 1
ATOM 4160 C C . GLN B 1 171 ? -5.695 -19.547 9.562 1 97.25 171 GLN B C 1
ATOM 4162 O O . GLN B 1 171 ? -6.277 -19.984 10.555 1 97.25 171 GLN B O 1
ATOM 4167 N N . LEU B 1 172 ? -6.281 -19.344 8.398 1 95.56 172 LEU B N 1
ATOM 4168 C CA . LEU B 1 172 ? -7.688 -19.641 8.148 1 95.56 172 LEU B CA 1
ATOM 4169 C C . LEU B 1 172 ? -7.902 -20.125 6.723 1 95.56 172 LEU B C 1
ATOM 4171 O O . LEU B 1 172 ? -7.559 -19.422 5.766 1 95.56 172 LEU B O 1
ATOM 4175 N N . GLY B 1 173 ? -8.352 -21.266 6.527 1 93.38 173 GLY B N 1
ATOM 4176 C CA . GLY B 1 173 ? -8.703 -21.875 5.258 1 93.38 173 GLY B CA 1
ATOM 4177 C C . GLY B 1 173 ? -9.859 -22.859 5.371 1 93.38 173 GLY B C 1
ATOM 4178 O O . GLY B 1 173 ? -9.68 -24 5.812 1 93.38 173 GLY B O 1
ATOM 4179 N N . THR B 1 174 ? -10.977 -22.453 4.852 1 87.5 174 THR B N 1
ATOM 4180 C CA . THR B 1 174 ? -12.164 -23.266 5.094 1 87.5 174 THR B CA 1
ATOM 4181 C C . THR B 1 174 ? -12.555 -24.047 3.844 1 87.5 174 THR B C 1
ATOM 4183 O O . THR B 1 174 ? -13.453 -24.891 3.887 1 87.5 174 THR B O 1
ATOM 4186 N N . ALA B 1 175 ? -11.883 -23.844 2.822 1 87.69 175 ALA B N 1
ATOM 4187 C CA . ALA B 1 175 ? -12.258 -24.484 1.558 1 87.69 175 ALA B CA 1
ATOM 4188 C C . ALA B 1 175 ? -11.828 -25.953 1.532 1 87.69 175 ALA B C 1
ATOM 4190 O O . ALA B 1 175 ? -12.406 -26.75 0.8 1 87.69 175 ALA B O 1
ATOM 4191 N N . MET B 1 176 ? -10.82 -26.266 2.277 1 94.06 176 MET B N 1
ATOM 4192 C CA . MET B 1 176 ? -10.258 -27.609 2.27 1 94.06 176 MET B CA 1
ATOM 4193 C C . MET B 1 176 ? -10.188 -28.172 3.684 1 94.06 176 MET B C 1
ATOM 4195 O O . MET B 1 176 ? -9.812 -27.469 4.621 1 94.06 176 MET B O 1
ATOM 4199 N N . PRO B 1 177 ? -10.492 -29.484 3.781 1 96.12 177 PRO B N 1
ATOM 4200 C CA . PRO B 1 177 ? -10.453 -30.109 5.109 1 96.12 177 PRO B CA 1
ATOM 4201 C C . PRO B 1 177 ? -9.07 -30.062 5.746 1 96.12 177 PRO B C 1
ATOM 4203 O O . PRO B 1 177 ? -8.07 -30.375 5.09 1 96.12 177 PRO B O 1
ATOM 4206 N N . GLY B 1 178 ? -9.062 -29.609 7.008 1 97 178 GLY B N 1
ATOM 4207 C CA . GLY B 1 178 ? -7.832 -29.656 7.785 1 97 178 GLY B CA 1
ATOM 4208 C C . GLY B 1 178 ? -6.855 -28.547 7.434 1 97 178 GLY B C 1
ATOM 4209 O O . GLY B 1 178 ? -5.695 -28.578 7.848 1 97 178 GLY B O 1
ATOM 4210 N N . TRP B 1 179 ? -7.312 -27.562 6.781 1 97.06 179 TRP B N 1
ATOM 4211 C CA . TRP B 1 179 ? -6.391 -26.562 6.242 1 97.06 179 TRP B CA 1
ATOM 4212 C C . TRP B 1 179 ? -6.18 -25.422 7.23 1 97.06 179 TRP B C 1
ATOM 4214 O O . TRP B 1 179 ? -5.109 -24.812 7.262 1 97.06 179 TRP B O 1
ATOM 4224 N N . THR B 1 180 ? -7.172 -25.109 8.07 1 97.38 180 THR B N 1
ATOM 4225 C CA . THR B 1 180 ? -7.043 -24.047 9.062 1 97.38 180 THR B CA 1
ATOM 4226 C C . THR B 1 180 ? -6.008 -24.422 10.117 1 97.38 180 THR B C 1
ATOM 4228 O O . THR B 1 180 ? -6.086 -25.5 10.719 1 97.38 180 THR B O 1
ATOM 4231 N N . GLY B 1 181 ? -5.031 -23.562 10.336 1 97.5 181 GLY B N 1
ATOM 4232 C CA . GLY B 1 181 ? -4.016 -23.781 11.352 1 97.5 181 GLY B CA 1
ATOM 4233 C C . GLY B 1 181 ? -2.857 -24.641 10.867 1 97.5 181 GLY B C 1
ATOM 4234 O O . GLY B 1 181 ? -1.895 -24.859 11.602 1 97.5 181 GLY B O 1
ATOM 4235 N N . LEU B 1 182 ? -2.885 -25.031 9.609 1 98.06 182 LEU B N 1
ATOM 4236 C CA . LEU B 1 182 ? -1.862 -25.922 9.062 1 98.06 182 LEU B CA 1
ATOM 4237 C C . LEU B 1 182 ? -0.567 -25.156 8.805 1 98.06 182 LEU B C 1
ATOM 4239 O O . LEU B 1 182 ? -0.562 -24.156 8.078 1 98.06 182 LEU B O 1
ATOM 4243 N N . ASP B 1 183 ? 0.519 -25.609 9.414 1 98.12 183 ASP B N 1
ATOM 4244 C CA . ASP B 1 183 ? 1.841 -25.078 9.078 1 98.12 183 ASP B CA 1
ATOM 4245 C C . ASP B 1 183 ? 2.34 -25.656 7.754 1 98.12 183 ASP B C 1
ATOM 4247 O O . ASP B 1 183 ? 3.242 -26.5 7.734 1 98.12 183 ASP B O 1
ATOM 4251 N N . LEU B 1 184 ? 1.77 -25.156 6.711 1 98.12 184 LEU B N 1
ATOM 4252 C CA . LEU B 1 184 ? 2.014 -25.656 5.363 1 98.12 184 LEU B CA 1
ATOM 4253 C C . LEU B 1 184 ? 3.484 -25.516 4.988 1 98.12 184 LEU B C 1
ATOM 4255 O O . LEU B 1 184 ? 4.066 -26.422 4.379 1 98.12 184 LEU B O 1
ATOM 4259 N N . GLY B 1 185 ? 4.07 -24.438 5.367 1 97.12 185 GLY B N 1
ATOM 4260 C CA . GLY B 1 185 ? 5.48 -24.203 5.102 1 97.12 185 GLY B CA 1
ATOM 4261 C C . GLY B 1 185 ? 6.383 -25.266 5.711 1 97.12 185 GLY B C 1
ATOM 4262 O O . GLY B 1 185 ? 7.18 -25.891 5.008 1 97.12 185 GLY B O 1
ATOM 4263 N N . ALA B 1 186 ? 6.238 -25.453 6.938 1 96.5 186 ALA B N 1
ATOM 4264 C CA . ALA B 1 186 ? 7.07 -26.438 7.637 1 96.5 186 ALA B CA 1
ATOM 4265 C C . ALA B 1 186 ? 6.871 -27.828 7.062 1 96.5 186 ALA B C 1
ATOM 4267 O O . ALA B 1 186 ? 7.836 -28.594 6.91 1 96.5 186 ALA B O 1
ATOM 4268 N N . ARG B 1 187 ? 5.648 -28.156 6.742 1 96.75 187 ARG B N 1
ATOM 4269 C CA . ARG B 1 187 ? 5.324 -29.484 6.23 1 96.75 187 ARG B CA 1
ATOM 4270 C C . ARG B 1 187 ? 5.988 -29.719 4.879 1 96.75 187 ARG B C 1
ATOM 4272 O O . ARG B 1 187 ? 6.473 -30.828 4.609 1 96.75 187 ARG B O 1
ATOM 4279 N N . LEU B 1 188 ? 6.031 -28.75 4.07 1 96.75 188 LEU B N 1
ATOM 4280 C CA . LEU B 1 188 ? 6.52 -28.953 2.711 1 96.75 188 LEU B CA 1
ATOM 4281 C C . LEU B 1 188 ? 8.016 -28.672 2.621 1 96.75 188 LEU B C 1
ATOM 4283 O O . LEU B 1 188 ? 8.703 -29.203 1.752 1 96.75 188 LEU B O 1
ATOM 4287 N N . ARG B 1 189 ? 8.531 -27.812 3.482 1 95.88 189 ARG B N 1
ATOM 4288 C CA . ARG B 1 189 ? 9.961 -27.516 3.492 1 95.88 189 ARG B CA 1
ATOM 4289 C C . ARG B 1 189 ? 10.773 -28.781 3.723 1 95.88 189 ARG B C 1
ATOM 4291 O O . ARG B 1 189 ? 11.891 -28.906 3.215 1 95.88 189 ARG B O 1
ATOM 4298 N N . ARG B 1 190 ? 10.219 -29.734 4.387 1 93.31 190 ARG B N 1
ATOM 4299 C CA . ARG B 1 190 ? 10.891 -31 4.672 1 93.31 190 ARG B CA 1
ATOM 4300 C C . ARG B 1 190 ? 11.148 -31.781 3.387 1 93.31 190 ARG B C 1
ATOM 4302 O O . ARG B 1 190 ? 12.016 -32.656 3.348 1 93.31 190 ARG B O 1
ATOM 4309 N N . SER B 1 191 ? 10.43 -31.469 2.408 1 94.94 191 SER B N 1
ATOM 4310 C CA . SER B 1 191 ? 10.5 -32.219 1.163 1 94.94 191 SER B CA 1
ATOM 4311 C C . SER B 1 191 ? 11.492 -31.594 0.186 1 94.94 191 SER B C 1
ATOM 4313 O O . SER B 1 191 ? 11.734 -32.125 -0.893 1 94.94 191 SER B O 1
ATOM 4315 N N . PHE B 1 192 ? 12.062 -30.469 0.523 1 96.62 192 PHE B N 1
ATOM 4316 C CA . PHE B 1 192 ? 12.945 -29.734 -0.377 1 96.62 192 PHE B CA 1
ATOM 4317 C C . PHE B 1 192 ? 14.211 -29.297 0.35 1 96.62 192 PHE B C 1
ATOM 4319 O O . PHE B 1 192 ? 14.195 -29.094 1.566 1 96.62 192 PHE B O 1
ATOM 4326 N N . ARG B 1 193 ? 15.312 -29.141 -0.375 1 95.69 193 ARG B N 1
ATOM 4327 C CA . ARG B 1 193 ? 16.562 -28.609 0.17 1 95.69 193 ARG B CA 1
ATOM 4328 C C . ARG B 1 193 ? 16.703 -27.125 -0.147 1 95.69 193 ARG B C 1
ATOM 4330 O O . ARG B 1 193 ? 17.734 -26.516 0.165 1 95.69 193 ARG B O 1
ATOM 4337 N N . CYS B 1 194 ? 15.797 -26.625 -0.766 1 97.44 194 CYS B N 1
ATOM 4338 C CA . CYS B 1 194 ? 15.781 -25.219 -1.167 1 97.44 194 CYS B CA 1
ATOM 4339 C C . CYS B 1 194 ? 14.68 -24.469 -0.446 1 97.44 194 CYS B C 1
ATOM 4341 O O . CYS B 1 194 ? 13.82 -25.062 0.204 1 97.44 194 CYS B O 1
ATOM 4343 N N . PRO B 1 195 ? 14.734 -23.109 -0.483 1 97.38 195 PRO B N 1
ATOM 4344 C CA . PRO B 1 195 ? 13.672 -22.312 0.14 1 97.38 195 PRO B CA 1
ATOM 4345 C C . PRO B 1 195 ? 12.297 -22.609 -0.442 1 97.38 195 PRO B C 1
ATOM 4347 O O . PRO B 1 195 ? 12.164 -22.812 -1.651 1 97.38 195 PRO B O 1
ATOM 4350 N N . VAL B 1 196 ? 11.328 -22.656 0.462 1 98.5 196 VAL B N 1
ATOM 4351 C CA . VAL B 1 196 ? 9.922 -22.844 0.098 1 98.5 196 VAL B CA 1
ATOM 4352 C C . VAL B 1 196 ? 9.109 -21.641 0.549 1 98.5 196 VAL B C 1
ATOM 4354 O O . VAL B 1 196 ? 9.078 -21.297 1.736 1 98.5 196 VAL B O 1
ATOM 4357 N N . LEU B 1 197 ? 8.5 -21 -0.401 1 98.19 197 LEU B N 1
ATOM 4358 C CA . LEU B 1 197 ? 7.703 -19.812 -0.125 1 98.19 197 LEU B CA 1
ATOM 4359 C C . LEU B 1 197 ? 6.215 -20.109 -0.313 1 98.19 197 LEU B C 1
ATOM 4361 O O . LEU B 1 197 ? 5.812 -20.672 -1.332 1 98.19 197 LEU B O 1
ATOM 4365 N N . ILE B 1 198 ? 5.379 -19.766 0.675 1 98.69 198 ILE B N 1
ATOM 4366 C CA . ILE B 1 198 ? 3.939 -19.984 0.638 1 98.69 198 ILE B CA 1
ATOM 4367 C C . ILE B 1 198 ? 3.209 -18.656 0.552 1 98.69 198 ILE B C 1
ATOM 4369 O O . ILE B 1 198 ? 3.578 -17.688 1.233 1 98.69 198 ILE B O 1
ATOM 4373 N N . GLU B 1 199 ? 2.232 -18.578 -0.3 1 98.38 199 GLU B N 1
ATOM 4374 C CA . GLU B 1 199 ? 1.464 -17.344 -0.47 1 98.38 199 GLU B CA 1
ATOM 4375 C C . GLU B 1 199 ? 0.011 -17.641 -0.824 1 98.38 199 GLU B C 1
ATOM 4377 O O . GLU B 1 199 ? -0.299 -18.719 -1.328 1 98.38 199 GLU B O 1
ATOM 4382 N N . ASN B 1 200 ? -0.866 -16.766 -0.557 1 98.06 200 ASN B N 1
ATOM 4383 C CA . ASN B 1 200 ? -2.277 -16.844 -0.921 1 98.06 200 ASN B CA 1
ATOM 4384 C C . ASN B 1 200 ? -2.465 -16.875 -2.436 1 98.06 200 ASN B C 1
ATOM 4386 O O . ASN B 1 200 ? -1.747 -16.188 -3.166 1 98.06 200 ASN B O 1
ATOM 4390 N N . ASP B 1 201 ? -3.455 -17.578 -2.863 1 97.31 201 ASP B N 1
ATOM 4391 C CA . ASP B 1 201 ? -3.686 -17.781 -4.289 1 97.31 201 ASP B CA 1
ATOM 4392 C C . ASP B 1 201 ? -4.059 -16.484 -4.984 1 97.31 201 ASP B C 1
ATOM 4394 O O . ASP B 1 201 ? -3.531 -16.172 -6.055 1 97.31 201 ASP B O 1
ATOM 4398 N N . ALA B 1 202 ? -4.938 -15.703 -4.434 1 97.12 202 ALA B N 1
ATOM 4399 C CA . ALA B 1 202 ? -5.309 -14.438 -5.059 1 97.12 202 ALA B CA 1
ATOM 4400 C C . ALA B 1 202 ? -4.109 -13.5 -5.16 1 97.12 202 ALA B C 1
ATOM 4402 O O . ALA B 1 202 ? -3.951 -12.797 -6.16 1 97.12 202 ALA B O 1
ATOM 4403 N N . ASN B 1 203 ? -3.289 -13.438 -4.133 1 98.62 203 ASN B N 1
ATOM 4404 C CA . ASN B 1 203 ? -2.053 -12.664 -4.172 1 98.62 203 ASN B CA 1
ATOM 4405 C C . ASN B 1 203 ? -1.146 -13.109 -5.316 1 98.62 203 ASN B C 1
ATOM 4407 O O . ASN B 1 203 ? -0.619 -12.273 -6.055 1 98.62 203 ASN B O 1
ATOM 4411 N N . LEU B 1 204 ? -0.988 -14.359 -5.438 1 98.75 204 LEU B N 1
ATOM 4412 C CA . LEU B 1 204 ? -0.124 -14.906 -6.477 1 98.75 204 LEU B CA 1
ATOM 4413 C C . LEU B 1 204 ? -0.694 -14.617 -7.863 1 98.75 204 LEU B C 1
ATOM 4415 O O . LEU B 1 204 ? 0.057 -14.367 -8.805 1 98.75 204 LEU B O 1
ATOM 4419 N N . ALA B 1 205 ? -2.008 -14.688 -7.949 1 98.19 205 ALA B N 1
ATOM 4420 C CA . ALA B 1 205 ? -2.637 -14.352 -9.227 1 98.19 205 ALA B CA 1
ATOM 4421 C C . ALA B 1 205 ? -2.324 -12.906 -9.617 1 98.19 205 ALA B C 1
ATOM 4423 O O . ALA B 1 205 ? -2.023 -12.625 -10.781 1 98.19 205 ALA B O 1
ATOM 4424 N N . ALA B 1 206 ? -2.395 -12.016 -8.672 1 98.62 206 ALA B N 1
ATOM 4425 C CA . ALA B 1 206 ? -2.029 -10.625 -8.938 1 98.62 206 ALA B CA 1
ATOM 4426 C C . ALA B 1 206 ? -0.59 -10.516 -9.43 1 98.62 206 ALA B C 1
ATOM 4428 O O . ALA B 1 206 ? -0.314 -9.82 -10.406 1 98.62 206 ALA B O 1
ATOM 4429 N N . ILE B 1 207 ? 0.268 -11.211 -8.781 1 98.81 207 ILE B N 1
ATOM 4430 C CA . ILE B 1 207 ? 1.684 -11.203 -9.133 1 98.81 207 ILE B CA 1
ATOM 4431 C C . ILE B 1 207 ? 1.865 -11.742 -10.547 1 98.81 207 ILE B C 1
ATOM 4433 O O . ILE B 1 207 ? 2.604 -11.164 -11.344 1 98.81 207 ILE B O 1
ATOM 4437 N N . ALA B 1 208 ? 1.198 -12.812 -10.859 1 98.69 208 ALA B N 1
ATOM 4438 C CA . ALA B 1 208 ? 1.339 -13.453 -12.156 1 98.69 208 ALA B CA 1
ATOM 4439 C C . ALA B 1 208 ? 0.856 -12.539 -13.281 1 98.69 208 ALA B C 1
ATOM 4441 O O . ALA B 1 208 ? 1.535 -12.383 -14.297 1 98.69 208 ALA B O 1
ATOM 4442 N N . GLU B 1 209 ? -0.309 -11.945 -13.078 1 98.31 209 GLU B N 1
ATOM 4443 C CA . GLU B 1 209 ? -0.869 -11.062 -14.094 1 98.31 209 GLU B CA 1
ATOM 4444 C C . GLU B 1 209 ? 0.001 -9.828 -14.289 1 98.31 209 GLU B C 1
ATOM 4446 O O . GLU B 1 209 ? 0.09 -9.289 -15.398 1 98.31 209 GLU B O 1
ATOM 4451 N N . HIS B 1 210 ? 0.609 -9.344 -13.25 1 98.62 210 HIS B N 1
ATOM 4452 C CA . HIS B 1 210 ? 1.55 -8.234 -13.336 1 98.62 210 HIS B CA 1
ATOM 4453 C C . HIS B 1 210 ? 2.809 -8.641 -14.094 1 98.62 210 HIS B C 1
ATOM 4455 O O . HIS B 1 210 ? 3.385 -7.836 -14.828 1 98.62 210 HIS B O 1
ATOM 4461 N N . TRP B 1 211 ? 3.166 -9.852 -13.969 1 97.88 211 TRP B N 1
ATOM 4462 C CA . TRP B 1 211 ? 4.391 -10.383 -14.562 1 97.88 211 TRP B CA 1
ATOM 4463 C C . TRP B 1 211 ? 4.195 -10.672 -16.047 1 97.88 211 TRP B C 1
ATOM 4465 O O . TRP B 1 211 ? 4.992 -10.234 -16.875 1 97.88 211 TRP B O 1
ATOM 4475 N N . GLN B 1 212 ? 3.113 -11.336 -16.391 1 97.81 212 GLN B N 1
ATOM 4476 C CA . GLN B 1 212 ? 2.998 -11.82 -17.766 1 97.81 212 GLN B CA 1
ATOM 4477 C C . GLN B 1 212 ? 1.559 -11.727 -18.25 1 97.81 212 GLN B C 1
ATOM 4479 O O . GLN B 1 212 ? 1.227 -12.266 -19.312 1 97.81 212 GLN B O 1
ATOM 4484 N N . GLY B 1 213 ? 0.753 -11.109 -17.531 1 97.88 213 GLY B N 1
ATOM 4485 C CA . GLY B 1 213 ? -0.654 -11.117 -17.891 1 97.88 213 GLY B CA 1
ATOM 4486 C C . GLY B 1 213 ? -1.213 -9.734 -18.156 1 97.88 213 GLY B C 1
ATOM 4487 O O . GLY B 1 213 ? -0.553 -8.906 -18.781 1 97.88 213 GLY B O 1
ATOM 4488 N N . ALA B 1 214 ? -2.439 -9.547 -17.734 1 97.31 214 ALA B N 1
ATOM 4489 C CA . ALA B 1 214 ? -3.234 -8.367 -18.062 1 97.31 214 ALA B CA 1
ATOM 4490 C C . ALA B 1 214 ? -2.734 -7.133 -17.328 1 97.31 214 ALA B C 1
ATOM 4492 O O . ALA B 1 214 ? -3.082 -6.004 -17.672 1 97.31 214 ALA B O 1
ATOM 4493 N N . ALA B 1 215 ? -1.936 -7.293 -16.297 1 98.44 215 ALA B N 1
ATOM 4494 C CA . ALA B 1 215 ? -1.539 -6.164 -15.461 1 98.44 215 ALA B CA 1
ATOM 4495 C C . ALA B 1 215 ? -0.096 -5.754 -15.734 1 98.44 215 ALA B C 1
ATOM 4497 O O . ALA B 1 215 ? 0.505 -5.008 -14.961 1 98.44 215 ALA B O 1
ATOM 4498 N N . VAL B 1 216 ? 0.479 -6.301 -16.812 1 98.31 216 VAL B N 1
ATOM 4499 C CA . VAL B 1 216 ? 1.829 -5.891 -17.188 1 98.31 216 VAL B CA 1
ATOM 4500 C C . VAL B 1 216 ? 1.876 -4.375 -17.359 1 98.31 216 VAL B C 1
ATOM 4502 O O . VAL B 1 216 ? 1.012 -3.793 -18.016 1 98.31 216 VAL B O 1
ATOM 4505 N N . GLY B 1 217 ? 2.867 -3.746 -16.672 1 97.5 217 GLY B N 1
ATOM 4506 C CA . GLY B 1 217 ? 3.068 -2.312 -16.797 1 97.5 217 GLY B CA 1
ATOM 4507 C C . GLY B 1 217 ? 2.236 -1.501 -15.828 1 97.5 217 GLY B C 1
ATOM 4508 O O . GLY B 1 217 ? 2.352 -0.274 -15.781 1 97.5 217 GLY B O 1
ATOM 4509 N N . ALA B 1 218 ? 1.38 -2.121 -15.023 1 97.56 218 ALA B N 1
ATOM 4510 C CA . ALA B 1 218 ? 0.552 -1.433 -14.031 1 97.56 218 ALA B CA 1
ATOM 4511 C C . ALA B 1 218 ? 1.039 -1.715 -12.617 1 97.56 218 ALA B C 1
ATOM 4513 O O . ALA B 1 218 ? 1.09 -2.871 -12.188 1 97.56 218 ALA B O 1
ATOM 4514 N N . ASP B 1 219 ? 1.244 -0.675 -11.844 1 96.69 219 ASP B N 1
ATOM 4515 C CA . ASP B 1 219 ? 1.838 -0.861 -10.523 1 96.69 219 ASP B CA 1
ATOM 4516 C C . ASP B 1 219 ? 0.778 -0.781 -9.422 1 96.69 219 ASP B C 1
ATOM 4518 O O . ASP B 1 219 ? 1.025 -1.178 -8.289 1 96.69 219 ASP B O 1
ATOM 4522 N N . ASP B 1 220 ? -0.348 -0.247 -9.68 1 97.75 220 ASP B N 1
ATOM 4523 C CA . ASP B 1 220 ? -1.48 -0.194 -8.758 1 97.75 220 ASP B CA 1
ATOM 4524 C C . ASP B 1 220 ? -2.648 -1.03 -9.281 1 97.75 220 ASP B C 1
ATOM 4526 O O . ASP B 1 220 ? -3.494 -0.531 -10.023 1 97.75 220 ASP B O 1
ATOM 4530 N N . VAL B 1 221 ? -2.682 -2.277 -8.805 1 98.5 221 VAL B N 1
ATOM 4531 C CA . VAL B 1 221 ? -3.566 -3.279 -9.391 1 98.5 221 VAL B CA 1
ATOM 4532 C C . VAL B 1 221 ? -4.305 -4.027 -8.289 1 98.5 221 VAL B C 1
ATOM 4534 O O . VAL B 1 221 ? -3.74 -4.289 -7.223 1 98.5 221 VAL B O 1
ATOM 4537 N N . VAL B 1 222 ? -5.543 -4.32 -8.602 1 98.31 222 VAL B N 1
ATOM 4538 C CA . VAL B 1 222 ? -6.281 -5.297 -7.809 1 98.31 222 VAL B CA 1
ATOM 4539 C C . VAL B 1 222 ? -6.699 -6.473 -8.695 1 98.31 222 VAL B C 1
ATOM 4541 O O . VAL B 1 222 ? -7.281 -6.273 -9.766 1 98.31 222 VAL B O 1
ATOM 4544 N N . PHE B 1 223 ? -6.312 -7.629 -8.297 1 98.19 223 PHE B N 1
ATOM 4545 C CA . PHE B 1 223 ? -6.832 -8.852 -8.914 1 98.19 223 PHE B CA 1
ATOM 4546 C C . PHE B 1 223 ? -7.957 -9.438 -8.07 1 98.19 223 PHE B C 1
ATOM 4548 O O . PHE B 1 223 ? -7.789 -9.664 -6.871 1 98.19 223 PHE B O 1
ATOM 4555 N N . VAL B 1 224 ? -9.062 -9.688 -8.688 1 95.94 224 VAL B N 1
ATOM 4556 C CA . VAL B 1 224 ? -10.211 -10.273 -8.008 1 95.94 224 VAL B CA 1
ATOM 4557 C C . VAL B 1 224 ? -10.445 -11.695 -8.523 1 95.94 224 VAL B C 1
ATOM 4559 O O . VAL B 1 224 ? -10.648 -11.898 -9.727 1 95.94 224 VAL B O 1
ATOM 4562 N N . MET B 1 225 ? -10.273 -12.594 -7.609 1 92.31 225 MET B N 1
ATOM 4563 C CA . MET B 1 225 ? -10.672 -13.969 -7.902 1 92.31 225 MET B CA 1
ATOM 4564 C C . MET B 1 225 ? -12.172 -14.156 -7.703 1 92.31 225 MET B C 1
ATOM 4566 O O . MET B 1 225 ? -12.625 -14.461 -6.602 1 92.31 225 MET B O 1
ATOM 4570 N N . ALA B 1 226 ? -12.883 -14.047 -8.805 1 86.38 226 ALA B N 1
ATOM 4571 C CA . ALA B 1 226 ? -14.344 -14.086 -8.742 1 86.38 226 ALA B CA 1
ATOM 4572 C C . ALA B 1 226 ? -14.836 -15.492 -8.398 1 86.38 226 ALA B C 1
ATOM 4574 O O . ALA B 1 226 ? -14.273 -16.484 -8.875 1 86.38 226 ALA B O 1
ATOM 4575 N N . GLY B 1 227 ? -15.836 -15.586 -7.637 1 80.69 227 GLY B N 1
ATOM 4576 C CA . GLY B 1 227 ? -16.484 -16.812 -7.168 1 80.69 227 GLY B CA 1
ATOM 4577 C C . GLY B 1 227 ? -17.594 -16.547 -6.16 1 80.69 227 GLY B C 1
ATOM 4578 O O . GLY B 1 227 ? -18.125 -15.438 -6.094 1 80.69 227 GLY B O 1
ATOM 4579 N N . LEU B 1 228 ? -17.953 -17.609 -5.527 1 77.25 228 LEU B N 1
ATOM 4580 C CA . LEU B 1 228 ? -19.031 -17.453 -4.551 1 77.25 228 LEU B CA 1
ATOM 4581 C C . LEU B 1 228 ? -18.516 -16.766 -3.287 1 77.25 228 LEU B C 1
ATOM 4583 O O . LEU B 1 228 ? -19.297 -16.188 -2.529 1 77.25 228 LEU B O 1
ATOM 4587 N N . SER B 1 229 ? -17.234 -16.828 -3.057 1 81.19 229 SER B N 1
ATOM 4588 C CA . SER B 1 229 ? -16.516 -16.078 -2.027 1 81.19 229 SER B CA 1
ATOM 4589 C C . SER B 1 229 ? -15.242 -15.453 -2.584 1 81.19 229 SER B C 1
ATOM 4591 O O . SER B 1 229 ? -14.141 -15.977 -2.365 1 81.19 229 SER B O 1
ATOM 4593 N N . PRO B 1 230 ? -15.375 -14.336 -3.143 1 86.69 230 PRO B N 1
ATOM 4594 C CA . PRO B 1 230 ? -14.234 -13.773 -3.867 1 86.69 230 PRO B CA 1
ATOM 4595 C C . PRO B 1 230 ? -13.109 -13.312 -2.936 1 86.69 230 PRO B C 1
ATOM 4597 O O . PRO B 1 230 ? -13.375 -12.867 -1.816 1 86.69 230 PRO B O 1
ATOM 4600 N N . GLY B 1 231 ? -11.922 -13.5 -3.332 1 92.81 231 GLY B N 1
ATOM 4601 C CA . GLY B 1 231 ? -10.719 -12.914 -2.766 1 92.81 231 GLY B CA 1
ATOM 4602 C C . GLY B 1 231 ? -9.984 -12.008 -3.732 1 92.81 231 GLY B C 1
ATOM 4603 O O . GLY B 1 231 ? -10.25 -12.023 -4.934 1 92.81 231 GLY B O 1
ATOM 4604 N N . ALA B 1 232 ? -9.156 -11.219 -3.148 1 97.31 232 ALA B N 1
ATOM 4605 C CA . ALA B 1 232 ? -8.438 -10.289 -4.012 1 97.31 232 ALA B CA 1
ATOM 4606 C C . ALA B 1 232 ? -6.98 -10.148 -3.568 1 97.31 232 ALA B C 1
ATOM 4608 O O . ALA B 1 232 ? -6.66 -10.352 -2.395 1 97.31 232 ALA B O 1
ATOM 4609 N N . GLY B 1 233 ? -6.141 -9.961 -4.477 1 98.5 233 GLY B N 1
ATOM 4610 C CA . GLY B 1 233 ? -4.77 -9.531 -4.25 1 98.5 233 GLY B CA 1
ATOM 4611 C C . GLY B 1 233 ? -4.48 -8.141 -4.785 1 98.5 233 GLY B C 1
ATOM 4612 O O . GLY B 1 233 ? -4.953 -7.781 -5.867 1 98.5 233 GLY B O 1
ATOM 4613 N N . SER B 1 234 ? -3.721 -7.379 -4.02 1 98.5 234 SER B N 1
ATOM 4614 C CA . SER B 1 234 ? -3.465 -6 -4.414 1 98.5 234 SER B CA 1
ATOM 4615 C C . SER B 1 234 ? -1.97 -5.73 -4.555 1 98.5 234 SER B C 1
ATOM 4617 O O . SER B 1 234 ? -1.175 -6.164 -3.717 1 98.5 234 SER B O 1
ATOM 4619 N N . LEU B 1 235 ? -1.655 -5.113 -5.641 1 98.31 235 LEU B N 1
ATOM 4620 C CA . LEU B 1 235 ? -0.334 -4.516 -5.809 1 98.31 235 LEU B CA 1
ATOM 4621 C C . LEU B 1 235 ? -0.39 -3.008 -5.602 1 98.31 235 LEU B C 1
ATOM 4623 O O . LEU B 1 235 ? -1.195 -2.318 -6.23 1 98.31 235 LEU B O 1
ATOM 4627 N N . ILE B 1 236 ? 0.409 -2.518 -4.734 1 97.12 236 ILE B N 1
ATOM 4628 C CA . ILE B 1 236 ? 0.566 -1.096 -4.453 1 97.12 236 ILE B CA 1
ATOM 4629 C C . ILE B 1 236 ? 1.991 -0.658 -4.781 1 97.12 236 ILE B C 1
ATOM 4631 O O . ILE B 1 236 ? 2.951 -1.146 -4.184 1 97.12 236 ILE B O 1
ATOM 4635 N N . ASN B 1 237 ? 2.15 0.208 -5.723 1 94.12 237 ASN B N 1
ATOM 4636 C CA . ASN B 1 237 ? 3.457 0.614 -6.23 1 94.12 237 ASN B CA 1
ATOM 4637 C C . ASN B 1 237 ? 4.281 -0.588 -6.688 1 94.12 237 ASN B C 1
ATOM 4639 O O . ASN B 1 237 ? 5.465 -0.692 -6.367 1 94.12 237 ASN B O 1
ATOM 4643 N N . GLY B 1 238 ? 3.611 -1.462 -7.227 1 95.62 238 GLY B N 1
ATOM 4644 C CA . GLY B 1 238 ? 4.262 -2.617 -7.82 1 95.62 238 GLY B CA 1
ATOM 4645 C C . GLY B 1 238 ? 4.574 -3.711 -6.816 1 95.62 238 GLY B C 1
ATOM 4646 O O . GLY B 1 238 ? 5.137 -4.746 -7.172 1 95.62 238 GLY B O 1
ATOM 4647 N N . ARG B 1 239 ? 4.184 -3.535 -5.598 1 96.12 239 ARG B N 1
ATOM 4648 C CA . ARG B 1 239 ? 4.492 -4.508 -4.555 1 96.12 239 ARG B CA 1
ATOM 4649 C C . ARG B 1 239 ? 3.217 -5.121 -3.986 1 96.12 239 ARG B C 1
ATOM 4651 O O . ARG B 1 239 ? 2.217 -4.426 -3.797 1 96.12 239 ARG B O 1
ATOM 4658 N N . LEU B 1 240 ? 3.322 -6.355 -3.68 1 97.75 240 LEU B N 1
ATOM 4659 C CA . LEU B 1 240 ? 2.186 -7.062 -3.1 1 97.75 240 LEU B CA 1
ATOM 4660 C C . LEU B 1 240 ? 1.866 -6.527 -1.708 1 97.75 240 LEU B C 1
ATOM 4662 O O . LEU B 1 240 ? 2.77 -6.34 -0.888 1 97.75 240 LEU B O 1
ATOM 4666 N N . HIS B 1 241 ? 0.64 -6.281 -1.505 1 97.56 241 HIS B N 1
ATOM 4667 C CA . HIS B 1 241 ? 0.185 -5.898 -0.173 1 97.56 241 HIS B CA 1
ATOM 4668 C C . HIS B 1 241 ? -0.543 -7.047 0.513 1 97.56 241 HIS B C 1
ATOM 4670 O O . HIS B 1 241 ? -1.721 -7.293 0.242 1 97.56 241 HIS B O 1
ATOM 4676 N N . ARG B 1 242 ? 0.07 -7.629 1.439 1 97.25 242 ARG B N 1
ATOM 4677 C CA . ARG B 1 242 ? -0.487 -8.789 2.129 1 97.25 242 ARG B CA 1
ATOM 4678 C C . ARG B 1 242 ? -1.403 -8.359 3.27 1 97.25 242 ARG B C 1
ATOM 4680 O O . ARG B 1 242 ? -2.338 -9.078 3.627 1 97.25 242 ARG B O 1
ATOM 4687 N N . GLY B 1 243 ? -1.18 -7.152 3.775 1 97.12 243 GLY B N 1
ATOM 4688 C CA . GLY B 1 243 ? -1.823 -6.727 5.008 1 97.12 243 GLY B CA 1
ATOM 4689 C C . GLY B 1 243 ? -1.033 -7.09 6.25 1 97.12 243 GLY B C 1
ATOM 4690 O O . GLY B 1 243 ? -0.019 -7.789 6.164 1 97.12 243 GLY B O 1
ATOM 4691 N N . TYR B 1 244 ? -1.438 -6.594 7.367 1 96.56 244 TYR B N 1
ATOM 4692 C CA . TYR B 1 244 ? -0.732 -6.793 8.625 1 96.56 244 TYR B CA 1
ATOM 4693 C C . TYR B 1 244 ? -0.689 -8.273 9 1 96.56 244 TYR B C 1
ATOM 4695 O O . TYR B 1 244 ? 0.367 -8.797 9.359 1 96.56 244 TYR B O 1
ATOM 4703 N N . GLY B 1 245 ? -1.789 -8.906 8.836 1 95.31 245 GLY B N 1
ATOM 4704 C CA . GLY B 1 245 ? -1.885 -10.305 9.227 1 95.31 245 GLY B CA 1
ATOM 4705 C C . GLY B 1 245 ? -2.053 -11.242 8.055 1 95.31 245 GLY B C 1
ATOM 4706 O O . GLY B 1 245 ? -2.375 -12.422 8.227 1 95.31 245 GLY B O 1
ATOM 4707 N N . GLY B 1 246 ? -1.945 -10.734 6.887 1 96.38 246 GLY B N 1
ATOM 4708 C CA . GLY B 1 246 ? -2.074 -11.555 5.695 1 96.38 246 GLY B CA 1
ATOM 4709 C C . GLY B 1 246 ? -3.498 -11.641 5.18 1 96.38 246 GLY B C 1
ATOM 4710 O O . GLY B 1 246 ? -3.799 -12.445 4.293 1 96.38 246 GLY B O 1
ATOM 4711 N N . ALA B 1 247 ? -4.418 -10.828 5.625 1 96.94 247 ALA B N 1
ATOM 4712 C CA . ALA B 1 247 ? -5.844 -10.977 5.34 1 96.94 247 ALA B CA 1
ATOM 4713 C C . ALA B 1 247 ? -6.324 -9.898 4.375 1 96.94 247 ALA B C 1
ATOM 4715 O O . ALA B 1 247 ? -7.531 -9.719 4.191 1 96.94 247 ALA B O 1
ATOM 4716 N N . ALA B 1 248 ? -5.398 -9.156 3.779 1 97.75 248 ALA B N 1
ATOM 4717 C CA . ALA B 1 248 ? -5.82 -8.141 2.816 1 97.75 248 ALA B CA 1
ATOM 4718 C C . ALA B 1 248 ? -6.527 -8.781 1.622 1 97.75 248 ALA B C 1
ATOM 4720 O O . ALA B 1 248 ? -6.07 -9.797 1.095 1 97.75 248 ALA B O 1
ATOM 4721 N N . GLY B 1 249 ? -7.641 -8.211 1.243 1 97.06 249 GLY B N 1
ATOM 4722 C CA . GLY B 1 249 ? -8.328 -8.641 0.035 1 97.06 249 GLY B CA 1
ATOM 4723 C C . GLY B 1 249 ? -9.391 -9.695 0.292 1 97.06 249 GLY B C 1
ATOM 4724 O O . GLY B 1 249 ? -9.93 -10.281 -0.648 1 97.06 249 GLY B O 1
ATOM 4725 N N . GLU B 1 250 ? -9.719 -9.969 1.538 1 94.06 250 GLU B N 1
ATOM 4726 C CA . GLU B 1 250 ? -10.734 -10.961 1.883 1 94.06 250 GLU B CA 1
ATOM 4727 C C . GLU B 1 250 ? -12.133 -10.359 1.79 1 94.06 250 GLU B C 1
ATOM 4729 O O . GLU B 1 250 ? -12.922 -10.469 2.732 1 94.06 250 GLU B O 1
ATOM 4734 N N . ILE B 1 251 ? -12.523 -9.898 0.658 1 89.75 251 ILE B N 1
ATOM 4735 C CA . ILE B 1 251 ? -13.742 -9.125 0.438 1 89.75 251 ILE B CA 1
ATOM 4736 C C . ILE B 1 251 ? -14.945 -10.055 0.391 1 89.75 251 ILE B C 1
ATOM 4738 O O . ILE B 1 251 ? -16.094 -9.602 0.449 1 89.75 251 ILE B O 1
ATOM 4742 N N . GLY B 1 252 ? -14.695 -11.297 0.241 1 86.81 252 GLY B N 1
ATOM 4743 C CA . GLY B 1 252 ? -15.789 -12.25 0.319 1 86.81 252 GLY B CA 1
ATOM 4744 C C . GLY B 1 252 ? -16.547 -12.188 1.634 1 86.81 252 GLY B C 1
ATOM 4745 O O . GLY B 1 252 ? -17.703 -12.602 1.71 1 86.81 252 GLY B O 1
ATOM 4746 N N . ALA B 1 253 ? -15.945 -11.641 2.641 1 85.44 253 ALA B N 1
ATOM 4747 C CA . ALA B 1 253 ? -16.547 -11.555 3.971 1 85.44 253 ALA B CA 1
ATOM 4748 C C . ALA B 1 253 ? -17.516 -10.375 4.059 1 85.44 253 ALA B C 1
ATOM 4750 O O . ALA B 1 253 ? -18.25 -10.242 5.039 1 85.44 253 ALA B O 1
ATOM 4751 N N . LEU B 1 254 ? -17.578 -9.555 3.061 1 83.75 254 LEU B N 1
ATOM 4752 C CA . LEU B 1 254 ? -18.438 -8.367 3.09 1 83.75 254 LEU B CA 1
ATOM 4753 C C . LEU B 1 254 ? -19.906 -8.766 3.219 1 83.75 254 LEU B C 1
ATOM 4755 O O . LEU B 1 254 ? -20.719 -7.984 3.721 1 83.75 254 LEU B O 1
ATOM 4759 N N . HIS B 1 255 ? -20.219 -9.922 2.793 1 77.44 255 HIS B N 1
ATOM 4760 C CA . HIS B 1 255 ? -21.609 -10.359 2.863 1 77.44 255 HIS B CA 1
ATOM 4761 C C . HIS B 1 255 ? -22.062 -10.484 4.309 1 77.44 255 HIS B C 1
ATOM 4763 O O . HIS B 1 255 ? -23.266 -10.484 4.582 1 77.44 255 HIS B O 1
ATOM 4769 N N . LEU B 1 256 ? -21.141 -10.555 5.238 1 72.25 256 LEU B N 1
ATOM 4770 C CA . LEU B 1 256 ? -21.469 -10.688 6.652 1 72.25 256 LEU B CA 1
ATOM 4771 C C . LEU B 1 256 ? -22.078 -9.406 7.203 1 72.25 256 LEU B C 1
ATOM 4773 O O . LEU B 1 256 ? -22.688 -9.406 8.273 1 72.25 256 LEU B O 1
ATOM 4777 N N . LEU B 1 257 ? -21.703 -8.188 6.602 1 72.56 257 LEU B N 1
ATOM 4778 C CA . LEU B 1 257 ? -22.141 -6.879 7.078 1 72.56 257 LEU B CA 1
ATOM 4779 C C . LEU B 1 257 ? -23.641 -6.73 6.941 1 72.56 257 LEU B C 1
ATOM 4781 O O . LEU B 1 257 ? -24.234 -5.758 7.43 1 72.56 257 LEU B O 1
ATOM 4785 N N . GLY B 1 258 ? -24.359 -7.734 6.645 1 63.16 258 GLY B N 1
ATOM 4786 C CA . GLY B 1 258 ? -25.812 -7.652 6.727 1 63.16 258 GLY B CA 1
ATOM 4787 C C . GLY B 1 258 ? -26.516 -8.555 5.73 1 63.16 258 GLY B C 1
ATOM 4788 O O . GLY B 1 258 ? -25.984 -9.594 5.34 1 63.16 258 GLY B O 1
ATOM 4789 N N . GLN B 1 259 ? -27.719 -7.984 5.246 1 58.75 259 GLN B N 1
ATOM 4790 C CA . GLN B 1 259 ? -28.922 -8.617 4.691 1 58.75 259 GLN B CA 1
ATOM 4791 C C . GLN B 1 259 ? -28.641 -9.195 3.309 1 58.75 259 GLN B C 1
ATOM 4793 O O . GLN B 1 259 ? -29.562 -9.445 2.537 1 58.75 259 GLN B O 1
ATOM 4798 N N . GLU B 1 260 ? -27.312 -9.555 3.254 1 65.5 260 GLU B N 1
ATOM 4799 C CA . GLU B 1 260 ? -27.094 -10 1.882 1 65.5 260 GLU B CA 1
ATOM 4800 C C . GLU B 1 260 ? -27.219 -11.516 1.765 1 65.5 260 GLU B C 1
ATOM 4802 O O . GLU B 1 260 ? -27.219 -12.227 2.773 1 65.5 260 GLU B O 1
ATOM 4807 N N . VAL B 1 261 ? -27.484 -11.938 0.635 1 73.31 261 VAL B N 1
ATOM 4808 C CA . VAL B 1 261 ? -27.562 -13.352 0.292 1 73.31 261 VAL B CA 1
ATOM 4809 C C . VAL B 1 261 ? -26.219 -14.031 0.586 1 73.31 261 VAL B C 1
ATOM 4811 O O . VAL B 1 261 ? -25.156 -13.477 0.307 1 73.31 261 VAL B O 1
ATOM 4814 N N . THR B 1 262 ? -26.359 -15.141 1.284 1 79.44 262 THR B N 1
ATOM 4815 C CA . THR B 1 262 ? -25.156 -15.914 1.573 1 79.44 262 THR B CA 1
ATOM 4816 C C . THR B 1 262 ? -24.531 -16.438 0.286 1 79.44 262 THR B C 1
ATOM 4818 O O . THR B 1 262 ? -25.203 -16.578 -0.734 1 79.44 262 THR B O 1
ATOM 4821 N N . PRO B 1 263 ? -23.25 -16.734 0.277 1 78.38 263 PRO B N 1
ATOM 4822 C CA . PRO B 1 263 ? -22.562 -17.203 -0.921 1 78.38 263 PRO B CA 1
ATOM 4823 C C . PRO B 1 263 ? -23.25 -18.422 -1.551 1 78.38 263 PRO B C 1
ATOM 4825 O O . PRO B 1 263 ? -23.359 -18.5 -2.777 1 78.38 263 PRO B O 1
ATOM 4828 N N . GLU B 1 264 ? -23.797 -19.297 -0.747 1 81.25 264 GLU B N 1
ATOM 4829 C CA . GLU B 1 264 ? -24.391 -20.531 -1.25 1 81.25 264 GLU B CA 1
ATOM 4830 C C . GLU B 1 264 ? -25.703 -20.25 -1.982 1 81.25 264 GLU B C 1
ATOM 4832 O O . GLU B 1 264 ? -26.172 -21.078 -2.773 1 81.25 264 GLU B O 1
ATOM 4837 N N . ARG B 1 265 ? -26.188 -19.078 -1.756 1 80.94 265 ARG B N 1
ATOM 4838 C CA . ARG B 1 265 ? -27.484 -18.766 -2.348 1 80.94 265 ARG B CA 1
ATOM 4839 C C . ARG B 1 265 ? -27.328 -17.797 -3.508 1 80.94 265 ARG B C 1
ATOM 4841 O O . ARG B 1 265 ? -28.297 -17.516 -4.23 1 80.94 265 ARG B O 1
ATOM 4848 N N . LEU B 1 266 ? -26.25 -17.391 -3.719 1 81.62 266 LEU B N 1
ATOM 4849 C CA . LEU B 1 266 ? -26 -16.328 -4.684 1 81.62 266 LEU B CA 1
ATOM 4850 C C . LEU B 1 266 ? -26.422 -16.75 -6.086 1 81.62 266 LEU B C 1
ATOM 4852 O O . LEU B 1 266 ? -27.062 -15.984 -6.805 1 81.62 266 LEU B O 1
ATOM 4856 N N . LEU B 1 267 ? -26.109 -17.984 -6.414 1 76.88 267 LEU B N 1
ATOM 4857 C CA . LEU B 1 267 ? -26.391 -18.438 -7.773 1 76.88 267 LEU B CA 1
ATOM 4858 C C . LEU B 1 267 ? -27.453 -19.516 -7.773 1 76.88 267 LEU B C 1
ATOM 4860 O O . LEU B 1 267 ? -27.578 -20.266 -8.742 1 76.88 267 LEU B O 1
ATOM 4864 N N . SER B 1 268 ? -28.109 -19.531 -6.637 1 82.81 268 SER B N 1
ATOM 4865 C CA . SER B 1 268 ? -29.203 -20.5 -6.559 1 82.81 268 SER B CA 1
ATOM 4866 C C . SER B 1 268 ? -30.344 -20.125 -7.5 1 82.81 268 SER B C 1
ATOM 4868 O O . SER B 1 268 ? -30.797 -18.969 -7.512 1 82.81 268 SER B O 1
ATOM 4870 N N . THR B 1 269 ? -30.688 -21.094 -8.32 1 82.88 269 THR B N 1
ATOM 4871 C CA . THR B 1 269 ? -31.812 -20.875 -9.227 1 82.88 269 THR B CA 1
ATOM 4872 C C . THR B 1 269 ? -33.062 -21.578 -8.719 1 82.88 269 THR B C 1
ATOM 4874 O O . THR B 1 269 ? -34.156 -21.359 -9.234 1 82.88 269 THR B O 1
ATOM 4877 N N . THR B 1 270 ? -32.875 -22.391 -7.785 1 81.94 270 THR B N 1
ATOM 4878 C CA . THR B 1 270 ? -34 -23.172 -7.273 1 81.94 270 THR B CA 1
ATOM 4879 C C . THR B 1 270 ? -34.344 -22.75 -5.848 1 81.94 270 THR B C 1
ATOM 4881 O O . THR B 1 270 ? -35.281 -23.297 -5.242 1 81.94 270 THR B O 1
ATOM 4884 N N . GLY B 1 271 ? -33.688 -21.828 -5.34 1 79.38 271 GLY B N 1
ATOM 4885 C CA . GLY B 1 271 ? -33.844 -21.469 -3.939 1 79.38 271 GLY B CA 1
ATOM 4886 C C . GLY B 1 271 ? -33.031 -22.328 -2.996 1 79.38 271 GLY B C 1
ATOM 4887 O O . GLY B 1 271 ? -32.875 -21.984 -1.823 1 79.38 271 GLY B O 1
ATOM 4888 N N . LYS B 1 272 ? -32.469 -23.422 -3.521 1 81 272 LYS B N 1
ATOM 4889 C CA . LYS B 1 272 ? -31.594 -24.281 -2.721 1 81 272 LYS B CA 1
ATOM 4890 C C . LYS B 1 272 ? -30.141 -23.812 -2.801 1 81 272 LYS B C 1
ATOM 4892 O O . LYS B 1 272 ? -29.672 -23.422 -3.867 1 81 272 LYS B O 1
ATOM 4897 N N . PRO B 1 273 ? -29.547 -23.938 -1.643 1 80.44 273 PRO B N 1
ATOM 4898 C CA . PRO B 1 273 ? -28.156 -23.5 -1.646 1 80.44 273 PRO B CA 1
ATOM 4899 C C . PRO B 1 273 ? -27.281 -24.359 -2.566 1 80.44 273 PRO B C 1
ATOM 4901 O O . PRO B 1 273 ? -27.484 -25.562 -2.672 1 80.44 273 PRO B O 1
ATOM 4904 N N . LEU B 1 274 ? -26.422 -23.688 -3.299 1 76.38 274 LEU B N 1
ATOM 4905 C CA . LEU B 1 274 ? -25.406 -24.359 -4.109 1 76.38 274 LEU B CA 1
ATOM 4906 C C . LEU B 1 274 ? -24.109 -24.547 -3.322 1 76.38 274 LEU B C 1
ATOM 4908 O O . LEU B 1 274 ? -23.766 -23.719 -2.479 1 76.38 274 LEU B O 1
ATOM 4912 N N . ASN B 1 275 ? -23.516 -25.703 -3.598 1 72.38 275 ASN B N 1
ATOM 4913 C CA . ASN B 1 275 ? -22.172 -25.859 -3.055 1 72.38 275 ASN B CA 1
ATOM 4914 C C . ASN B 1 275 ? -21.203 -24.812 -3.615 1 72.38 275 ASN B C 1
ATOM 4916 O O . ASN B 1 275 ? -20.984 -24.75 -4.824 1 72.38 275 ASN B O 1
ATOM 4920 N N . PRO B 1 276 ? -20.641 -24 -2.73 1 65.56 276 PRO B N 1
ATOM 4921 C CA . PRO B 1 276 ? -19.781 -22.906 -3.189 1 65.56 276 PRO B CA 1
ATOM 4922 C C . PRO B 1 276 ? -18.531 -23.406 -3.934 1 65.56 276 PRO B C 1
ATOM 4924 O O . PRO B 1 276 ? -17.906 -22.641 -4.672 1 65.56 276 PRO B O 1
ATOM 4927 N N . LEU B 1 277 ? -18.266 -24.641 -3.828 1 64.5 277 LEU B N 1
ATOM 4928 C CA . LEU B 1 277 ? -17.047 -25.172 -4.434 1 64.5 277 LEU B CA 1
ATOM 4929 C C . LEU B 1 277 ? -17.375 -25.891 -5.742 1 64.5 277 LEU B C 1
ATOM 4931 O O . LEU B 1 277 ? -16.469 -26.328 -6.453 1 64.5 277 LEU B O 1
ATOM 4935 N N . ASP B 1 278 ? -18.656 -25.828 -6.082 1 74.94 278 ASP B N 1
ATOM 4936 C CA . ASP B 1 278 ? -19.078 -26.484 -7.32 1 74.94 278 ASP B CA 1
ATOM 4937 C C . ASP B 1 278 ? -18.938 -25.531 -8.508 1 74.94 278 ASP B C 1
ATOM 4939 O O . ASP B 1 278 ? -19.922 -24.953 -8.969 1 74.94 278 ASP B O 1
ATOM 4943 N N . GLU B 1 279 ? -17.797 -25.516 -9.102 1 72.25 279 GLU B N 1
ATOM 4944 C CA . GLU B 1 279 ? -17.469 -24.609 -10.195 1 72.25 279 GLU B CA 1
ATOM 4945 C C . GLU B 1 279 ? -18.312 -24.906 -11.43 1 72.25 279 GLU B C 1
ATOM 4947 O O . GLU B 1 279 ? -18.719 -24 -12.148 1 72.25 279 GLU B O 1
ATOM 4952 N N . ALA B 1 280 ? -18.547 -26.141 -11.578 1 73.69 280 ALA B N 1
ATOM 4953 C CA . ALA B 1 280 ? -19.328 -26.547 -12.734 1 73.69 280 ALA B CA 1
ATOM 4954 C C . ALA B 1 280 ? -20.75 -26 -12.648 1 73.69 280 ALA B C 1
ATOM 4956 O O . ALA B 1 280 ? -21.328 -25.578 -13.656 1 73.69 280 ALA B O 1
ATOM 4957 N N . ALA B 1 281 ? -21.25 -26.078 -11.5 1 75.44 281 ALA B N 1
ATOM 4958 C CA . ALA B 1 281 ? -22.594 -25.547 -11.305 1 75.44 281 ALA B CA 1
ATOM 4959 C C . ALA B 1 281 ? -22.641 -24.047 -11.562 1 75.44 281 ALA B C 1
ATOM 4961 O O . ALA B 1 281 ? -23.578 -23.547 -12.195 1 75.44 281 ALA B O 1
ATOM 4962 N N . VAL B 1 282 ? -21.641 -23.375 -11.125 1 75.5 282 VAL B N 1
ATOM 4963 C CA . VAL B 1 282 ? -21.547 -21.938 -11.328 1 75.5 282 VAL B CA 1
ATOM 4964 C C . VAL B 1 282 ? -21.438 -21.625 -12.82 1 75.5 282 VAL B C 1
ATOM 4966 O O . VAL B 1 282 ? -22.172 -20.781 -13.336 1 75.5 282 VAL B O 1
ATOM 4969 N N . ALA B 1 283 ? -20.641 -22.375 -13.414 1 75.69 283 ALA B N 1
ATOM 4970 C CA . ALA B 1 283 ? -20.453 -22.188 -14.852 1 75.69 283 ALA B CA 1
ATOM 4971 C C . ALA B 1 283 ? -21.75 -22.438 -15.617 1 75.69 283 ALA B C 1
ATOM 4973 O O . ALA B 1 283 ? -22.062 -21.734 -16.578 1 75.69 283 ALA B O 1
ATOM 4974 N N . ARG B 1 284 ? -22.453 -23.344 -15.203 1 82.44 284 ARG B N 1
ATOM 4975 C CA . ARG B 1 284 ? -23.719 -23.688 -15.844 1 82.44 284 ARG B CA 1
ATOM 4976 C C . ARG B 1 284 ? -24.734 -22.562 -15.711 1 82.44 284 ARG B C 1
ATOM 4978 O O . ARG B 1 284 ? -25.391 -22.203 -16.688 1 82.44 284 ARG B O 1
ATOM 4985 N N . VAL B 1 285 ? -24.812 -22.031 -14.555 1 83.12 285 VAL B N 1
ATOM 4986 C CA . VAL B 1 285 ? -25.766 -20.953 -14.32 1 83.12 285 VAL B CA 1
ATOM 4987 C C . VAL B 1 285 ? -25.391 -19.75 -15.172 1 83.12 285 VAL B C 1
ATOM 4989 O O . VAL B 1 285 ? -26.266 -19.125 -15.797 1 83.12 285 VAL B O 1
ATOM 4992 N N . LEU B 1 286 ? -24.141 -19.438 -15.25 1 79.88 286 LEU B N 1
ATOM 4993 C CA . LEU B 1 286 ? -23.688 -18.281 -16.031 1 79.88 286 LEU B CA 1
ATOM 4994 C C . LEU B 1 286 ? -23.922 -18.5 -17.516 1 79.88 286 LEU B C 1
ATOM 4996 O O . LEU B 1 286 ? -24.312 -17.578 -18.234 1 79.88 286 LEU B O 1
ATOM 5000 N N . ARG B 1 287 ? -23.766 -19.703 -17.922 1 83.19 287 ARG B N 1
ATOM 5001 C CA . ARG B 1 287 ? -24.031 -20.062 -19.312 1 83.19 287 ARG B CA 1
ATOM 5002 C C . ARG B 1 287 ? -25.516 -19.938 -19.641 1 83.19 287 ARG B C 1
ATOM 5004 O O . ARG B 1 287 ? -25.891 -19.344 -20.656 1 83.19 287 ARG B O 1
ATOM 5011 N N . LEU B 1 288 ? -26.266 -20.438 -18.781 1 87.88 288 LEU B N 1
ATOM 5012 C CA . LEU B 1 288 ? -27.703 -20.375 -18.984 1 87.88 288 LEU B CA 1
ATOM 5013 C C . LEU B 1 288 ? -28.188 -18.922 -19.031 1 87.88 288 LEU B C 1
ATOM 5015 O O . LEU B 1 288 ? -29.062 -18.594 -19.828 1 87.88 288 LEU B O 1
ATOM 5019 N N . ALA B 1 289 ? -27.641 -18.156 -18.234 1 87.44 289 ALA B N 1
ATOM 5020 C CA . ALA B 1 289 ? -27.984 -16.734 -18.234 1 87.44 289 ALA B CA 1
ATOM 5021 C C . ALA B 1 289 ? -27.656 -16.094 -19.578 1 87.44 289 ALA B C 1
ATOM 5023 O O . ALA B 1 289 ? -28.453 -15.328 -20.109 1 87.44 289 ALA B O 1
ATOM 5024 N N . ARG B 1 290 ? -26.594 -16.375 -20.109 1 84.06 290 ARG B N 1
ATOM 5025 C CA . ARG B 1 290 ? -26.156 -15.828 -21.391 1 84.06 290 ARG B CA 1
ATOM 5026 C C . ARG B 1 290 ? -27.047 -16.312 -22.531 1 84.06 290 ARG B C 1
ATOM 5028 O O . ARG B 1 290 ? -27.25 -15.594 -23.516 1 84.06 290 ARG B O 1
ATOM 5035 N N . GLU B 1 29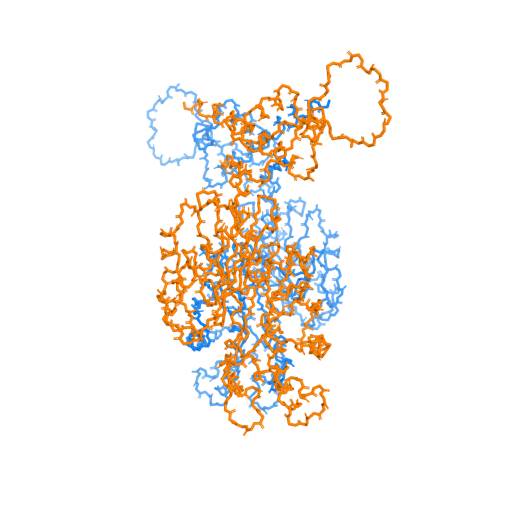1 ? -27.531 -17.453 -22.281 1 88.94 291 GLU B N 1
ATOM 5036 C CA . GLU B 1 291 ? -28.406 -18.047 -23.297 1 88.94 291 GLU B CA 1
ATOM 5037 C C . GLU B 1 291 ? -29.844 -17.547 -23.156 1 88.94 291 GLU B C 1
ATOM 5039 O O . GLU B 1 291 ? -30.703 -17.906 -23.953 1 88.94 291 GLU B O 1
ATOM 5044 N N . GLY B 1 292 ? -30.078 -16.781 -22.094 1 90.31 292 GLY B N 1
ATOM 5045 C CA . GLY B 1 292 ? -31.359 -16.094 -22.016 1 90.31 292 GLY B CA 1
ATOM 5046 C C . GLY B 1 292 ? -32.312 -16.703 -21 1 90.31 292 GLY B C 1
ATOM 5047 O O . GLY B 1 292 ? -33.469 -16.312 -20.906 1 90.31 292 GLY B O 1
ATOM 5048 N N . ASP B 1 293 ? -31.812 -17.672 -20.25 1 93.38 293 ASP B N 1
ATOM 5049 C CA . ASP B 1 293 ? -32.656 -18.25 -19.203 1 93.38 293 ASP B CA 1
ATOM 5050 C C . ASP B 1 293 ? -33 -17.219 -18.141 1 93.38 293 ASP B C 1
ATOM 5052 O O . ASP B 1 293 ? -32.094 -16.672 -17.5 1 93.38 293 ASP B O 1
ATOM 5056 N N . GLU B 1 294 ? -34.281 -17.047 -17.875 1 93.94 294 GLU B N 1
ATOM 5057 C CA . GLU B 1 294 ? -34.719 -15.953 -17.031 1 93.94 294 GLU B CA 1
ATOM 5058 C C . GLU B 1 294 ? -34.344 -16.188 -15.578 1 93.94 294 GLU B C 1
ATOM 5060 O O . GLU B 1 294 ? -33.938 -15.242 -14.875 1 93.94 294 GLU B O 1
ATOM 5065 N N . VAL B 1 295 ? -34.5 -17.375 -15.141 1 92.06 295 VAL B N 1
ATOM 5066 C CA . VAL B 1 295 ? -34.156 -17.703 -13.766 1 92.06 295 VAL B CA 1
ATOM 5067 C C . VAL B 1 295 ? -32.625 -17.531 -13.555 1 92.06 295 VAL B C 1
ATOM 5069 O O . VAL B 1 295 ? -32.219 -16.953 -12.547 1 92.06 295 VAL B O 1
ATOM 5072 N N . ALA B 1 296 ? -31.859 -17.969 -14.5 1 89.56 296 ALA B N 1
ATOM 5073 C CA . ALA B 1 296 ? -30.406 -17.828 -14.438 1 89.56 296 ALA B CA 1
ATOM 5074 C C . ALA B 1 296 ? -29.984 -16.375 -14.523 1 89.56 296 ALA B C 1
ATOM 5076 O O . ALA B 1 296 ? -29 -15.969 -13.906 1 89.56 296 ALA B O 1
ATOM 5077 N N . LYS B 1 297 ? -30.734 -15.625 -15.234 1 90.19 297 LYS B N 1
ATOM 5078 C CA . LYS B 1 297 ? -30.438 -14.195 -15.336 1 90.19 297 LYS B CA 1
ATOM 5079 C C . LYS B 1 297 ? -30.594 -13.5 -13.992 1 90.19 297 LYS B C 1
ATOM 5081 O O . LYS B 1 297 ? -29.797 -12.625 -13.641 1 90.19 297 LYS B O 1
ATOM 5086 N N . VAL B 1 298 ? -31.609 -13.898 -13.297 1 90.56 298 VAL B N 1
ATOM 5087 C CA . VAL B 1 298 ? -31.828 -13.336 -11.961 1 90.56 298 VAL B CA 1
ATOM 5088 C C . VAL B 1 298 ? -30.672 -13.711 -11.039 1 90.56 298 VAL B C 1
ATOM 5090 O O . VAL B 1 298 ? -30.172 -12.875 -10.289 1 90.56 298 VAL B O 1
ATOM 5093 N N . ALA B 1 299 ? -30.281 -14.906 -11.133 1 87.56 299 ALA B N 1
ATOM 5094 C CA . ALA B 1 299 ? -29.141 -15.367 -10.344 1 87.56 299 ALA B CA 1
ATOM 5095 C C . ALA B 1 299 ? -27.875 -14.625 -10.734 1 87.56 299 ALA B C 1
ATOM 5097 O O . ALA B 1 299 ? -27.078 -14.227 -9.875 1 87.56 299 ALA B O 1
ATOM 5098 N N . MET B 1 300 ? -27.75 -14.414 -11.992 1 85.69 300 MET B N 1
ATOM 5099 C CA . MET B 1 300 ? -26.578 -13.695 -12.5 1 85.69 300 MET B CA 1
ATOM 5100 C C . MET B 1 300 ? -26.578 -12.25 -12.023 1 85.69 300 MET B C 1
ATOM 5102 O O . MET B 1 300 ? -25.531 -11.703 -11.672 1 85.69 300 MET B O 1
ATOM 5106 N N . ASP B 1 301 ? -27.656 -11.695 -11.977 1 87.25 301 ASP B N 1
ATOM 5107 C CA . ASP B 1 301 ? -27.781 -10.32 -11.5 1 87.25 301 ASP B CA 1
ATOM 5108 C C . ASP B 1 301 ? -27.406 -10.219 -10.023 1 87.25 301 ASP B C 1
ATOM 5110 O O . ASP B 1 301 ? -26.75 -9.266 -9.609 1 87.25 301 ASP B O 1
ATOM 5114 N N . ARG B 1 302 ? -27.844 -11.195 -9.289 1 87.25 302 ARG B N 1
ATOM 5115 C CA . ARG B 1 302 ? -27.469 -11.25 -7.875 1 87.25 302 ARG B CA 1
ATOM 5116 C C . ARG B 1 302 ? -25.969 -11.375 -7.707 1 87.25 302 ARG B C 1
ATOM 5118 O O . ARG B 1 302 ? -25.375 -10.688 -6.875 1 87.25 302 ARG B O 1
ATOM 5125 N N . PHE B 1 303 ? -25.438 -12.211 -8.477 1 85.12 303 PHE B N 1
ATOM 5126 C CA . PHE B 1 303 ? -24 -12.43 -8.445 1 85.12 303 PHE B CA 1
ATOM 5127 C C . PHE B 1 303 ? -23.25 -11.148 -8.812 1 85.12 303 PHE B C 1
ATOM 5129 O O . PHE B 1 303 ? -22.312 -10.75 -8.117 1 85.12 303 PHE B O 1
ATOM 5136 N N . LEU B 1 304 ? -23.703 -10.508 -9.867 1 86.38 304 LEU B N 1
ATOM 5137 C CA . LEU B 1 304 ? -23.078 -9.273 -10.336 1 86.38 304 LEU B CA 1
ATOM 5138 C C . LEU B 1 304 ? -23.172 -8.18 -9.281 1 86.38 304 LEU B C 1
ATOM 5140 O O . LEU B 1 304 ? -22.203 -7.438 -9.07 1 86.38 304 LEU B O 1
ATOM 5144 N N . THR B 1 305 ? -24.281 -8.102 -8.688 1 87.81 305 THR B N 1
ATOM 5145 C CA . THR B 1 305 ? -24.469 -7.102 -7.645 1 87.81 305 THR B CA 1
ATOM 5146 C C . THR B 1 305 ? -23.484 -7.309 -6.508 1 87.81 305 THR B C 1
ATOM 5148 O O . THR B 1 305 ? -22.859 -6.355 -6.039 1 87.81 305 THR B O 1
ATOM 5151 N N . ARG B 1 306 ? -23.312 -8.539 -6.145 1 87.44 306 ARG B N 1
ATOM 5152 C CA . ARG B 1 306 ? -22.359 -8.875 -5.094 1 87.44 306 ARG B CA 1
ATOM 5153 C C . ARG B 1 306 ? -20.938 -8.562 -5.531 1 87.44 306 ARG B C 1
ATOM 5155 O O . ARG B 1 306 ? -20.141 -8.016 -4.754 1 87.44 306 ARG B O 1
ATOM 5162 N N . LEU B 1 307 ? -20.641 -8.945 -6.695 1 88.44 307 LEU B N 1
ATOM 5163 C CA . LEU B 1 307 ? -19.312 -8.688 -7.234 1 88.44 307 LEU B CA 1
ATOM 5164 C C . LEU B 1 307 ? -19.016 -7.191 -7.246 1 88.44 307 LEU B C 1
ATOM 5166 O O . LEU B 1 307 ? -17.938 -6.766 -6.824 1 88.44 307 LEU B O 1
ATOM 5170 N N . VAL B 1 308 ? -19.953 -6.402 -7.68 1 91.06 308 VAL B N 1
ATOM 5171 C CA . VAL B 1 308 ? -19.797 -4.953 -7.742 1 91.06 308 VAL B CA 1
ATOM 5172 C C . VAL B 1 308 ? -19.547 -4.398 -6.34 1 91.06 308 VAL B C 1
ATOM 5174 O O . VAL B 1 308 ? -18.688 -3.543 -6.145 1 91.06 308 VAL B O 1
ATOM 5177 N N . GLN B 1 309 ? -20.266 -4.883 -5.395 1 88.94 309 GLN B N 1
ATOM 5178 C CA . GLN B 1 309 ? -20.125 -4.426 -4.02 1 88.94 309 GLN B CA 1
ATOM 5179 C C . GLN B 1 309 ? -18.703 -4.68 -3.504 1 88.94 309 GLN B C 1
ATOM 5181 O O . GLN B 1 309 ? -18.078 -3.787 -2.93 1 88.94 309 GLN B O 1
ATOM 5186 N N . GLY B 1 310 ? -18.25 -5.863 -3.736 1 91.19 310 GLY B N 1
ATOM 5187 C CA . GLY B 1 310 ? -16.906 -6.215 -3.299 1 91.19 310 GLY B CA 1
ATOM 5188 C C . GLY B 1 310 ? -15.828 -5.422 -4.008 1 91.19 310 GLY B C 1
ATOM 5189 O O . GLY B 1 310 ? -14.922 -4.895 -3.363 1 91.19 310 GLY B O 1
ATOM 5190 N N . VAL B 1 311 ? -15.977 -5.293 -5.285 1 94.31 311 VAL B N 1
ATOM 5191 C CA . VAL B 1 311 ? -14.961 -4.605 -6.082 1 94.31 311 VAL B CA 1
ATOM 5192 C C . VAL B 1 311 ? -14.992 -3.109 -5.781 1 94.31 311 VAL B C 1
ATOM 5194 O O . VAL B 1 311 ? -13.945 -2.473 -5.664 1 94.31 311 VAL B O 1
ATOM 5197 N N . ALA B 1 312 ? -16.172 -2.572 -5.633 1 94.06 312 ALA B N 1
ATOM 5198 C CA . ALA B 1 312 ? -16.297 -1.154 -5.305 1 94.06 312 ALA B CA 1
ATOM 5199 C C . ALA B 1 312 ? -15.641 -0.848 -3.961 1 94.06 312 ALA B C 1
ATOM 5201 O O . ALA B 1 312 ? -14.969 0.178 -3.809 1 94.06 312 ALA B O 1
ATOM 5202 N N . ALA B 1 313 ? -15.836 -1.728 -3.027 1 92.69 313 ALA B N 1
ATOM 5203 C CA . ALA B 1 313 ? -15.203 -1.552 -1.726 1 92.69 313 ALA B CA 1
ATOM 5204 C C . ALA B 1 313 ? -13.68 -1.493 -1.862 1 92.69 313 ALA B C 1
ATOM 5206 O O . ALA B 1 313 ? -13.031 -0.645 -1.251 1 92.69 313 ALA B O 1
ATOM 5207 N N . LEU B 1 314 ? -13.133 -2.342 -2.688 1 95.62 314 LEU B N 1
ATOM 5208 C CA . LEU B 1 314 ? -11.695 -2.361 -2.934 1 95.62 314 LEU B CA 1
ATOM 5209 C C . LEU B 1 314 ? -11.242 -1.072 -3.609 1 95.62 314 LEU B C 1
ATOM 5211 O O . LEU B 1 314 ? -10.242 -0.473 -3.205 1 95.62 314 LEU B O 1
ATOM 5215 N N . VAL B 1 315 ? -12 -0.667 -4.57 1 97 315 VAL B N 1
ATOM 5216 C CA . VAL B 1 315 ? -11.641 0.507 -5.359 1 97 315 VAL B CA 1
ATOM 5217 C C . VAL B 1 315 ? -11.68 1.754 -4.477 1 97 315 VAL B C 1
ATOM 5219 O O . VAL B 1 315 ? -10.766 2.578 -4.516 1 97 315 VAL B O 1
ATOM 5222 N N . LEU B 1 316 ? -12.641 1.862 -3.652 1 95.56 316 LEU B N 1
ATOM 5223 C CA . LEU B 1 316 ? -12.773 3.025 -2.783 1 95.56 316 LEU B CA 1
ATOM 5224 C C . LEU B 1 316 ? -11.703 3.02 -1.7 1 95.56 316 LEU B C 1
ATOM 5226 O O . LEU B 1 316 ? -11.234 4.082 -1.274 1 95.56 316 LEU B O 1
ATOM 5230 N N . ALA B 1 317 ? -11.305 1.863 -1.319 1 96 317 ALA B N 1
ATOM 5231 C CA . ALA B 1 317 ? -10.305 1.732 -0.262 1 96 317 ALA B CA 1
ATOM 5232 C C . ALA B 1 317 ? -8.906 2.02 -0.794 1 96 317 ALA B C 1
ATOM 5234 O O . ALA B 1 317 ? -8.117 2.705 -0.142 1 96 317 ALA B O 1
ATOM 5235 N N . ILE B 1 318 ? -8.617 1.559 -2.086 1 96.81 318 ILE B N 1
ATOM 5236 C CA . ILE B 1 318 ? -7.207 1.525 -2.453 1 96.81 318 ILE B CA 1
ATOM 5237 C C . ILE B 1 318 ? -6.984 2.35 -3.719 1 96.81 318 ILE B C 1
ATOM 5239 O O . ILE B 1 318 ? -5.844 2.672 -4.062 1 96.81 318 ILE B O 1
ATOM 5243 N N . ASP B 1 319 ? -7.992 2.674 -4.48 1 97.81 319 ASP B N 1
ATOM 5244 C CA . ASP B 1 319 ? -7.914 3.484 -5.691 1 97.81 319 ASP B CA 1
ATOM 5245 C C . ASP B 1 319 ? -6.875 2.924 -6.66 1 97.81 319 ASP B C 1
ATOM 5247 O O . ASP B 1 319 ? -5.902 3.602 -6.996 1 97.81 319 ASP B O 1
ATOM 5251 N N . PRO B 1 320 ? -7.098 1.694 -7.16 1 98.19 320 PRO B N 1
ATOM 5252 C CA . PRO B 1 320 ? -6.164 1.117 -8.125 1 98.19 320 PRO B CA 1
ATOM 5253 C C . PRO B 1 320 ? -6.309 1.725 -9.523 1 98.19 320 PRO B C 1
ATOM 5255 O O . PRO B 1 320 ? -7.363 2.273 -9.852 1 98.19 320 PRO B O 1
ATOM 5258 N N . ARG B 1 321 ? -5.277 1.626 -10.289 1 98.25 321 ARG B N 1
ATOM 5259 C CA . ARG B 1 321 ? -5.352 1.967 -11.711 1 98.25 321 ARG B CA 1
ATOM 5260 C C . ARG B 1 321 ? -6.172 0.937 -12.477 1 98.25 321 ARG B C 1
ATOM 5262 O O . ARG B 1 321 ? -6.965 1.294 -13.352 1 98.25 321 ARG B O 1
ATOM 5269 N N . LEU B 1 322 ? -5.961 -0.29 -12.078 1 98.5 322 LEU B N 1
ATOM 5270 C CA . LEU B 1 322 ? -6.484 -1.413 -12.852 1 98.5 322 LEU B CA 1
ATOM 5271 C C . LEU B 1 322 ? -7.074 -2.477 -11.93 1 98.5 322 LEU B C 1
ATOM 5273 O O . LEU B 1 322 ? -6.469 -2.824 -10.914 1 98.5 322 LEU B O 1
ATOM 5277 N N . VAL B 1 323 ? -8.273 -2.904 -12.289 1 97.81 323 VAL B N 1
ATOM 5278 C CA . VAL B 1 323 ? -8.891 -4.082 -11.688 1 97.81 323 VAL B CA 1
ATOM 5279 C C . VAL B 1 323 ? -8.914 -5.227 -12.703 1 97.81 323 VAL B C 1
ATOM 5281 O O . VAL B 1 323 ? -9.445 -5.086 -13.797 1 97.81 323 VAL B O 1
ATOM 5284 N N . VAL B 1 324 ? -8.281 -6.332 -12.336 1 96.88 324 VAL B N 1
ATOM 5285 C CA . VAL B 1 324 ? -8.289 -7.531 -13.172 1 96.88 324 VAL B CA 1
ATOM 5286 C C . VAL B 1 324 ? -9.242 -8.562 -12.578 1 96.88 324 VAL B C 1
ATOM 5288 O O . VAL B 1 324 ? -9.141 -8.914 -11.398 1 96.88 324 VAL B O 1
ATOM 5291 N N . ILE B 1 325 ? -10.141 -9.062 -13.359 1 94.25 325 ILE B N 1
ATOM 5292 C CA . ILE B 1 325 ? -11.117 -10.047 -12.906 1 94.25 325 ILE B CA 1
ATOM 5293 C C . ILE B 1 325 ? -10.734 -11.43 -13.438 1 94.25 325 ILE B C 1
ATOM 5295 O O . ILE B 1 325 ? -10.609 -11.625 -14.648 1 94.25 325 ILE B O 1
ATOM 5299 N N . GLY B 1 326 ? -10.422 -12.25 -12.492 1 91.5 326 GLY B N 1
ATOM 5300 C CA . GLY B 1 326 ? -10.195 -13.648 -12.805 1 91.5 326 GLY B CA 1
ATOM 5301 C C . GLY B 1 326 ? -11.016 -14.594 -11.945 1 91.5 326 GLY B C 1
ATOM 5302 O O . GLY B 1 326 ? -11.906 -14.156 -11.211 1 91.5 326 GLY B O 1
ATOM 5303 N N . GLY B 1 327 ? -10.68 -15.93 -12.062 1 80.75 327 GLY B N 1
ATOM 5304 C CA . GLY B 1 327 ? -11.398 -16.953 -11.312 1 80.75 327 GLY B CA 1
ATOM 5305 C C . GLY B 1 327 ? -12.344 -17.766 -12.172 1 80.75 327 GLY B C 1
ATOM 5306 O O . GLY B 1 327 ? -12.156 -17.875 -13.383 1 80.75 327 GLY B O 1
ATOM 5307 N N . TRP B 1 328 ? -13.125 -18.609 -11.508 1 63.56 328 TRP B N 1
ATOM 5308 C CA . TRP B 1 328 ? -13.883 -19.703 -12.102 1 63.56 328 TRP B CA 1
ATOM 5309 C C . TRP B 1 328 ? -14.805 -19.188 -13.195 1 63.56 328 TRP B C 1
ATOM 5311 O O . TRP B 1 328 ? -15.242 -19.953 -14.055 1 63.56 328 TRP B O 1
ATOM 5321 N N . ALA B 1 329 ? -15.008 -17.844 -13.227 1 53.44 329 ALA B N 1
ATOM 5322 C CA . ALA B 1 329 ? -16.219 -17.625 -14.016 1 53.44 329 ALA B CA 1
ATOM 5323 C C . ALA B 1 329 ? -15.891 -17.609 -15.508 1 53.44 329 ALA B C 1
ATOM 5325 O O . ALA B 1 329 ? -15.414 -16.594 -16.031 1 53.44 329 ALA B O 1
ATOM 5326 N N . ALA B 1 330 ? -15.289 -18.828 -16.203 1 51.38 330 ALA B N 1
ATOM 5327 C CA . ALA B 1 330 ? -15.273 -18.984 -17.656 1 51.38 330 ALA B CA 1
ATOM 5328 C C . ALA B 1 330 ? -16.344 -18.109 -18.312 1 51.38 330 ALA B C 1
ATOM 5330 O O . ALA B 1 330 ? -16.203 -17.703 -19.469 1 51.38 330 ALA B O 1
ATOM 5331 N N . GLY B 1 331 ? -17.094 -17.547 -17.594 1 59.22 331 GLY B N 1
ATOM 5332 C CA . GLY B 1 331 ? -18.203 -16.828 -18.188 1 59.22 331 GLY B CA 1
ATOM 5333 C C . GLY B 1 331 ? -18.219 -15.352 -17.812 1 59.22 331 GLY B C 1
ATOM 5334 O O . GLY B 1 331 ? -19.25 -14.68 -17.969 1 59.22 331 GLY B O 1
ATOM 5335 N N . LEU B 1 332 ? -16.875 -14.953 -17.578 1 67.31 332 LEU B N 1
ATOM 5336 C CA . LEU B 1 332 ? -16.859 -13.625 -16.969 1 67.31 332 LEU B CA 1
ATOM 5337 C C . LEU B 1 332 ? -16.891 -12.531 -18.031 1 67.31 332 LEU B C 1
ATOM 5339 O O . LEU B 1 332 ? -17.078 -11.359 -17.719 1 67.31 332 LEU B O 1
ATOM 5343 N N . ASP B 1 333 ? -16.859 -12.977 -19.266 1 69.62 333 ASP B N 1
ATOM 5344 C CA . ASP B 1 333 ? -16.859 -11.953 -20.312 1 69.62 333 ASP B CA 1
ATOM 5345 C C . ASP B 1 333 ? -18.125 -11.102 -20.25 1 69.62 333 ASP B C 1
ATOM 5347 O O . ASP B 1 333 ? -18.062 -9.883 -20.422 1 69.62 333 ASP B O 1
ATOM 5351 N N . GLY B 1 334 ? -19.219 -11.734 -19.984 1 74.88 334 GLY B N 1
ATOM 5352 C CA . GLY B 1 334 ? -20.469 -11 -19.969 1 74.88 334 GLY B CA 1
ATOM 5353 C C . GLY B 1 334 ? -20.625 -10.141 -18.719 1 74.88 334 GLY B C 1
ATOM 5354 O O . GLY B 1 334 ? -21.531 -9.297 -18.656 1 74.88 334 GLY B O 1
ATOM 5355 N N . VAL B 1 335 ? -19.672 -10.266 -17.859 1 80.94 335 VAL B N 1
ATOM 5356 C CA . VAL B 1 335 ? -19.859 -9.594 -16.578 1 80.94 335 VAL B CA 1
ATOM 5357 C C . VAL B 1 335 ? -19.016 -8.32 -16.547 1 80.94 335 VAL B C 1
ATOM 5359 O O . VAL B 1 335 ? -19.281 -7.406 -15.758 1 80.94 335 VAL B O 1
ATOM 5362 N N . LEU B 1 336 ? -18.078 -8.172 -17.438 1 88.31 336 LEU B N 1
ATOM 5363 C CA . LEU B 1 336 ? -17.094 -7.094 -17.344 1 88.31 336 LEU B CA 1
ATOM 5364 C C . LEU B 1 336 ? -17.734 -5.746 -17.656 1 88.31 336 LEU B C 1
ATOM 5366 O O . LEU B 1 336 ? -17.5 -4.766 -16.938 1 88.31 336 LEU B O 1
ATOM 5370 N N . GLU B 1 337 ? -18.5 -5.727 -18.688 1 90.81 337 GLU B N 1
ATOM 5371 C CA . GLU B 1 337 ? -19.062 -4.445 -19.109 1 90.81 337 GLU B CA 1
ATOM 5372 C C . GLU B 1 337 ? -20.031 -3.91 -18.047 1 90.81 337 GLU B C 1
ATOM 5374 O O . GLU B 1 337 ? -19.906 -2.766 -17.609 1 90.81 337 GLU B O 1
ATOM 5379 N N . PRO B 1 338 ? -20.922 -4.777 -17.609 1 90.69 338 PRO B N 1
ATOM 5380 C CA . PRO B 1 338 ? -21.797 -4.297 -16.531 1 90.69 338 PRO B CA 1
ATOM 5381 C C . PRO B 1 338 ? -21 -3.887 -15.281 1 90.69 338 PRO B C 1
ATOM 5383 O O . PRO B 1 338 ? -21.375 -2.922 -14.609 1 90.69 338 PRO B O 1
ATOM 5386 N N . LEU B 1 339 ? -20.016 -4.582 -14.945 1 92.75 339 LEU B N 1
ATOM 5387 C CA . LEU B 1 339 ? -19.188 -4.242 -13.805 1 92.75 339 LEU B CA 1
ATOM 5388 C C . LEU B 1 339 ? -18.547 -2.867 -13.984 1 92.75 339 LEU B C 1
ATOM 5390 O O . LEU B 1 339 ? -18.594 -2.031 -13.078 1 92.75 339 LEU B O 1
ATOM 5394 N N . ARG B 1 340 ? -18 -2.609 -15.148 1 94.56 340 ARG B N 1
ATOM 5395 C CA . ARG B 1 340 ? -17.375 -1.325 -15.469 1 94.56 340 ARG B CA 1
ATOM 5396 C C . ARG B 1 340 ? -18.375 -0.183 -15.312 1 94.56 340 ARG B C 1
ATOM 5398 O O . ARG B 1 340 ? -18.062 0.845 -14.711 1 94.56 340 ARG B O 1
ATOM 5405 N N . GLU B 1 341 ? -19.469 -0.393 -15.836 1 95.06 341 GLU B N 1
ATOM 5406 C CA . GLU B 1 341 ? -20.516 0.632 -15.805 1 95.06 341 GLU B CA 1
ATOM 5407 C C . GLU B 1 341 ? -20.938 0.95 -14.375 1 95.06 341 GLU B C 1
ATOM 5409 O O . GLU B 1 341 ? -21.062 2.119 -14.008 1 95.06 341 GLU B O 1
ATOM 5414 N N . ARG B 1 342 ? -21.125 -0.036 -13.664 1 93.12 342 ARG B N 1
ATOM 5415 C CA . ARG B 1 342 ? -21.562 0.155 -12.289 1 93.12 342 ARG B CA 1
ATOM 5416 C C . ARG B 1 342 ? -20.453 0.768 -11.438 1 93.12 342 ARG B C 1
ATOM 5418 O O . ARG B 1 342 ? -20.719 1.603 -10.57 1 93.12 342 ARG B O 1
ATOM 5425 N N . LEU B 1 343 ? -19.25 0.339 -11.633 1 94.62 343 LEU B N 1
ATOM 5426 C CA . LEU B 1 343 ? -18.141 0.945 -10.906 1 94.62 343 LEU B CA 1
ATOM 5427 C C . LEU B 1 343 ? -18.031 2.434 -11.219 1 94.62 343 LEU B C 1
ATOM 5429 O O . LEU B 1 343 ? -17.734 3.24 -10.336 1 94.62 343 LEU B O 1
ATOM 5433 N N . ALA B 1 344 ? -18.266 2.791 -12.453 1 94.31 344 ALA B N 1
ATOM 5434 C CA . ALA B 1 344 ? -18.219 4.195 -12.852 1 94.31 344 ALA B CA 1
ATOM 5435 C C . ALA B 1 344 ? -19.281 5.008 -12.117 1 94.31 344 ALA B C 1
ATOM 5437 O O . ALA B 1 344 ? -19.094 6.199 -11.859 1 94.31 344 ALA B O 1
ATOM 5438 N N . GLN B 1 345 ? -20.281 4.348 -11.734 1 91.81 345 GLN B N 1
ATOM 5439 C CA . GLN B 1 345 ? -21.391 5.008 -11.047 1 91.81 345 GLN B CA 1
ATOM 5440 C C . GLN B 1 345 ? -21.141 5.098 -9.547 1 91.81 345 GLN B C 1
ATOM 5442 O O . GLN B 1 345 ? -21.578 6.047 -8.891 1 91.81 345 GLN B O 1
ATOM 5447 N N . PHE B 1 346 ? -20.406 4.137 -9.039 1 90.5 346 PHE B N 1
ATOM 5448 C CA . PHE B 1 346 ? -20.391 3.982 -7.594 1 90.5 346 PHE B CA 1
ATOM 5449 C C . PHE B 1 346 ? -19.062 4.43 -7.008 1 90.5 346 PHE B C 1
ATOM 5451 O O . PHE B 1 346 ? -18.906 4.52 -5.789 1 90.5 346 PHE B O 1
ATOM 5458 N N . THR B 1 347 ? -18.125 4.676 -7.812 1 92.12 347 THR B N 1
ATOM 5459 C CA . THR B 1 347 ? -16.812 5.113 -7.312 1 92.12 347 THR B CA 1
ATOM 5460 C C . THR B 1 347 ? -16.5 6.527 -7.793 1 92.12 347 THR B C 1
ATOM 5462 O O . THR B 1 347 ? -17.047 6.977 -8.812 1 92.12 347 THR B O 1
ATOM 5465 N N . LEU B 1 348 ? -15.75 7.258 -7.023 1 90.38 348 LEU B N 1
ATOM 5466 C CA . LEU B 1 348 ? -15.43 8.641 -7.355 1 90.38 348 LEU B CA 1
ATOM 5467 C C . LEU B 1 348 ? -14.398 8.703 -8.484 1 90.38 348 LEU B C 1
ATOM 5469 O O . LEU B 1 348 ? -14.375 9.656 -9.258 1 90.38 348 LEU B O 1
ATOM 5473 N N . ARG B 1 349 ? -13.508 7.781 -8.539 1 91.88 349 ARG B N 1
ATOM 5474 C CA . ARG B 1 349 ? -12.602 7.535 -9.656 1 91.88 349 ARG B CA 1
ATOM 5475 C C . ARG B 1 349 ? -12.703 6.09 -10.133 1 91.88 349 ARG B C 1
ATOM 5477 O O . ARG B 1 349 ? -12.391 5.16 -9.391 1 91.88 349 ARG B O 1
ATOM 5484 N N . ALA B 1 350 ? -13.086 5.934 -11.344 1 94.88 350 ALA B N 1
ATOM 5485 C CA . ALA B 1 350 ? -13.273 4.582 -11.867 1 94.88 350 ALA B CA 1
ATOM 5486 C C . ALA B 1 350 ? -11.953 3.998 -12.359 1 94.88 350 ALA B C 1
ATOM 5488 O O . ALA B 1 350 ? -11.219 4.652 -13.109 1 94.88 350 ALA B O 1
ATOM 5489 N N . PRO B 1 351 ? -11.703 2.824 -11.977 1 97.5 351 PRO B N 1
ATOM 5490 C CA . PRO B 1 351 ? -10.508 2.154 -12.492 1 97.5 351 PRO B CA 1
ATOM 5491 C C . PRO B 1 351 ? -10.719 1.584 -13.898 1 97.5 351 PRO B C 1
ATOM 5493 O O . PRO B 1 351 ? -11.852 1.508 -14.375 1 97.5 351 PRO B O 1
ATOM 5496 N N . GLU B 1 352 ? -9.586 1.266 -14.547 1 97.56 352 GLU B N 1
ATOM 5497 C CA . GLU B 1 352 ? -9.68 0.338 -15.672 1 97.56 352 GLU B CA 1
ATOM 5498 C C . GLU B 1 352 ? -10.078 -1.06 -15.203 1 97.56 352 GLU B C 1
ATOM 5500 O O . GLU B 1 352 ? -9.773 -1.45 -14.07 1 97.56 352 GLU B O 1
ATOM 5505 N N . VAL B 1 353 ? -10.844 -1.763 -16.031 1 96.38 353 VAL B N 1
ATOM 5506 C CA . VAL B 1 353 ? -11.242 -3.129 -15.719 1 96.38 353 VAL B CA 1
ATOM 5507 C C . VAL B 1 353 ? -10.859 -4.059 -16.859 1 96.38 353 VAL B C 1
ATOM 5509 O O . VAL B 1 353 ? -11.156 -3.781 -18.031 1 96.38 353 VAL B O 1
ATOM 5512 N N . ALA B 1 354 ? -10.172 -5.129 -16.547 1 95.19 354 ALA B N 1
ATOM 5513 C CA . ALA B 1 354 ? -9.742 -6.09 -17.562 1 95.19 354 ALA B CA 1
ATOM 5514 C C . ALA B 1 354 ? -9.992 -7.52 -17.109 1 95.19 354 ALA B C 1
ATOM 5516 O O . ALA B 1 354 ? -10.125 -7.777 -15.906 1 95.19 354 ALA B O 1
ATOM 5517 N N . LEU B 1 355 ? -10.086 -8.414 -18.047 1 93.75 355 LEU B N 1
ATOM 5518 C CA . LEU B 1 355 ? -10.148 -9.844 -17.766 1 93.75 355 LEU B CA 1
ATOM 5519 C C . LEU B 1 355 ? -8.75 -10.422 -17.594 1 93.75 355 LEU B C 1
ATOM 5521 O O . LEU B 1 355 ? -7.82 -10.039 -18.297 1 93.75 355 LEU B O 1
ATOM 5525 N N . ALA B 1 356 ? -8.641 -11.344 -16.672 1 94.69 356 ALA B N 1
ATOM 5526 C CA . ALA B 1 356 ? -7.367 -12.031 -16.469 1 94.69 356 ALA B CA 1
ATOM 5527 C C . ALA B 1 356 ? -6.922 -12.727 -17.766 1 94.69 356 ALA B C 1
ATOM 5529 O O . ALA B 1 356 ? -7.746 -13.242 -18.516 1 94.69 356 ALA B O 1
ATOM 5530 N N . ALA B 1 357 ? -5.609 -12.773 -17.969 1 94.88 357 ALA B N 1
ATOM 5531 C CA . ALA B 1 357 ? -5.078 -13.281 -19.219 1 94.88 357 ALA B CA 1
ATOM 5532 C C . ALA B 1 357 ? -4.512 -14.688 -19.047 1 94.88 357 ALA B C 1
ATOM 5534 O O . ALA B 1 357 ? -4.418 -15.453 -20.016 1 94.88 357 ALA B O 1
ATOM 5535 N N . LEU B 1 358 ? -4.188 -15.117 -17.828 1 94.44 358 LEU B N 1
ATOM 5536 C CA . LEU B 1 358 ? -3.365 -16.312 -17.656 1 94.44 358 LEU B CA 1
ATOM 5537 C C . LEU B 1 358 ? -4.23 -17.531 -17.344 1 94.44 358 LEU B C 1
ATOM 5539 O O . LEU B 1 358 ? -3.73 -18.656 -17.297 1 94.44 358 LEU B O 1
ATOM 5543 N N . GLY B 1 359 ? -5.477 -17.359 -17.109 1 89.69 359 GLY B N 1
ATOM 5544 C CA . GLY B 1 359 ? -6.406 -18.469 -16.953 1 89.69 359 GLY B CA 1
ATOM 5545 C C . GLY B 1 359 ? -6.098 -19.344 -15.75 1 89.69 359 GLY B C 1
ATOM 5546 O O . GLY B 1 359 ? -5.859 -18.844 -14.648 1 89.69 359 GLY B O 1
ATOM 5547 N N . SER B 1 360 ? -6.125 -20.656 -15.977 1 89.69 360 SER B N 1
ATOM 5548 C CA . SER B 1 360 ? -6.066 -21.625 -14.883 1 89.69 360 SER B CA 1
ATOM 5549 C C . SER B 1 360 ? -4.652 -21.734 -14.312 1 89.69 360 SER B C 1
ATOM 5551 O O . SER B 1 360 ? -4.457 -22.281 -13.227 1 89.69 360 SER B O 1
ATOM 5553 N N . GLU B 1 361 ? -3.666 -21.172 -14.945 1 94 361 GLU B N 1
ATOM 5554 C CA . GLU B 1 361 ? -2.287 -21.312 -14.492 1 94 361 GLU B CA 1
ATOM 5555 C C . GLU B 1 361 ? -1.861 -20.109 -13.648 1 94 361 GLU B C 1
ATOM 5557 O O . GLU B 1 361 ? -0.733 -20.062 -13.156 1 94 361 GLU B O 1
ATOM 5562 N N . VAL B 1 362 ? -2.732 -19.234 -13.445 1 96.94 362 VAL B N 1
ATOM 5563 C CA . VAL B 1 362 ? -2.375 -17.922 -12.914 1 96.94 362 VAL B CA 1
ATOM 5564 C C . VAL B 1 362 ? -1.728 -18.062 -11.547 1 96.94 362 VAL B C 1
ATOM 5566 O O . VAL B 1 362 ? -0.721 -17.422 -11.25 1 96.94 362 VAL B O 1
ATOM 5569 N N . VAL B 1 363 ? -2.246 -18.953 -10.727 1 98.25 363 VAL B N 1
ATOM 5570 C CA . VAL B 1 363 ? -1.743 -19.094 -9.367 1 98.25 363 VAL B CA 1
ATOM 5571 C C . VAL B 1 363 ? -0.377 -19.781 -9.383 1 98.25 363 VAL B C 1
ATOM 5573 O O . VAL B 1 363 ? 0.567 -19.312 -8.75 1 98.25 363 VAL B O 1
ATOM 5576 N N . ALA B 1 364 ? -0.235 -20.859 -10.148 1 98.69 364 ALA B N 1
ATOM 5577 C CA . ALA B 1 364 ? 1.046 -21.547 -10.25 1 98.69 364 ALA B CA 1
ATOM 5578 C C . ALA B 1 364 ? 2.115 -20.641 -10.852 1 98.69 364 ALA B C 1
ATOM 5580 O O . ALA B 1 364 ? 3.268 -20.656 -10.422 1 98.69 364 ALA B O 1
ATOM 5581 N N . MET B 1 365 ? 1.713 -19.875 -11.805 1 98.62 365 MET B N 1
ATOM 5582 C CA . MET B 1 365 ? 2.639 -18.922 -12.422 1 98.62 365 MET B CA 1
ATOM 5583 C C . MET B 1 365 ? 3.07 -17.859 -11.422 1 98.62 365 MET B C 1
ATOM 5585 O O . MET B 1 365 ? 4.234 -17.453 -11.406 1 98.62 365 MET B O 1
ATOM 5589 N N . GLY B 1 366 ? 2.102 -17.375 -10.648 1 98.88 366 GLY B N 1
ATOM 5590 C CA . GLY B 1 366 ? 2.459 -16.453 -9.586 1 98.88 366 GLY B CA 1
ATOM 5591 C C . GLY B 1 366 ? 3.436 -17.047 -8.586 1 98.88 366 GLY B C 1
ATOM 5592 O O . GLY B 1 366 ? 4.379 -16.375 -8.164 1 98.88 366 GLY B O 1
ATOM 5593 N N . ALA B 1 367 ? 3.172 -18.234 -8.211 1 98.88 367 ALA B N 1
ATOM 5594 C CA . ALA B 1 367 ? 4.07 -18.938 -7.301 1 98.88 367 ALA B CA 1
ATOM 5595 C C . ALA B 1 367 ? 5.469 -19.078 -7.902 1 98.88 367 ALA B C 1
ATOM 5597 O O . ALA B 1 367 ? 6.469 -18.875 -7.207 1 98.88 367 ALA B O 1
ATOM 5598 N N . LEU B 1 368 ? 5.508 -19.344 -9.148 1 98.81 368 LEU B N 1
ATOM 5599 C CA . LEU B 1 368 ? 6.773 -19.438 -9.867 1 98.81 368 LEU B CA 1
ATOM 5600 C C . LEU B 1 368 ? 7.516 -18.109 -9.812 1 98.81 368 LEU B C 1
ATOM 5602 O O . LEU B 1 368 ? 8.727 -18.078 -9.57 1 98.81 368 LEU B O 1
ATOM 5606 N N . ARG B 1 369 ? 6.805 -17.078 -9.992 1 98.75 369 ARG B N 1
ATOM 5607 C CA . ARG B 1 369 ? 7.414 -15.75 -10 1 98.75 369 ARG B CA 1
ATOM 5608 C C . ARG B 1 369 ? 8.008 -15.414 -8.633 1 98.75 369 ARG B C 1
ATOM 5610 O O . ARG B 1 369 ? 9.109 -14.852 -8.555 1 98.75 369 ARG B O 1
ATOM 5617 N N . VAL B 1 370 ? 7.332 -15.766 -7.609 1 98.44 370 VAL B N 1
ATOM 5618 C CA . VAL B 1 370 ? 7.82 -15.5 -6.258 1 98.44 370 VAL B CA 1
ATOM 5619 C C . VAL B 1 370 ? 9.117 -16.281 -6.02 1 98.44 370 VAL B C 1
ATOM 5621 O O . VAL B 1 370 ? 10.062 -15.742 -5.441 1 98.44 370 VAL B O 1
ATOM 5624 N N . ALA B 1 371 ? 9.133 -17.469 -6.449 1 98.56 371 ALA B N 1
ATOM 5625 C CA . ALA B 1 371 ? 10.344 -18.281 -6.336 1 98.56 371 ALA B CA 1
ATOM 5626 C C . ALA B 1 371 ? 11.492 -17.656 -7.129 1 98.56 371 ALA B C 1
ATOM 5628 O O . ALA B 1 371 ? 12.625 -17.578 -6.641 1 98.56 371 ALA B O 1
ATOM 5629 N N . LEU B 1 372 ? 11.172 -17.234 -8.289 1 97.56 372 LEU B N 1
ATOM 5630 C CA . LEU B 1 372 ? 12.18 -16.625 -9.148 1 97.56 372 LEU B CA 1
ATOM 5631 C C . LEU B 1 372 ? 12.711 -15.336 -8.516 1 97.56 372 LEU B C 1
ATOM 5633 O O . LEU B 1 372 ? 13.922 -15.094 -8.523 1 97.56 372 LEU B O 1
ATOM 5637 N N . ASP B 1 373 ? 11.852 -14.562 -8.023 1 96.5 373 ASP B N 1
ATOM 5638 C CA . ASP B 1 373 ? 12.266 -13.336 -7.352 1 96.5 373 ASP B CA 1
ATOM 5639 C C . ASP B 1 373 ? 13.227 -13.625 -6.203 1 96.5 373 ASP B C 1
ATOM 5641 O O . ASP B 1 373 ? 14.211 -12.914 -6.012 1 96.5 373 ASP B O 1
ATOM 5645 N N . HIS B 1 374 ? 12.875 -14.609 -5.457 1 96.12 374 HIS B N 1
ATOM 5646 C CA . HIS B 1 374 ? 13.742 -15.008 -4.348 1 96.12 374 HIS B CA 1
ATOM 5647 C C . HIS B 1 374 ? 15.141 -15.352 -4.84 1 96.12 374 HIS B C 1
ATOM 5649 O O . HIS B 1 374 ? 16.141 -14.906 -4.266 1 96.12 374 HIS B O 1
ATOM 5655 N N . VAL B 1 375 ? 15.219 -16.078 -5.863 1 94.5 375 VAL B N 1
ATOM 5656 C CA . VAL B 1 375 ? 16.5 -16.484 -6.434 1 94.5 375 VAL B CA 1
ATOM 5657 C C . VAL B 1 375 ? 17.25 -15.266 -6.953 1 94.5 375 VAL B C 1
ATOM 5659 O O . VAL B 1 375 ? 18.453 -15.117 -6.723 1 94.5 375 VAL B O 1
ATOM 5662 N N . GLU B 1 376 ? 16.547 -14.414 -7.59 1 90.94 376 GLU B N 1
ATOM 5663 C CA . GLU B 1 376 ? 17.156 -13.203 -8.125 1 90.94 376 GLU B CA 1
ATOM 5664 C C . GLU B 1 376 ? 17.703 -12.312 -7.004 1 90.94 376 GLU B C 1
ATOM 5666 O O . GLU B 1 376 ? 18.781 -11.727 -7.133 1 90.94 376 GLU B O 1
ATOM 5671 N N . GLU B 1 377 ? 16.953 -12.219 -6.008 1 89.5 377 GLU B N 1
ATOM 5672 C CA . GLU B 1 377 ? 17.422 -11.445 -4.859 1 89.5 377 GLU B CA 1
ATOM 5673 C C . GLU B 1 377 ? 18.719 -12 -4.305 1 89.5 377 GLU B C 1
ATOM 5675 O O . GLU B 1 377 ? 19.594 -11.242 -3.875 1 89.5 377 GLU B O 1
ATOM 5680 N N . GLN B 1 378 ? 18.812 -13.242 -4.297 1 85 378 GLN B N 1
ATOM 5681 C CA . GLN B 1 378 ? 20.016 -13.883 -3.801 1 85 378 GLN B CA 1
ATOM 5682 C C . GLN B 1 378 ? 21.188 -13.695 -4.773 1 85 378 GLN B C 1
ATOM 5684 O O . GLN B 1 378 ? 22.328 -13.484 -4.352 1 85 378 GLN B O 1
ATOM 5689 N N . LEU B 1 379 ? 20.812 -13.719 -5.996 1 82 379 LEU B N 1
ATOM 5690 C CA . LEU B 1 379 ? 21.844 -13.617 -7.023 1 82 379 LEU B CA 1
ATOM 5691 C C . LEU B 1 379 ? 22.312 -12.18 -7.164 1 82 379 LEU B C 1
ATOM 5693 O O . LEU B 1 379 ? 23.5 -11.938 -7.398 1 82 379 LEU B O 1
ATOM 5697 N N . PHE B 1 380 ? 21.375 -11.203 -6.859 1 77.38 380 PHE B N 1
ATOM 5698 C CA . PHE B 1 380 ? 21.703 -9.812 -7.176 1 77.38 380 PHE B CA 1
ATOM 5699 C C . PHE B 1 380 ? 21.781 -8.977 -5.906 1 77.38 380 PHE B C 1
ATOM 5701 O O . PHE B 1 380 ? 22.016 -7.762 -5.969 1 77.38 380 PHE B O 1
ATOM 5708 N N . ALA B 1 381 ? 21.453 -9.523 -4.781 1 68.56 381 ALA B N 1
ATOM 5709 C CA . ALA B 1 381 ? 21.438 -8.773 -3.527 1 68.56 381 ALA B CA 1
ATOM 5710 C C . ALA B 1 381 ? 22.812 -8.172 -3.227 1 68.56 381 ALA B C 1
ATOM 5712 O O . ALA B 1 381 ? 23.828 -8.859 -3.324 1 68.56 381 ALA B O 1
ATOM 5713 N N . VAL B 1 382 ? 22.844 -6.777 -3.209 1 64.44 382 VAL B N 1
ATOM 5714 C CA . VAL B 1 382 ? 24 -6.023 -2.719 1 64.44 382 VAL B CA 1
ATOM 5715 C C . VAL B 1 382 ? 23.625 -5.297 -1.43 1 64.44 382 VAL B C 1
ATOM 5717 O O . VAL B 1 382 ? 22.688 -4.5 -1.405 1 64.44 382 VAL B O 1
ATOM 5720 N N . ASP B 1 383 ? 23.438 -5.961 -0.377 1 54.31 383 ASP B N 1
ATOM 5721 C CA . ASP B 1 383 ? 23.031 -5.273 0.846 1 54.31 383 ASP B CA 1
ATOM 5722 C C . ASP B 1 383 ? 23.719 -3.916 0.961 1 54.31 383 ASP B C 1
ATOM 5724 O O . ASP B 1 383 ? 24.953 -3.838 0.946 1 54.31 383 ASP B O 1
ATOM 5728 N N . PRO B 1 384 ? 22.922 -2.883 0.708 1 48.97 384 PRO B N 1
ATOM 5729 C CA . PRO B 1 384 ? 23.641 -1.628 0.945 1 48.97 384 PRO B CA 1
ATOM 5730 C C . PRO B 1 384 ? 24.172 -1.511 2.375 1 48.97 384 PRO B C 1
ATOM 5732 O O . PRO B 1 384 ? 23.609 -2.119 3.293 1 48.97 384 PRO B O 1
ATOM 5735 N N . PRO B 1 385 ? 25.312 -0.989 2.477 1 42.56 385 PRO B N 1
ATOM 5736 C CA . PRO B 1 385 ? 25.734 -0.752 3.861 1 42.56 385 PRO B CA 1
ATOM 5737 C C . PRO B 1 385 ? 24.703 0.032 4.664 1 42.56 385 PRO B C 1
ATOM 5739 O O . PRO B 1 385 ? 24.016 0.896 4.113 1 42.56 385 PRO B O 1
ATOM 5742 N N . ARG B 1 386 ? 23.922 -0.692 5.441 1 42.62 386 ARG B N 1
ATOM 5743 C CA . ARG B 1 386 ? 23 0.021 6.324 1 42.62 386 ARG B CA 1
ATOM 5744 C C . ARG B 1 386 ? 23.609 1.337 6.797 1 42.62 386 ARG B C 1
ATOM 5746 O O . ARG B 1 386 ? 24.719 1.354 7.359 1 42.62 386 ARG B O 1
ATOM 5753 N N . ILE B 1 387 ? 23.359 2.449 6.129 1 35.44 387 ILE B N 1
ATOM 5754 C CA . ILE B 1 387 ? 23.766 3.723 6.711 1 35.44 387 ILE B CA 1
ATOM 5755 C C . ILE B 1 387 ? 22.797 4.121 7.82 1 35.44 387 ILE B C 1
ATOM 5757 O O . ILE B 1 387 ? 21.578 4.07 7.641 1 35.44 387 ILE B O 1
#

pLDDT: mean 87.62, std 15.51, range [20.34, 98.94]

Secondary structure (DSSP, 8-state):
--SHHHHHHHHHHHHHHHHHHHHHHHTSS-EEHHHHHHHH---HHHHHHHHHHHHHTTSEEEE-----SS-------S----EEEE-GGG-EEEEEEE-SSEEEEEEEETT--EEEEEEEE--TT--HHHHHHHHHHHHHHHHHHHT--GGGEEEEEEEESSEE-TTSEEEE--SSTT-TTEEHHHHHHTT-SS-EEEEEHHHHHHHHHHHHSTTTT-SSEEEEEESSS-EEEEEETTEE---SSS-TT-GGGGGGGTTPPPHHHHT-SSSSPPPTT-HHHHHHHHHHHHTT-HHHHHHHHHHHHHHHHHHHHHHHHH--SEEEEEES-TTTHHHHHHHHHHHHHHSSSPPEEEE-SSGGGHHHHHHHHHHHHHHHHHHH-------/--SHHHHHHHHHHHHHHHHHHHHHHHTSS-EEHHHHHHHH---HHHHHHHHHHHHHTTSEEEE-----SS-------S----EEEE-GGG-EEEEEEE-SSEEEEEEEETT--EEEEEEEE--TT--HHHHHHHHHHHHHHHHHHHT--GGGEEEEEEEESSEE-TTS-EEE--SSTT-TTB-HHHHHHTT-SS-EEEEEHHHHHHHHHHHHSTTTT-SSEEEEEESSS-EEEEEETTEE---SSS-TT-GGGGGGGTTPPPHHHHT-SSSSPPPTT-HHHHHHHHHHHHTT-HHHHHHHHHHHHHHHHHHHHHHHHH--SEEEEEES-TTTHHHHHHHHHHHHHHSSSPPEEEE-SSGGGHHHHHHHHHHHHHHHHHHH-------

InterPro domains:
  IPR000600 ROK family [PF00480] (94-371)
  IPR000600 ROK family [PTHR18964] (12-376)
  IPR005471 Transcription regulator IclR, N-terminal [PF09339] (22-62)
  IPR036388 Winged helix-like DNA-binding domain superfamily [G3DSA:1.10.10.10] (4-85)
  IPR036390 Winged helix DNA-binding domain superfamily [SSF46785] (13-85)
  IPR043129 ATPase, nucleotide binding domain [SSF53067] (91-377)

Radius of gyration: 30.57 Å; Cα contacts (8 Å, |Δi|>4): 1574; chains: 2; bounding box: 82×76×85 Å

Foldseek 3Di:
DVVCCVVVVVVLVLLQLLQLLLVVQLPDDWDFLVVSCVRSVDDSVSSVVSQVVCVVVVQKDWDDDPPDDDDPPDPPVDDDTIIMHTDQQQAKEWFWEQDLFKIKIFIGTLSLHTQWIFIGTDHNADADVVSLVVNLVRVVVGCVVSVHDLQRHAEYFYEYAAQAAFQGQRCDDDSHHPRHRDSPLVVCVVVHPHYYGYAYQQQLLVQLCCVPKDNPPFQFEKEWAAFLFIFIWTGDRNHTDLDPRSCPRRLSCVQVVDDADHSQQLQDLPSDGHDRPPLVVLQVLLVCLVVPNPSSVVSVVSSLVSVLVSVLVVCQVRVGQEYEYHHSHPNCVVNQVVSQVVSVVRHPDGHHYYYIGPHPCSRSSSRRVVGSVVVSCVSNPSPPDPD/DVVCCVVVVVVLVLLQLLQLLLVVQLPDDWDFLVVSCVRSVDDSVSSVVSQVVCVVVVQKDWDDDPPDDDDPPPPPVDDPTIIMHTDQQQAKEWFWEQDLFKIKIFIGTLSLHTQWIFIGTDHNADADVVSLVVNLVRVVVGCVVSVHDLQRHAEYFYEYAAQAAFQGQRCDDDSHHPRHRDSPLVVCVVVHPHYYGYAYQQQLLVQLCCVPKDVPPFQFEKEWAAFLFIFIWTGDRNHTDLDPRSCPRRLSCVQVVDDADHSQQLQDLPSDGHDRVPLVVLQVLLVCVVVPNPSSVVSVVSSLVSVLVSVLVVCQVRVGQEYEYHHSNPNCPVNQVVSQVVSVVRHPDGHHYYYIGPHPCSRSSSRRVVGSVVVSCVSNPSPPPPD

Solvent-accessible surface area (backbone atoms only — not comparable to full-atom values): 39578 Å² total; per-residue (Å²): 125,75,62,54,64,58,58,53,47,51,55,45,48,51,40,40,53,40,22,48,49,48,52,61,30,62,79,48,66,70,41,37,64,68,54,48,27,65,75,62,68,47,55,64,71,56,50,51,53,43,47,53,51,34,38,71,73,45,48,31,41,79,43,76,70,75,78,60,85,81,72,77,64,78,83,66,85,60,83,75,77,60,20,32,29,50,37,39,79,63,32,26,33,30,4,25,23,53,53,57,52,32,37,38,40,36,32,20,31,69,80,64,52,73,72,39,62,40,79,43,81,45,60,55,79,45,42,46,70,60,48,51,50,50,50,54,50,48,51,52,50,33,29,61,76,58,71,48,60,77,84,41,39,60,20,31,12,33,17,29,76,43,28,31,35,96,76,16,31,24,65,42,23,85,79,37,47,72,34,49,64,30,53,51,28,67,66,52,36,74,78,46,96,32,58,6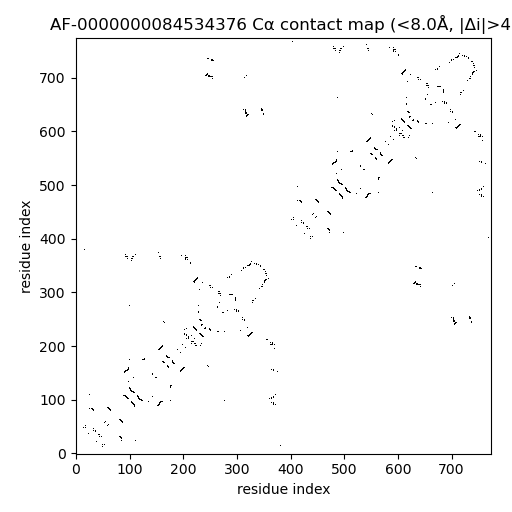3,44,52,43,29,28,37,45,21,29,31,50,22,24,35,70,77,30,65,33,50,95,52,34,30,29,33,22,34,32,43,65,57,64,27,34,24,10,37,28,55,82,62,34,80,49,47,36,67,69,26,44,20,19,44,40,41,40,56,46,62,78,46,99,50,70,51,48,33,44,34,67,28,71,79,80,49,69,42,65,70,80,42,56,67,60,53,46,48,38,49,49,38,24,75,73,62,37,65,59,28,37,52,18,46,49,49,42,50,53,51,51,44,52,41,49,45,37,40,38,23,42,48,16,36,49,33,36,31,45,36,58,72,50,89,57,42,72,79,46,48,62,60,44,50,55,50,38,52,71,40,36,95,71,59,53,46,75,46,63,53,63,54,65,92,46,23,27,20,48,10,11,27,49,54,19,48,50,53,51,45,45,67,65,48,56,55,79,67,77,85,124,128,76,61,56,65,58,60,54,48,50,54,45,49,52,39,40,52,38,22,50,49,47,52,61,30,62,80,49,67,70,40,36,65,66,54,48,26,67,74,61,68,45,54,62,71,54,51,52,53,42,46,54,52,35,38,72,74,46,48,30,40,80,43,73,69,75,78,60,87,82,71,77,64,77,83,66,85,61,83,76,77,60,22,34,28,49,36,40,77,63,31,28,33,31,4,26,22,53,52,56,53,31,36,38,39,38,33,20,31,69,78,64,53,74,70,39,62,40,79,43,82,45,61,55,78,45,42,45,70,59,48,51,50,49,50,54,51,48,51,52,48,32,29,59,76,60,70,49,60,77,85,42,39,61,20,31,11,32,16,29,76,43,28,32,35,97,75,16,30,22,65,42,24,84,80,38,46,71,33,50,64,31,52,50,29,67,65,50,37,75,78,46,95,33,58,64,46,52,42,28,29,36,45,20,29,32,50,21,25,35,70,76,30,65,34,49,94,53,35,30,30,34,23,34,31,43,64,56,62,28,33,25,9,38,28,56,83,63,34,78,49,47,36,67,70,26,45,21,17,44,41,41,41,57,46,63,76,46,98,52,70,52,48,33,44,32,66,26,70,79,78,49,69,41,65,68,81,41,56,66,60,53,46,49,36,50,49,37,25,75,73,61,37,65,59,29,38,53,16,46,49,47,42,49,52,52,50,43,52,41,51,46,37,40,39,23,42,47,16,37,50,32,36,32,46,36,58,70,50,87,56,44,73,78,46,48,61,60,44,51,55,49,39,51,71,39,36,96,71,59,54,47,75,45,62,53,65,55,64,92,47,22,27,20,48,11,11,28,49,55,18,48,49,54,50,45,45,67,65,46,54,54,79,67,77,84,124

Sequence (774 aa):
MADRLTGGDSSLLRRINAAVTLRALRSGNSVTLTQLVGETGLSRPTVEGVIEGLVETGLVAEVEQPREDGQPGPGRRGRPARWFRFRAEAGHILGIEIGVHDIRVILADLTGEVVGSHFKPVDETLEAEDRLSAVRTAVAEVLRKAGISRDNLWAVGIGTPGIVDREGTVQLGTAMPGWTGLDLGARLRRSFRCPVLIENDANLAAIAEHWQGAAVGADDVVFVMAGLSPGAGSLINGRLHRGYGGAAGEIGALHLLGQEVTPERLLSTTGKPLNPLDEAAVARVLRLAREGDEVAKVAMDRFLTRLVQGVAALVLAIDPRLVVIGGWAAGLDGVLEPLRERLAQFTLRAPEVALAALGSEVVAMGALRVALDHVEEQLFAVDPPRIMADRLTGGDSSLLRRINAAVTLRALRSGNSVTLTQLVGETGLSRPTVEGVIEGLVETGLVAEVEQPREDGQPGPGRRGRPARWFRFRAEAGHILGIEIGVHDIRVILADLTGEVVGSHFKPVDETLEAEDRLSAVRTAVAEVLRKAGISRDNLWAVGIGTPGIVDREGTVQLGTAMPGWTGLDLGARLRRSFRCPVLIENDANLAAIAEHWQGAAVGADDVVFVMAGLSPGAGSLINGRLHRGYGGAAGEIGALHLLGQEVTPERLLSTTGKPLNPLDEAAVARVLRLAREGDEVAKVAMDRFLTRLVQGVAALVLAIDPRLVVIGGWAAGLDGVLEPLRERLAQFTLRAPEVALAALGSEVVAMGALRVALDHVEEQLFAVDPPRI

Nearest PDB structures (foldseek):
  1z6r-assembly1_A  TM=6.962E-01  e=6.876E-22  Escherichia coli
  2yhy-assembly1_A  TM=7.897E-01  e=6.209E-20  Homo sapiens
  3bp8-assembly2_B  TM=6.718E-01  e=4.896E-21  unclassified
  3bp8-assembly2_A  TM=7.290E-01  e=2.629E-19  unclassified
  2yhw-assembly1_A-2  TM=7.899E-01  e=9.921E-19  Homo sapiens